Protein AF-A0A7S3F8Q3-F1 (afdb_monomer_lite)

Organism: NCBI:txid156174

pLDDT: mean 76.79, std 22.55, range [26.09, 98.75]

Secondary structure (DSSP, 8-state):
----------------PPPP----PPPPPPP---------------PPPPPPPPPP--------------HHHHHHHHHT-TTPPPPTTHHHHHHHHTT----STT-SSS--PBP-SHHHHHSPPSS-EEEEEESSS-SEE-TT--EE-THHHHHHHHHHTT-EEEEEETTTTT-STTTS-HHHHHHHHTTS-EEE---S--TT-GGGSBTTTB-HHHHHHHHHHHHHTTTT---EEEETHHHHHHHHHHHHHHHHHHHHHHHSS-HHHHHHHHHHHHHHHH-EEEETTEEEEESTTSTTSSEEEEEEEEEEEEEEEE----TTS--S--HHHHHHHHHHHHHHHHTTS---HHHHHHHHHHHTT--EEEEEEEEEEE-HHHHHHHHHHHHHHHTTGGGS-TT-GGGGS-SEEEEEEEEEESS-EEETTEEEPTTSEEEEEEEEEEEEE-TTT--EEEEEEESSBTT--TT---TTTSPPPPHHHHHH-HHHHHHHHHHHTT-

Foldseek 3Di:
DDDDDDDDDDDDDDDDDDDDDDDDDDDDDDDDDDDDDDDDDDDDDDDDDDDDDDDDDDDDDDDPDDDDPPPLQVLLVLLLDLPHDQDDCLVVVLVVLLPQAPDDVLGDDDQAEEDQALVVLPPDDDDAEEEEEELAPAQAAFPVRDGFRLLLLVQVLCVSSVHRYYYYDQLNHQCDPPRNDLVSVLVSQQAHAYEYEHYDDDLLDQVRGDPRGRGSVSLLVNLLSNLLCLLRGFAYEAEANRLLSNLLSLLVVLVVLLVVLCVAPDPLSPVLSVVLQVLQQLAFFDDPNDGPDHGSPRSPQFKDFFPDWAFFKWFKAFFDPDPVLPPPDDSNSVSLVLLVVLQVVVVVDDDDLVLVLQVVQVVVVHTQIFGAGGGMATTPSSQSSSFSSLCSLLVCVVSDPPPDSNLSHFSGKHQTIFIFHCAFDQDPNDTDHTPDTRYNRQKMKGWHADPPPRDIDIYMYGSTSLSDDRSSHRSSPDSPDDSVVCSVSSSSSSSSRSSSPRD

Sequence (503 aa):
MPGGAKRPDDHRVPKRAPKKSPSSQPKKPPRVAAAPASSQPIAQERSAPPSRQAQSTSAPHRSHQPDRMTAPQENATEFLSLKAAAPTGFGELREALGKGTIASDWGSAPLGSVVHSLGQLTEESTGAMVTICEPWEHVGHNAQHEEVRASVNVAYLANAMGLSARVLPLWSIRCGYPTLPTNELVNCLVKTPVVFEGGAPDVYDESTFHVDTCSRNFLWDLMKRMILSRHVSHMQIYICLSHQMAASTLVELIKDAVEELARCDSSAAKAIGDEIERIGALIQVTKQGKVVAAGYRAQTFATARNEYVEAALFELHPFVVSSSIDTEASEHAAALHKCCAAHAEYARGARGVIQSMMEQRAATGDAVRIAMFHGVEVNEEAMLFTHWALDSIASARETLPSGSWLRNLPVGVEIIGSTKLCEDVNRDGRLVASGEVSTDVACMRFDYCDDADGTLRHSYSCQFHPELTASLRDARHEVPLGFSELQAADGQRMLAHILAEDT

Radius of gyration: 27.08 Å; chains: 1; bounding box: 81×96×59 Å

Structure (mmCIF, N/CA/C/O backbone):
data_AF-A0A7S3F8Q3-F1
#
_entry.id   AF-A0A7S3F8Q3-F1
#
loop_
_atom_site.group_PDB
_atom_site.id
_atom_site.type_symbol
_atom_site.label_atom_id
_atom_site.label_alt_id
_atom_site.label_comp_id
_atom_site.label_asym_id
_atom_site.label_entity_id
_atom_site.label_seq_id
_atom_site.pdbx_PDB_ins_code
_atom_site.Cartn_x
_atom_site.Cartn_y
_atom_site.Cartn_z
_atom_site.occupancy
_atom_site.B_iso_or_equiv
_atom_site.auth_seq_id
_atom_site.auth_comp_id
_atom_site.auth_asym_id
_atom_site.auth_atom_id
_atom_site.pdbx_PDB_model_num
ATOM 1 N N . MET A 1 1 ? -4.435 -57.802 -23.366 1.00 31.09 1 MET A N 1
ATOM 2 C CA . MET A 1 1 ? -5.258 -58.971 -23.756 1.00 31.09 1 MET A CA 1
ATOM 3 C C . MET A 1 1 ? -5.924 -59.526 -22.507 1.00 31.09 1 MET A C 1
ATOM 5 O O . MET A 1 1 ? -5.189 -59.732 -21.551 1.00 31.09 1 MET A O 1
ATOM 9 N N . PRO A 1 2 ? -7.217 -59.884 -22.519 1.00 55.09 2 PRO A N 1
ATOM 10 C CA . PRO A 1 2 ? -8.388 -59.190 -23.081 1.00 55.09 2 PRO A CA 1
ATOM 11 C C . PRO A 1 2 ? -9.470 -58.985 -21.980 1.00 55.09 2 PRO A C 1
ATOM 13 O O . PRO A 1 2 ? -9.454 -59.657 -20.961 1.00 55.09 2 PRO A O 1
ATOM 16 N N . GLY A 1 3 ? -10.359 -57.994 -22.051 1.00 31.64 3 GLY A N 1
ATOM 17 C CA . GLY A 1 3 ? -11.604 -57.992 -22.836 1.00 31.64 3 GLY A CA 1
ATOM 18 C C . GLY A 1 3 ? -12.737 -57.493 -21.914 1.00 31.64 3 GLY A C 1
ATOM 19 O O . GLY A 1 3 ? -12.629 -57.631 -20.707 1.00 31.64 3 GLY A O 1
ATOM 20 N N . GLY A 1 4 ? -13.823 -56.863 -22.341 1.00 32.09 4 GLY A N 1
ATOM 21 C CA . GLY A 1 4 ? -14.336 -56.483 -23.648 1.00 32.09 4 GLY A CA 1
ATOM 22 C C . GLY A 1 4 ? -15.802 -56.047 -23.469 1.00 32.09 4 GLY A C 1
ATOM 23 O O . GLY A 1 4 ? -16.459 -56.576 -22.584 1.00 32.09 4 GLY A O 1
ATOM 24 N N . ALA A 1 5 ? -16.280 -55.154 -24.354 1.00 36.81 5 ALA A N 1
ATOM 25 C CA . ALA A 1 5 ? -17.686 -54.961 -24.783 1.00 36.81 5 ALA A CA 1
ATOM 26 C C . ALA A 1 5 ? -18.755 -54.569 -23.722 1.00 36.81 5 ALA A C 1
ATOM 28 O O . ALA A 1 5 ? -18.704 -55.002 -22.589 1.00 36.81 5 ALA A O 1
ATOM 29 N N . LYS A 1 6 ? -19.836 -53.820 -23.986 1.00 34.53 6 LYS A N 1
ATOM 30 C CA . LYS A 1 6 ? -20.435 -53.134 -25.147 1.00 34.53 6 LYS A CA 1
ATOM 31 C C . LYS A 1 6 ? -21.537 -52.191 -24.583 1.00 34.53 6 LYS A C 1
ATOM 33 O O . LYS A 1 6 ? -22.067 -52.439 -23.510 1.00 34.53 6 LYS A O 1
ATOM 38 N N . ARG A 1 7 ? -21.828 -51.139 -25.360 1.00 38.44 7 ARG A N 1
ATOM 39 C CA . ARG A 1 7 ? -22.884 -50.086 -25.330 1.00 38.44 7 ARG A CA 1
ATOM 40 C C . ARG A 1 7 ? -24.347 -50.591 -25.157 1.00 38.44 7 ARG A C 1
ATOM 42 O O . ARG A 1 7 ? -24.516 -51.806 -25.206 1.00 38.44 7 ARG A O 1
ATOM 49 N N . PRO A 1 8 ? -25.393 -49.745 -25.358 1.00 52.81 8 PRO A N 1
ATOM 50 C CA . PRO A 1 8 ? -25.727 -48.372 -24.896 1.00 52.81 8 PRO A CA 1
ATOM 51 C C . PRO A 1 8 ? -27.149 -48.338 -24.260 1.00 52.81 8 PRO A C 1
ATOM 53 O O . PRO A 1 8 ? -27.793 -49.372 -24.220 1.00 52.81 8 PRO A O 1
ATOM 56 N N . ASP A 1 9 ? -27.664 -47.177 -23.825 1.00 34.19 9 ASP A N 1
ATOM 57 C CA . ASP A 1 9 ? -29.043 -46.779 -24.183 1.00 34.19 9 ASP A CA 1
ATOM 58 C C . ASP A 1 9 ? -29.361 -45.303 -23.881 1.00 34.19 9 ASP A C 1
ATOM 60 O O . ASP A 1 9 ? -28.991 -44.736 -22.851 1.00 34.19 9 ASP A O 1
ATOM 64 N N . ASP A 1 10 ? -30.044 -44.709 -24.859 1.00 35.34 10 ASP A N 1
ATOM 65 C CA . ASP A 1 10 ? -30.675 -43.393 -24.903 1.00 35.34 10 ASP A CA 1
ATOM 66 C C . ASP A 1 10 ? -31.833 -43.275 -23.902 1.00 35.34 10 ASP A C 1
ATOM 68 O O . ASP A 1 10 ? -32.691 -44.148 -23.864 1.00 35.34 10 ASP A O 1
ATOM 72 N N . HIS A 1 11 ? -31.982 -42.121 -23.240 1.00 36.50 11 HIS A N 1
ATOM 73 C CA . HIS A 1 11 ? -33.312 -41.545 -23.005 1.00 36.50 11 HIS A CA 1
ATOM 74 C C . HIS A 1 11 ? -33.255 -40.020 -22.855 1.00 36.50 11 HIS A C 1
ATOM 76 O O . HIS A 1 11 ? -32.783 -39.453 -21.871 1.00 36.50 11 HIS A O 1
ATOM 82 N N . ARG A 1 12 ? -33.804 -39.356 -23.873 1.00 34.25 12 ARG A N 1
ATOM 83 C CA . ARG A 1 12 ? -34.043 -37.918 -23.984 1.00 34.25 12 ARG A CA 1
ATOM 84 C C . ARG A 1 12 ? -35.511 -37.657 -23.624 1.00 34.25 12 ARG A C 1
ATOM 86 O O . ARG A 1 12 ? -36.390 -38.225 -24.265 1.00 34.25 12 ARG A O 1
ATOM 93 N N . VAL A 1 13 ? -35.795 -36.776 -22.660 1.00 34.72 13 VAL A N 1
ATOM 94 C CA . VAL A 1 13 ? -37.143 -36.207 -22.434 1.00 34.72 13 VAL A CA 1
ATOM 95 C C . VAL A 1 13 ? -37.029 -34.690 -22.179 1.00 34.72 13 VAL A C 1
ATOM 97 O O . VAL A 1 13 ? -36.157 -34.281 -21.414 1.00 34.72 13 VAL A O 1
ATOM 100 N N . PRO A 1 14 ? -37.873 -33.838 -22.805 1.00 42.00 14 PRO A N 1
ATOM 101 C CA . PRO A 1 14 ? -37.718 -32.379 -22.836 1.00 42.00 14 PRO A CA 1
ATOM 102 C C . PRO A 1 14 ? -38.657 -31.638 -21.863 1.00 42.00 14 PRO A C 1
ATOM 104 O O . PRO A 1 14 ? -39.763 -32.107 -21.594 1.00 42.00 14 PRO A O 1
ATOM 107 N N . LYS A 1 15 ? -38.294 -30.420 -21.426 1.00 35.91 15 LYS A N 1
ATOM 108 C CA . LYS A 1 15 ? -39.221 -29.425 -20.827 1.00 35.91 15 LYS A CA 1
ATOM 109 C C . LYS A 1 15 ? -38.764 -28.004 -21.204 1.00 35.91 15 LYS A C 1
ATOM 111 O O . LYS A 1 15 ? -37.650 -27.620 -20.893 1.00 35.91 15 LYS A O 1
ATOM 116 N N . ARG A 1 16 ? -39.467 -27.336 -22.129 1.00 33.38 16 ARG A N 1
ATOM 117 C CA . ARG A 1 16 ? -40.603 -26.393 -21.955 1.00 33.38 16 ARG A CA 1
ATOM 118 C C . ARG A 1 16 ? -40.188 -24.988 -21.484 1.00 33.38 16 ARG A C 1
ATOM 120 O O . ARG A 1 16 ? -39.908 -24.773 -20.315 1.00 33.38 16 ARG A O 1
ATOM 127 N N . ALA A 1 17 ? -40.268 -24.041 -22.420 1.00 39.78 17 ALA A N 1
ATOM 128 C CA . ALA A 1 17 ? -40.249 -22.596 -22.199 1.00 39.78 17 ALA A CA 1
ATOM 129 C C . ALA A 1 17 ? -41.581 -22.081 -21.609 1.00 39.78 17 ALA A C 1
ATOM 131 O O . ALA A 1 17 ? -42.632 -22.655 -21.925 1.00 39.78 17 ALA A O 1
ATOM 132 N N . PRO A 1 18 ? -41.585 -20.968 -20.847 1.00 44.56 18 PRO A N 1
ATOM 133 C CA . PRO A 1 18 ? -42.804 -20.250 -20.517 1.00 44.56 18 PRO A CA 1
ATOM 134 C C . PRO A 1 18 ? -42.989 -18.955 -21.326 1.00 44.56 18 PRO A C 1
ATOM 136 O O . PRO A 1 18 ? -42.065 -18.353 -21.866 1.00 44.56 18 PRO A O 1
ATOM 139 N N . LYS A 1 19 ? -44.271 -18.601 -21.423 1.00 34.75 19 LYS A N 1
ATOM 140 C CA . LYS A 1 19 ? -44.920 -17.622 -22.295 1.00 34.75 19 LYS A CA 1
ATOM 141 C C . LYS A 1 19 ? -44.811 -16.181 -21.782 1.00 34.75 19 LYS A C 1
ATOM 143 O O . LYS A 1 19 ? -44.791 -15.943 -20.581 1.00 34.75 19 LYS A O 1
ATOM 148 N N . LYS A 1 20 ? -44.883 -15.240 -22.730 1.00 36.03 20 LYS A N 1
ATOM 149 C CA . LYS A 1 20 ? -45.190 -13.813 -22.536 1.00 36.03 20 LYS A CA 1
ATOM 150 C C . LYS A 1 20 ? -46.674 -13.588 -22.202 1.00 36.03 20 LYS A C 1
ATOM 152 O O . LYS A 1 20 ? -47.535 -14.240 -22.792 1.00 36.03 20 LYS A O 1
ATOM 157 N N . SER A 1 21 ? -46.950 -12.580 -21.374 1.00 33.06 21 SER A N 1
ATOM 158 C CA . SER A 1 21 ? -48.245 -11.883 -21.238 1.00 33.06 21 SER A CA 1
ATOM 159 C C . SER A 1 21 ? -48.034 -10.465 -20.646 1.00 33.06 21 SER A C 1
ATOM 161 O O . SER A 1 21 ? -46.942 -10.202 -20.147 1.00 33.06 21 SER A O 1
ATOM 163 N N . PRO A 1 22 ? -48.997 -9.526 -20.790 1.00 39.03 22 PRO A N 1
ATOM 164 C CA . PRO A 1 22 ? -48.719 -8.171 -21.290 1.00 39.03 22 PRO A CA 1
ATOM 165 C C . PRO A 1 22 ? -48.857 -7.002 -20.289 1.00 39.03 22 PRO A C 1
ATOM 167 O O . PRO A 1 22 ? -49.516 -7.107 -19.266 1.00 39.03 22 PRO A O 1
ATOM 170 N N . SER A 1 23 ? -48.275 -5.870 -20.715 1.00 31.78 23 SER A N 1
ATOM 171 C CA . SER A 1 23 ? -48.646 -4.449 -20.539 1.00 31.78 23 SER A CA 1
ATOM 172 C C . SER A 1 23 ? -49.254 -3.934 -19.223 1.00 31.78 23 SER A C 1
ATOM 174 O O . SER A 1 23 ? -50.399 -4.233 -18.892 1.00 31.78 23 SER A O 1
ATOM 176 N N . SER A 1 24 ? -48.603 -2.917 -18.652 1.00 33.75 24 SER A N 1
ATOM 177 C CA . SER A 1 24 ? -49.276 -1.840 -17.912 1.00 33.75 24 SER A CA 1
ATOM 178 C C . SER A 1 24 ? -48.496 -0.524 -18.037 1.00 33.75 24 SER A C 1
ATOM 180 O O . SER A 1 24 ? -47.308 -0.468 -17.736 1.00 33.75 24 SER A O 1
ATOM 182 N N . GLN A 1 25 ? -49.183 0.519 -18.510 1.00 34.25 25 GLN A N 1
ATOM 183 C CA . GLN A 1 25 ? -48.717 1.907 -18.625 1.00 34.25 25 GLN A CA 1
ATOM 184 C C . GLN A 1 25 ? -48.374 2.522 -17.252 1.00 34.25 25 GLN A C 1
ATOM 186 O O . GLN A 1 25 ? -49.073 2.223 -16.281 1.00 34.25 25 GLN A O 1
ATOM 191 N N . PRO A 1 26 ? -47.410 3.457 -17.155 1.00 38.56 26 PRO A N 1
ATOM 192 C CA . PRO A 1 26 ? -47.198 4.220 -15.931 1.00 38.56 26 PRO A CA 1
ATOM 193 C C . PRO A 1 26 ? -48.116 5.454 -15.861 1.00 38.56 26 PRO A C 1
ATOM 195 O O . PRO A 1 26 ? -48.153 6.294 -16.763 1.00 38.56 26 PRO A O 1
ATOM 198 N N . LYS A 1 27 ? -48.855 5.568 -14.750 1.00 34.91 27 LYS A N 1
ATOM 199 C CA . LYS A 1 27 ? -49.604 6.766 -14.340 1.00 34.91 27 LYS A CA 1
ATOM 200 C C . LYS A 1 27 ? -48.645 7.799 -13.730 1.00 34.91 27 LYS A C 1
ATOM 202 O O . LYS A 1 27 ? -47.864 7.464 -12.847 1.00 34.91 27 LYS A O 1
ATOM 207 N N . LYS A 1 28 ? -48.758 9.059 -14.167 1.00 36.84 28 LYS A N 1
ATOM 208 C CA . LYS A 1 28 ? -48.126 10.243 -13.551 1.00 36.84 28 LYS A CA 1
ATOM 209 C C . LYS A 1 28 ? -48.578 10.434 -12.092 1.00 36.84 28 LYS A C 1
ATOM 211 O O . LYS A 1 28 ? -49.785 10.351 -11.852 1.00 36.84 28 LYS A O 1
ATOM 216 N N . PRO A 1 29 ? -47.685 10.827 -11.168 1.00 40.88 29 PRO A N 1
ATOM 217 C CA . PRO A 1 29 ? -48.071 11.479 -9.924 1.00 40.88 29 PRO A CA 1
ATOM 218 C C . PRO A 1 29 ? -48.109 13.022 -10.060 1.00 40.88 29 PRO A C 1
ATOM 220 O O . PRO A 1 29 ? -47.551 13.580 -11.012 1.00 40.88 29 PRO A O 1
ATOM 223 N N . PRO A 1 30 ? -48.831 13.717 -9.160 1.00 37.84 30 PRO A N 1
ATOM 224 C CA . PRO A 1 30 ? -49.243 15.107 -9.333 1.00 37.84 30 PRO A CA 1
ATOM 225 C C . PRO A 1 30 ? -48.221 16.140 -8.829 1.00 37.84 30 PRO A C 1
ATOM 227 O O . PRO A 1 30 ? -47.480 15.914 -7.879 1.00 37.84 30 PRO A O 1
ATOM 230 N N . ARG A 1 31 ? -48.276 17.324 -9.455 1.00 33.44 31 ARG A N 1
ATOM 231 C CA . ARG A 1 31 ? -47.738 18.609 -8.975 1.00 33.44 31 ARG A CA 1
ATOM 232 C C . ARG A 1 31 ? -48.288 18.942 -7.583 1.00 33.44 31 ARG A C 1
ATOM 234 O O . ARG A 1 31 ? -49.508 19.000 -7.438 1.00 33.44 31 ARG A O 1
ATOM 241 N N . VAL A 1 32 ? -47.421 19.308 -6.637 1.00 36.56 32 VAL A N 1
ATOM 242 C CA . VAL A 1 32 ? -47.792 20.099 -5.449 1.00 36.56 32 VAL A CA 1
ATOM 243 C C . VAL A 1 32 ? -46.768 21.217 -5.222 1.00 36.56 32 VAL A C 1
ATOM 245 O O . VAL A 1 32 ? -45.618 21.129 -5.635 1.00 36.56 32 VAL A O 1
ATOM 248 N N . ALA A 1 33 ? -47.303 22.302 -4.672 1.00 31.41 33 ALA A N 1
ATOM 249 C CA . ALA A 1 33 ? -46.887 23.692 -4.651 1.00 31.41 33 ALA A CA 1
ATOM 250 C C . ALA A 1 33 ? -45.540 24.030 -3.995 1.00 31.41 33 ALA A C 1
ATOM 252 O O . ALA A 1 33 ? -45.032 23.340 -3.119 1.00 31.41 33 ALA A O 1
ATOM 253 N N . ALA A 1 34 ? -45.042 25.189 -4.423 1.00 29.19 34 ALA A N 1
ATOM 254 C CA . ALA A 1 34 ? -43.880 25.888 -3.917 1.00 29.19 34 ALA A CA 1
ATOM 255 C C . ALA A 1 34 ? -44.213 26.863 -2.768 1.00 29.19 34 ALA A C 1
ATOM 257 O O . ALA A 1 34 ? -45.326 27.389 -2.700 1.00 29.19 34 ALA A O 1
ATOM 258 N N . ALA A 1 35 ? -43.137 27.196 -2.039 1.00 31.12 35 ALA A N 1
ATOM 259 C CA . ALA A 1 35 ? -42.847 28.426 -1.281 1.00 31.12 35 ALA A CA 1
ATOM 260 C C . ALA A 1 35 ? -43.239 28.474 0.218 1.00 31.12 35 ALA A C 1
ATOM 262 O O . ALA A 1 35 ? -44.158 27.764 0.619 1.00 31.12 35 ALA A O 1
ATOM 263 N N . PRO A 1 36 ? -42.621 29.361 1.042 1.00 39.28 36 PRO A N 1
ATOM 264 C CA . PRO A 1 36 ? -41.494 30.267 0.770 1.00 39.28 36 PRO A CA 1
ATOM 265 C C . PRO A 1 36 ? -40.325 30.197 1.780 1.00 39.28 36 PRO A C 1
ATOM 267 O O . PRO A 1 36 ? -40.407 29.634 2.867 1.00 39.28 36 PRO A O 1
ATOM 270 N N . ALA A 1 37 ? -39.235 30.849 1.374 1.00 29.55 37 ALA A N 1
ATOM 271 C CA . ALA A 1 37 ? -38.040 31.150 2.146 1.00 29.55 37 ALA A CA 1
ATOM 272 C C . ALA A 1 37 ? -38.299 32.100 3.331 1.00 29.55 37 ALA A C 1
ATOM 274 O O . ALA A 1 37 ? -39.079 33.047 3.218 1.00 29.55 37 ALA A O 1
ATOM 275 N N . SER A 1 38 ? -37.540 31.917 4.416 1.00 31.89 38 SER A N 1
ATOM 276 C CA . SER A 1 38 ? -37.312 32.945 5.433 1.00 31.89 38 SER A CA 1
ATOM 277 C C . SER A 1 38 ? -35.835 33.002 5.823 1.00 31.89 38 SER A C 1
ATOM 279 O O . SER A 1 38 ? -35.252 32.050 6.334 1.00 31.89 38 SER A O 1
ATOM 281 N N . SER A 1 39 ? -35.270 34.165 5.546 1.00 30.59 39 SER A N 1
ATOM 282 C CA . SER A 1 39 ? -33.984 34.731 5.937 1.00 30.59 39 SER A CA 1
ATOM 283 C C . SER A 1 39 ? -33.796 34.888 7.454 1.00 30.59 39 SER A C 1
ATOM 285 O O . SER A 1 39 ? -34.728 35.348 8.107 1.00 30.59 39 SER A O 1
ATOM 287 N N . GLN A 1 40 ? -32.583 34.663 7.978 1.00 31.64 40 GLN A N 1
ATOM 288 C CA . GLN A 1 40 ? -31.665 35.699 8.516 1.00 31.64 40 GLN A CA 1
ATOM 289 C C . GLN A 1 40 ? -30.524 35.106 9.387 1.00 31.64 40 GLN A C 1
ATOM 291 O O . GLN A 1 40 ? -30.630 33.965 9.830 1.00 31.64 40 GLN A O 1
ATOM 296 N N . PRO A 1 41 ? -29.401 35.841 9.562 1.00 33.31 41 PRO A N 1
ATOM 297 C CA . PRO A 1 41 ? -28.086 35.289 9.893 1.00 33.31 41 PRO A CA 1
ATOM 298 C C . PRO A 1 41 ? -27.754 35.367 11.391 1.00 33.31 41 PRO A C 1
ATOM 300 O O . PRO A 1 41 ? -28.198 36.281 12.083 1.00 33.31 41 PRO A O 1
ATOM 303 N N . ILE A 1 42 ? -26.903 34.458 11.880 1.00 32.31 42 ILE A N 1
ATOM 304 C CA . ILE A 1 42 ? -26.294 34.555 13.214 1.00 32.31 42 ILE A CA 1
ATOM 305 C C . ILE A 1 42 ? -24.790 34.794 13.065 1.00 32.31 42 ILE A C 1
ATOM 307 O O . ILE A 1 42 ? -24.090 34.096 12.335 1.00 32.31 42 ILE A O 1
ATOM 311 N N . ALA A 1 43 ? -24.351 35.845 13.752 1.00 29.38 43 ALA A N 1
ATOM 312 C CA . ALA A 1 43 ? -23.017 36.410 13.776 1.00 29.38 43 ALA A CA 1
ATOM 313 C C . ALA A 1 43 ? -21.955 35.446 14.333 1.00 29.38 43 ALA A C 1
ATOM 315 O O . ALA A 1 43 ? -22.175 34.752 15.324 1.00 29.38 43 ALA A O 1
ATOM 316 N N . GLN A 1 44 ? -20.777 35.465 13.709 1.00 30.38 44 GLN A N 1
ATOM 317 C CA . GLN A 1 44 ? -19.543 34.900 14.243 1.00 30.38 44 GLN A CA 1
ATOM 318 C C . GLN A 1 44 ? -18.761 36.006 14.965 1.00 30.38 44 GLN A C 1
ATOM 320 O O . GLN A 1 44 ? -18.198 36.889 14.324 1.00 30.38 44 GLN A O 1
ATOM 325 N N . GLU A 1 45 ? -18.687 35.932 16.292 1.00 29.95 45 GLU A N 1
ATOM 326 C CA . GLU A 1 45 ? -17.606 36.533 17.075 1.00 29.95 45 GLU A CA 1
ATOM 327 C C . GLU A 1 45 ? -16.652 35.404 17.480 1.00 29.95 45 GLU A C 1
ATOM 329 O O . GLU A 1 45 ? -17.022 34.496 18.226 1.00 29.95 45 GLU A O 1
ATOM 334 N N . ARG A 1 46 ? -15.414 35.434 16.979 1.00 30.98 46 ARG A N 1
ATOM 335 C CA . ARG A 1 46 ? -14.302 34.665 17.551 1.00 30.98 46 ARG A CA 1
ATOM 336 C C . ARG A 1 46 ? -13.137 35.606 17.807 1.00 30.98 46 ARG A C 1
ATOM 338 O O . ARG A 1 46 ? -12.443 36.049 16.897 1.00 30.98 46 ARG A O 1
ATOM 345 N N . SER A 1 47 ? -12.982 35.913 19.084 1.00 30.52 47 SER A N 1
ATOM 346 C CA . SER A 1 47 ? -11.848 36.566 19.711 1.00 30.52 47 SER A CA 1
ATOM 347 C C . SER A 1 47 ? -10.616 35.654 19.675 1.00 30.52 47 SER A C 1
ATOM 349 O O . SER A 1 47 ? -10.676 34.472 20.008 1.00 30.52 47 SER A O 1
ATOM 351 N N . ALA A 1 48 ? -9.487 36.222 19.255 1.00 31.84 48 ALA A N 1
ATOM 352 C CA . ALA A 1 48 ? -8.174 35.590 19.293 1.00 31.84 48 ALA A CA 1
ATOM 353 C C . ALA A 1 48 ? -7.629 35.524 20.736 1.00 31.84 48 ALA A C 1
ATOM 355 O O . ALA A 1 48 ? -7.811 36.486 21.489 1.00 31.84 48 ALA A O 1
ATOM 356 N N . PRO A 1 49 ? -6.911 34.457 21.131 1.00 34.97 49 PRO A N 1
ATOM 357 C CA . PRO A 1 49 ? -6.136 34.453 22.363 1.00 34.97 49 PRO A CA 1
ATOM 358 C C . PRO A 1 49 ? -4.693 34.959 22.137 1.00 34.97 49 PRO A C 1
ATOM 360 O O . PRO A 1 49 ? -4.130 34.777 21.054 1.00 34.97 49 PRO A O 1
ATOM 363 N N . PRO A 1 50 ? -4.071 35.592 23.150 1.00 33.47 50 PRO A N 1
ATOM 364 C CA . PRO A 1 50 ? -2.766 36.224 23.022 1.00 33.47 50 PRO A CA 1
ATOM 365 C C . PRO A 1 50 ? -1.587 35.253 23.186 1.00 33.47 50 PRO A C 1
ATOM 367 O O . PRO A 1 50 ? -1.586 34.332 24.003 1.00 33.47 50 PRO A O 1
ATOM 370 N N . SER A 1 51 ? -0.544 35.570 22.424 1.00 30.09 51 SER A N 1
ATOM 371 C CA . SER A 1 51 ? 0.825 35.056 22.440 1.00 30.09 51 SER A CA 1
ATOM 372 C C . SER A 1 51 ? 1.467 35.012 23.835 1.00 30.09 51 SER A C 1
ATOM 374 O O . SER A 1 51 ? 1.557 36.041 24.510 1.00 30.09 51 SER A O 1
ATOM 376 N N . ARG A 1 52 ? 2.010 33.851 24.230 1.00 31.56 52 ARG A N 1
ATOM 377 C CA . ARG A 1 52 ? 2.936 33.715 25.367 1.00 31.56 52 ARG A CA 1
ATOM 378 C C . ARG A 1 52 ? 4.386 33.689 24.879 1.00 31.56 52 ARG A C 1
ATOM 380 O O . ARG A 1 52 ? 4.778 32.812 24.120 1.00 31.56 52 ARG A O 1
ATOM 387 N N . GLN A 1 53 ? 5.163 34.657 25.360 1.00 29.30 53 GLN A N 1
ATOM 388 C CA . GLN A 1 53 ? 6.622 34.699 25.291 1.00 29.30 53 GLN A CA 1
ATOM 389 C C . GLN A 1 53 ? 7.221 33.582 26.157 1.00 29.30 53 GLN A C 1
ATOM 391 O O . GLN A 1 53 ? 6.920 33.501 27.348 1.00 29.30 53 GLN A O 1
ATOM 396 N N . ALA A 1 54 ? 8.091 32.757 25.574 1.00 30.66 54 ALA A N 1
ATOM 397 C CA . ALA A 1 54 ? 8.935 31.819 26.306 1.00 30.66 54 ALA A CA 1
ATOM 398 C C . ALA A 1 54 ? 10.298 32.469 26.588 1.00 30.66 54 ALA A C 1
ATOM 400 O O . ALA A 1 54 ? 10.984 32.937 25.679 1.00 30.66 54 ALA A O 1
ATOM 401 N N . GLN A 1 55 ? 10.659 32.522 27.869 1.00 28.50 55 GLN A N 1
ATOM 402 C CA . GLN A 1 55 ? 11.963 32.954 28.360 1.00 28.50 55 GLN A CA 1
ATOM 403 C C . GLN A 1 55 ? 12.984 31.828 28.169 1.00 28.50 55 GLN A C 1
ATOM 405 O O . GLN A 1 55 ? 12.726 30.680 28.522 1.00 28.50 55 GLN A O 1
ATOM 410 N N . SER A 1 56 ? 14.145 32.180 27.617 1.00 28.33 56 SER A N 1
ATOM 411 C CA . SER A 1 56 ? 15.275 31.279 27.411 1.00 28.33 56 SER A CA 1
ATOM 412 C C . SER A 1 56 ? 16.077 31.135 28.706 1.00 28.33 56 SER A C 1
ATOM 414 O O . SER A 1 56 ? 16.531 32.143 29.253 1.00 28.33 56 SER A O 1
ATOM 416 N N . THR A 1 57 ? 16.322 29.908 29.153 1.00 29.02 57 THR A N 1
ATOM 417 C CA . THR A 1 57 ? 17.370 29.596 30.129 1.00 29.02 57 THR A CA 1
ATOM 418 C C . THR A 1 57 ? 18.346 28.606 29.506 1.00 29.02 57 THR A C 1
ATOM 420 O O . THR A 1 57 ? 17.983 27.538 29.022 1.00 29.02 57 THR A O 1
ATOM 423 N N . SER A 1 58 ? 19.604 29.025 29.461 1.00 27.17 58 SER A N 1
ATOM 424 C CA . SER A 1 58 ? 20.745 28.307 28.917 1.00 27.17 58 SER A CA 1
ATOM 425 C C . SER A 1 58 ? 21.428 27.473 30.003 1.00 27.17 58 SER A C 1
ATOM 427 O O . SER A 1 58 ? 21.690 27.960 31.101 1.00 27.17 58 SER A O 1
ATOM 429 N N . ALA A 1 59 ? 21.785 26.230 29.676 1.00 28.48 59 ALA A N 1
ATOM 430 C CA . ALA A 1 59 ? 22.842 25.482 30.353 1.00 28.48 59 ALA A CA 1
ATOM 431 C C . ALA A 1 59 ? 23.489 24.484 29.367 1.00 28.48 59 ALA A C 1
ATOM 433 O O . ALA A 1 59 ? 22.798 23.981 28.480 1.00 28.48 59 ALA A O 1
ATOM 434 N N . PRO A 1 60 ? 24.807 24.223 29.463 1.00 29.52 60 PRO A N 1
ATOM 435 C CA . PRO A 1 60 ? 25.577 23.613 28.386 1.00 29.52 60 PRO A CA 1
ATOM 436 C C . PRO A 1 60 ? 25.622 22.086 28.510 1.00 29.52 60 PRO A C 1
ATOM 438 O O . PRO A 1 60 ? 25.978 21.550 29.562 1.00 29.52 60 PRO A O 1
ATOM 441 N N . HIS A 1 61 ? 25.359 21.377 27.411 1.00 29.23 61 HIS A N 1
ATOM 442 C CA . HIS A 1 61 ? 25.669 19.955 27.298 1.00 29.23 61 HIS A CA 1
ATOM 443 C C . HIS A 1 61 ? 26.780 19.707 26.278 1.00 29.23 61 HIS A C 1
ATOM 445 O O . HIS A 1 61 ? 26.782 20.233 25.169 1.00 29.23 61 HIS A O 1
ATOM 451 N N . ARG A 1 62 ? 27.766 18.928 26.736 1.00 28.03 62 ARG A N 1
ATOM 452 C CA . ARG A 1 62 ? 28.961 18.500 26.014 1.00 28.03 62 ARG A CA 1
ATOM 453 C C . ARG A 1 62 ? 28.560 17.690 24.785 1.00 28.03 62 ARG A C 1
ATOM 455 O O . ARG A 1 62 ? 27.938 16.641 24.910 1.00 28.03 62 ARG A O 1
ATOM 462 N N . SER A 1 63 ? 28.985 18.162 23.622 1.00 26.53 63 SER A N 1
ATOM 463 C CA . SER A 1 63 ? 28.927 17.449 22.355 1.00 26.53 63 SER A CA 1
ATOM 464 C C . SER A 1 63 ? 30.016 16.371 22.307 1.00 26.53 63 SER A C 1
ATOM 466 O O . SER A 1 63 ? 31.196 16.684 22.154 1.00 26.53 63 SER A O 1
ATOM 468 N N . HIS A 1 64 ? 29.625 15.104 22.391 1.00 30.31 64 HIS A N 1
ATOM 469 C CA . HIS A 1 64 ? 30.292 14.062 21.617 1.00 30.31 64 HIS A CA 1
ATOM 470 C C . HIS A 1 64 ? 29.471 13.881 20.340 1.00 30.31 64 HIS A C 1
ATOM 472 O O . HIS A 1 64 ? 28.422 13.247 20.358 1.00 30.31 64 HIS A O 1
ATOM 478 N N . GLN A 1 65 ? 29.913 14.521 19.255 1.00 26.09 65 GLN A N 1
ATOM 479 C CA . GLN A 1 65 ? 29.473 14.179 17.905 1.00 26.09 65 GLN A CA 1
ATOM 480 C C . GLN A 1 65 ? 30.153 12.859 17.517 1.00 26.09 65 GLN A C 1
ATOM 482 O O . GLN A 1 65 ? 31.384 12.812 17.537 1.00 26.09 65 GLN A O 1
ATOM 487 N N . PRO A 1 66 ? 29.414 11.793 17.176 1.00 29.70 66 PRO A N 1
ATOM 488 C CA . PRO A 1 66 ? 29.944 10.785 16.276 1.00 29.70 66 PRO A CA 1
ATOM 489 C C . PRO A 1 66 ? 29.978 11.385 14.863 1.00 29.70 66 PRO A C 1
ATOM 491 O O . PRO A 1 66 ? 29.061 12.115 14.476 1.00 29.70 66 PRO A O 1
ATOM 494 N N . ASP A 1 67 ? 31.050 11.114 14.122 1.00 29.09 67 ASP A N 1
ATOM 495 C CA . ASP A 1 67 ? 31.221 11.546 12.735 1.00 29.09 67 ASP A CA 1
ATOM 496 C C . ASP A 1 67 ? 29.982 11.184 11.902 1.00 29.09 67 ASP A C 1
ATOM 498 O O . ASP A 1 67 ? 29.647 10.015 11.704 1.00 29.09 67 ASP A O 1
ATOM 502 N N . ARG A 1 68 ? 29.276 12.213 11.424 1.00 29.58 68 ARG A N 1
ATOM 503 C CA . ARG A 1 68 ? 28.200 12.079 10.440 1.00 29.58 68 ARG A CA 1
ATOM 504 C C . ARG A 1 68 ? 28.849 11.675 9.116 1.00 29.58 68 ARG A C 1
ATOM 506 O O . ARG A 1 68 ? 29.575 12.468 8.526 1.00 29.58 68 ARG A O 1
ATOM 513 N N . MET A 1 69 ? 28.574 10.465 8.635 1.00 33.06 69 MET A N 1
ATOM 514 C CA . MET A 1 69 ? 28.846 10.098 7.244 1.00 33.06 69 MET A CA 1
ATOM 515 C C . MET A 1 69 ? 27.956 10.947 6.323 1.00 33.06 69 MET A C 1
ATOM 517 O O . MET A 1 69 ? 26.755 10.718 6.241 1.00 33.06 69 MET A O 1
ATOM 521 N N . THR A 1 70 ? 28.533 11.938 5.645 1.00 36.06 70 THR A N 1
ATOM 522 C CA . THR A 1 70 ? 27.828 12.912 4.786 1.00 36.06 70 THR A CA 1
ATOM 523 C C . THR A 1 70 ? 27.669 12.484 3.319 1.00 36.06 70 THR A C 1
ATOM 525 O O . THR A 1 70 ? 27.115 13.234 2.527 1.00 36.06 70 THR A O 1
ATOM 528 N N . ALA A 1 71 ? 28.129 11.292 2.926 1.00 40.53 71 ALA A N 1
ATOM 529 C CA . ALA A 1 71 ? 28.251 10.913 1.511 1.00 40.53 71 ALA A CA 1
ATOM 530 C C . ALA A 1 71 ? 26.954 10.476 0.771 1.00 40.53 71 ALA A C 1
ATOM 532 O O . ALA A 1 71 ? 26.847 10.779 -0.416 1.00 40.53 71 ALA A O 1
ATOM 533 N N . PRO A 1 72 ? 25.959 9.788 1.380 1.00 39.88 72 PRO A N 1
ATOM 534 C CA . PRO A 1 72 ? 24.785 9.309 0.630 1.00 39.88 72 PRO A CA 1
ATOM 535 C C . PRO A 1 72 ? 23.831 10.433 0.198 1.00 39.88 72 PRO A C 1
ATOM 537 O O . PRO A 1 72 ? 23.288 10.401 -0.905 1.00 39.88 72 PRO A O 1
ATOM 540 N N . GLN A 1 73 ? 23.657 11.451 1.050 1.00 42.94 73 GLN A N 1
ATOM 541 C CA . GLN A 1 73 ? 22.713 12.544 0.798 1.00 42.94 73 GLN A CA 1
ATOM 542 C C . GLN A 1 73 ? 23.142 13.446 -0.364 1.00 42.94 73 GLN A C 1
ATOM 544 O O . GLN A 1 73 ? 22.281 13.898 -1.116 1.00 42.94 73 GLN A O 1
ATOM 549 N N . GLU A 1 74 ? 24.443 13.692 -0.557 1.00 49.59 74 GLU A N 1
ATOM 550 C CA . GLU A 1 74 ? 24.924 14.527 -1.669 1.00 49.59 74 GLU A CA 1
ATOM 551 C C . GLU A 1 74 ? 24.656 13.860 -3.028 1.00 49.59 74 GLU A C 1
ATOM 553 O O . GLU A 1 74 ? 24.103 14.503 -3.922 1.00 49.59 74 GLU A O 1
ATOM 558 N N . ASN A 1 75 ? 24.920 12.553 -3.149 1.00 50.59 75 ASN A N 1
ATOM 559 C CA . ASN A 1 75 ? 24.678 11.796 -4.382 1.00 50.59 75 ASN A CA 1
ATOM 560 C C . ASN A 1 75 ? 23.184 11.671 -4.713 1.00 50.59 75 ASN A C 1
ATOM 562 O O . ASN A 1 75 ? 22.796 11.835 -5.870 1.00 50.59 75 ASN A O 1
ATOM 566 N N . ALA A 1 76 ? 22.333 11.428 -3.709 1.00 51.00 76 ALA A N 1
ATOM 567 C CA . ALA A 1 76 ? 20.886 11.391 -3.906 1.00 51.00 76 ALA A CA 1
ATOM 568 C C . ALA A 1 76 ? 20.340 12.776 -4.297 1.00 51.00 76 ALA A C 1
ATOM 570 O O . ALA A 1 76 ? 19.561 12.893 -5.238 1.00 51.00 76 ALA A O 1
ATOM 571 N N . THR A 1 77 ? 20.784 13.851 -3.642 1.00 54.00 77 THR A N 1
ATOM 572 C CA . THR A 1 77 ? 20.293 15.211 -3.931 1.00 54.00 77 THR A CA 1
ATOM 573 C C . THR A 1 77 ? 20.690 15.683 -5.334 1.00 54.00 77 THR A C 1
ATOM 575 O O . THR A 1 77 ? 19.883 16.313 -6.021 1.00 54.00 77 THR A O 1
ATOM 578 N N . GLU A 1 78 ? 21.902 15.357 -5.795 1.00 58.31 78 GLU A N 1
ATOM 579 C CA . GLU A 1 78 ? 22.337 15.644 -7.166 1.00 58.31 78 GLU A CA 1
ATOM 580 C C . GLU A 1 78 ? 21.563 14.798 -8.191 1.00 58.31 78 GLU A C 1
ATOM 582 O O . GLU A 1 78 ? 21.056 15.344 -9.172 1.00 58.31 78 GLU A O 1
ATOM 587 N N . PHE A 1 79 ? 21.369 13.499 -7.929 1.00 51.88 79 PHE A N 1
ATOM 588 C CA . PHE A 1 79 ? 20.584 12.595 -8.783 1.00 51.88 79 PHE A CA 1
ATOM 589 C C . PHE A 1 79 ? 19.138 13.075 -9.001 1.00 51.88 79 PHE A C 1
ATOM 591 O O . PHE A 1 79 ? 18.581 12.940 -10.091 1.00 51.88 79 PHE A O 1
ATOM 598 N N . LEU A 1 80 ? 18.537 13.677 -7.976 1.00 58.72 80 LEU A N 1
ATOM 599 C CA . LEU A 1 80 ? 17.135 14.090 -7.954 1.00 58.72 80 LEU A CA 1
ATOM 600 C C . LEU A 1 80 ? 16.866 15.471 -8.595 1.00 58.72 80 LEU A C 1
ATOM 602 O O . LEU A 1 80 ? 15.709 15.871 -8.753 1.00 58.72 80 LEU A O 1
ATOM 606 N N . SER A 1 81 ? 17.905 16.209 -9.000 1.00 63.12 81 SER A N 1
ATOM 607 C CA . SER A 1 81 ? 17.763 17.530 -9.625 1.00 63.12 81 SER A CA 1
ATOM 608 C C . SER A 1 81 ? 17.505 17.447 -11.135 1.00 63.12 81 SER A C 1
ATOM 610 O O . SER A 1 81 ? 18.288 16.879 -11.894 1.00 63.12 81 SER A O 1
ATOM 612 N N . LEU A 1 82 ? 16.455 18.138 -11.602 1.00 52.75 82 LEU A N 1
ATOM 613 C CA . LEU A 1 82 ? 16.089 18.270 -13.027 1.00 52.75 82 LEU A CA 1
ATOM 614 C C . LEU A 1 82 ? 17.173 18.921 -13.907 1.00 52.75 82 LEU A C 1
ATOM 616 O O . LEU A 1 82 ? 17.073 18.882 -15.130 1.00 52.75 82 LEU A O 1
ATOM 620 N N . LYS A 1 83 ? 18.166 19.586 -13.304 1.00 55.69 83 LYS A N 1
ATOM 621 C CA . LYS A 1 83 ? 19.245 20.296 -14.014 1.00 55.69 83 LYS A CA 1
ATOM 622 C C . LYS A 1 83 ? 20.633 19.740 -13.708 1.00 55.69 83 LYS A C 1
ATOM 624 O O . LYS A 1 83 ? 21.619 20.355 -14.114 1.00 55.69 83 LYS A O 1
ATOM 629 N N . ALA A 1 84 ? 20.727 18.643 -12.958 1.00 57.19 84 ALA A N 1
ATOM 630 C CA . ALA A 1 84 ? 22.019 18.067 -12.620 1.00 57.19 84 ALA A CA 1
ATOM 631 C C . ALA A 1 84 ? 22.738 17.553 -13.870 1.00 57.19 84 ALA A C 1
ATOM 633 O O . ALA A 1 84 ? 22.107 17.122 -14.837 1.00 57.19 84 ALA A O 1
ATOM 634 N N . ALA A 1 85 ? 24.067 17.620 -13.837 1.00 55.78 85 ALA A N 1
ATOM 635 C CA . ALA A 1 85 ? 24.905 16.810 -14.706 1.00 55.78 85 ALA A CA 1
ATOM 636 C C . ALA A 1 85 ? 24.960 15.379 -14.144 1.00 55.78 85 ALA A C 1
ATOM 638 O O . ALA A 1 85 ? 24.593 15.149 -12.995 1.00 55.78 85 ALA A O 1
ATOM 639 N N . ALA A 1 86 ? 25.401 14.410 -14.949 1.00 51.66 86 ALA A N 1
ATOM 640 C CA . ALA A 1 86 ? 25.556 13.043 -14.458 1.00 51.66 86 ALA A CA 1
ATOM 641 C C . ALA A 1 86 ? 26.543 13.010 -13.268 1.00 51.66 86 ALA A C 1
ATOM 643 O O . ALA A 1 86 ? 27.636 13.570 -13.411 1.00 51.66 86 ALA A O 1
ATOM 644 N N . PRO A 1 87 ? 26.207 12.343 -12.144 1.00 56.53 87 PRO A N 1
ATOM 645 C CA . PRO A 1 87 ? 27.101 12.220 -11.001 1.00 56.53 87 PRO A CA 1
ATOM 646 C C . PRO A 1 87 ? 28.447 11.603 -11.385 1.00 56.53 87 PRO A C 1
ATOM 648 O O . PRO A 1 87 ? 28.548 10.762 -12.290 1.00 56.53 87 PRO A O 1
ATOM 651 N N . THR A 1 88 ? 29.494 11.983 -10.658 1.00 47.31 88 THR A N 1
ATOM 652 C CA . THR A 1 88 ? 30.835 11.410 -10.832 1.00 47.31 88 THR A CA 1
ATOM 653 C C . THR A 1 88 ? 30.781 9.894 -10.579 1.00 47.31 88 THR A C 1
ATOM 655 O O . THR A 1 88 ? 30.339 9.467 -9.520 1.00 47.31 88 THR A O 1
ATOM 658 N N . GLY A 1 89 ? 31.190 9.072 -11.554 1.00 52.31 89 GLY A N 1
ATOM 659 C CA . GLY A 1 89 ? 31.105 7.599 -11.482 1.00 52.31 89 GLY A CA 1
ATOM 660 C C . GLY A 1 89 ? 29.888 6.975 -12.185 1.00 52.31 89 GLY A C 1
ATOM 661 O O . GLY A 1 89 ? 29.891 5.776 -12.458 1.00 52.31 89 GLY A O 1
ATOM 662 N N . PHE A 1 90 ? 28.892 7.768 -12.606 1.00 49.75 90 PHE A N 1
ATOM 663 C CA . PHE A 1 90 ? 27.743 7.255 -13.374 1.00 49.75 90 PHE A CA 1
ATOM 664 C C . PHE A 1 90 ? 28.172 6.622 -14.714 1.00 49.75 90 PHE A C 1
ATOM 666 O O . PHE A 1 90 ? 27.599 5.635 -15.170 1.00 49.75 90 PHE A O 1
ATOM 673 N N . GLY A 1 91 ? 29.225 7.164 -15.339 1.00 49.84 91 GLY A N 1
ATOM 674 C CA . GLY A 1 91 ? 29.829 6.588 -16.543 1.00 49.84 91 GLY A CA 1
ATOM 675 C C . GLY A 1 91 ? 30.450 5.205 -16.310 1.00 49.84 91 GLY A C 1
ATOM 676 O O . GLY A 1 91 ? 30.277 4.328 -17.151 1.00 49.84 91 GLY A O 1
ATOM 677 N N . GLU A 1 92 ? 31.101 4.996 -15.162 1.00 54.25 92 GLU A N 1
ATOM 678 C CA . GLU A 1 92 ? 31.710 3.715 -14.773 1.00 54.25 92 GLU A CA 1
ATOM 679 C C . GLU A 1 92 ? 30.641 2.671 -14.441 1.00 54.25 92 GLU A C 1
ATOM 681 O O . GLU A 1 92 ? 30.752 1.526 -14.875 1.00 54.25 92 GLU A O 1
ATOM 686 N N . LEU A 1 93 ? 29.563 3.080 -13.758 1.00 50.16 93 LEU A N 1
ATOM 687 C CA . LEU A 1 93 ? 28.379 2.250 -13.534 1.00 50.16 93 LEU A CA 1
ATOM 688 C C . LEU A 1 93 ? 27.775 1.814 -14.879 1.00 50.16 93 LEU A C 1
ATOM 690 O O . LEU A 1 93 ? 27.622 0.620 -15.132 1.00 50.16 93 LEU A O 1
ATOM 694 N N . ARG A 1 94 ? 27.530 2.762 -15.794 1.00 48.09 94 ARG A N 1
ATOM 695 C CA . ARG A 1 94 ? 27.016 2.472 -17.143 1.00 48.09 94 ARG A CA 1
ATOM 696 C C . ARG A 1 94 ? 27.934 1.531 -17.930 1.00 48.09 94 ARG A C 1
ATOM 698 O O . ARG A 1 94 ? 27.444 0.656 -18.636 1.00 48.09 94 ARG A O 1
ATOM 705 N N . GLU A 1 95 ? 29.252 1.694 -17.833 1.00 49.81 95 GLU A N 1
ATOM 706 C CA . GLU A 1 95 ? 30.232 0.861 -18.546 1.00 49.81 95 GLU A CA 1
ATOM 707 C C . GLU A 1 95 ? 30.384 -0.542 -17.934 1.00 49.81 95 GLU A C 1
ATOM 709 O O . GLU A 1 95 ? 30.530 -1.519 -18.672 1.00 49.81 95 GLU A O 1
ATOM 714 N N . ALA A 1 96 ? 30.301 -0.670 -16.607 1.00 47.66 96 ALA A N 1
ATOM 715 C CA . ALA A 1 96 ? 30.254 -1.961 -15.923 1.00 47.66 96 ALA A CA 1
ATOM 716 C C . ALA A 1 96 ? 29.013 -2.771 -16.336 1.00 47.66 96 ALA A C 1
ATOM 718 O O . ALA A 1 96 ? 29.100 -3.986 -16.509 1.00 47.66 96 ALA A O 1
ATOM 719 N N . LEU A 1 97 ? 27.889 -2.086 -16.561 1.00 44.66 97 LEU A N 1
ATOM 720 C CA . LEU A 1 97 ? 26.597 -2.680 -16.908 1.00 44.66 97 LEU A CA 1
ATOM 721 C C . LEU A 1 97 ? 26.403 -2.899 -18.422 1.00 44.66 97 LEU A C 1
ATOM 723 O O . LEU A 1 97 ? 25.742 -3.848 -18.835 1.00 44.66 97 LEU A O 1
ATOM 727 N N . GLY A 1 98 ? 27.028 -2.080 -19.276 1.00 38.78 98 GLY A N 1
ATOM 728 C CA . GLY A 1 98 ? 27.005 -2.220 -20.741 1.00 38.78 98 GLY A CA 1
ATOM 729 C C . GLY A 1 98 ? 27.749 -3.452 -21.278 1.00 38.78 98 GLY A C 1
ATOM 730 O O . GLY A 1 98 ? 27.721 -3.716 -22.479 1.00 38.78 98 GLY A O 1
ATOM 731 N N . LYS A 1 99 ? 28.404 -4.224 -20.401 1.00 43.72 99 LYS A N 1
ATOM 732 C CA . LYS A 1 99 ? 29.123 -5.463 -20.732 1.00 43.72 99 LYS A CA 1
ATOM 733 C C . LYS A 1 99 ? 28.245 -6.719 -20.741 1.00 43.72 99 LYS A C 1
ATOM 735 O O . LYS A 1 99 ? 28.808 -7.808 -20.751 1.00 43.72 99 LYS A O 1
ATOM 740 N N . GLY A 1 100 ? 26.912 -6.583 -20.767 1.00 41.47 100 GLY A N 1
ATOM 741 C CA . GLY A 1 100 ? 25.970 -7.682 -21.020 1.00 41.47 100 GLY A CA 1
ATOM 742 C C . GLY A 1 100 ? 26.284 -8.930 -20.196 1.00 41.47 100 GLY A C 1
ATOM 743 O O . GLY A 1 100 ? 26.786 -9.923 -20.720 1.00 41.47 100 GLY A O 1
ATOM 744 N N . THR A 1 101 ? 26.052 -8.871 -18.890 1.00 38.72 101 THR A N 1
ATOM 745 C CA . THR A 1 101 ? 26.522 -9.895 -17.957 1.00 38.72 101 THR A CA 1
ATOM 746 C C . THR A 1 101 ? 25.445 -10.952 -17.691 1.00 38.72 101 THR A C 1
ATOM 748 O O . THR A 1 101 ? 24.745 -10.953 -16.679 1.00 38.72 101 THR A O 1
ATOM 751 N N . ILE A 1 102 ? 25.327 -11.898 -18.628 1.00 41.34 102 ILE A N 1
ATOM 752 C CA . ILE A 1 102 ? 24.587 -13.154 -18.438 1.00 41.34 102 ILE A CA 1
ATOM 753 C C . ILE A 1 102 ? 25.405 -14.057 -17.505 1.00 41.34 102 ILE A C 1
ATOM 755 O O . ILE A 1 102 ? 26.375 -14.658 -17.963 1.00 41.34 102 ILE A O 1
ATOM 759 N N . ALA A 1 103 ? 25.018 -14.166 -16.227 1.00 37.22 103 ALA A N 1
ATOM 760 C CA . ALA A 1 103 ? 25.355 -15.307 -15.355 1.00 37.22 103 ALA A CA 1
ATOM 761 C C . ALA A 1 103 ? 24.604 -15.301 -13.997 1.00 37.22 103 ALA A C 1
ATOM 763 O O . ALA A 1 103 ? 25.231 -15.351 -12.945 1.00 37.22 103 ALA A O 1
ATOM 764 N N . SER A 1 104 ? 23.270 -15.230 -14.003 1.00 39.91 104 SER A N 1
ATOM 765 C CA . SER A 1 104 ? 22.341 -15.911 -13.069 1.00 39.91 104 SER A CA 1
ATOM 766 C C . SER A 1 104 ? 20.901 -15.604 -13.531 1.00 39.91 104 SER A C 1
ATOM 768 O O . SER A 1 104 ? 20.721 -14.635 -14.269 1.00 39.91 104 SER A O 1
ATOM 770 N N . ASP A 1 105 ? 19.869 -16.345 -13.102 1.00 52.47 105 ASP A N 1
ATOM 771 C CA . ASP A 1 105 ? 18.458 -15.947 -13.351 1.00 52.47 105 ASP A CA 1
ATOM 772 C C . ASP A 1 105 ? 18.124 -14.570 -12.729 1.00 52.47 105 ASP A C 1
ATOM 774 O O . ASP A 1 105 ? 17.143 -13.917 -13.078 1.00 52.47 105 ASP A O 1
ATOM 778 N N . TRP A 1 106 ? 18.984 -14.104 -11.822 1.00 49.84 106 TRP A N 1
ATOM 779 C CA . TRP A 1 106 ? 18.966 -12.823 -11.129 1.00 49.84 106 TRP A CA 1
ATOM 780 C C . TRP A 1 106 ? 19.952 -11.811 -11.785 1.00 49.84 106 TRP A C 1
ATOM 782 O O . TRP A 1 106 ? 20.062 -10.667 -11.370 1.00 49.84 106 TRP A O 1
ATOM 792 N N . GLY A 1 107 ? 20.667 -12.193 -12.850 1.00 48.66 107 GLY A N 1
ATOM 793 C CA . GLY A 1 107 ? 21.797 -11.440 -13.413 1.00 48.66 107 GLY A CA 1
ATOM 794 C C . GLY A 1 107 ? 23.048 -11.476 -12.519 1.00 48.66 107 GLY A C 1
ATOM 795 O O . GLY A 1 107 ? 22.996 -11.881 -11.357 1.00 48.66 107 GLY A O 1
ATOM 796 N N . SER A 1 108 ? 24.213 -11.086 -13.040 1.00 49.69 108 SER A N 1
ATOM 797 C CA . SER A 1 108 ? 25.381 -10.787 -12.196 1.00 49.69 108 SER A CA 1
ATOM 798 C C . SER A 1 108 ? 25.570 -9.274 -12.129 1.00 49.69 108 SER A C 1
ATOM 800 O O . SER A 1 108 ? 26.001 -8.688 -13.123 1.00 49.69 108 SER A O 1
ATOM 802 N N . ALA A 1 109 ? 25.261 -8.710 -10.951 1.00 49.47 109 ALA A N 1
ATOM 803 C CA . ALA A 1 109 ? 25.264 -7.287 -10.585 1.00 49.47 109 ALA A CA 1
ATOM 804 C C . ALA A 1 109 ? 24.354 -6.371 -11.454 1.00 49.47 109 ALA A C 1
ATOM 806 O O . ALA A 1 109 ? 24.243 -6.568 -12.659 1.00 49.47 109 ALA A O 1
ATOM 807 N N . PRO A 1 110 ? 23.683 -5.365 -10.852 1.00 52.28 110 PRO A N 1
ATOM 808 C CA . PRO A 1 110 ? 23.889 -4.853 -9.506 1.00 52.28 110 PRO A CA 1
ATOM 809 C C . PRO A 1 110 ? 22.782 -5.311 -8.547 1.00 52.28 110 PRO A C 1
ATOM 811 O O . PRO A 1 110 ? 22.414 -4.583 -7.636 1.00 52.28 110 PRO A O 1
ATOM 814 N N . LEU A 1 111 ? 22.215 -6.509 -8.704 1.00 55.00 111 LEU A N 1
ATOM 815 C CA . LEU A 1 111 ? 21.527 -7.087 -7.554 1.00 55.00 111 LEU A CA 1
ATOM 816 C C . LEU A 1 111 ? 22.571 -7.283 -6.453 1.00 55.00 111 LEU A C 1
ATOM 818 O O . LEU A 1 111 ? 23.602 -7.911 -6.704 1.00 55.00 111 LEU A O 1
ATOM 822 N N . GLY A 1 112 ? 22.350 -6.725 -5.262 1.00 56.81 112 GLY A N 1
ATOM 823 C CA . GLY A 1 112 ? 23.150 -7.138 -4.113 1.00 56.81 112 GLY A CA 1
ATOM 824 C C . GLY A 1 112 ? 22.780 -8.562 -3.698 1.00 56.81 112 GLY A C 1
ATOM 825 O O . GLY A 1 112 ? 22.338 -9.374 -4.513 1.00 56.81 112 GLY A O 1
ATOM 826 N N . SER A 1 113 ? 22.997 -8.917 -2.433 1.00 73.62 113 SER A N 1
ATOM 827 C CA . SER A 1 113 ? 22.778 -10.298 -2.004 1.00 73.62 113 SER A CA 1
ATOM 828 C C . SER A 1 113 ? 21.306 -10.711 -2.145 1.00 73.62 113 SER A C 1
ATOM 830 O O . SER A 1 113 ? 20.393 -10.022 -1.684 1.00 73.62 113 SER A O 1
ATOM 832 N N . VAL A 1 114 ? 21.075 -11.861 -2.783 1.00 79.31 114 VAL A N 1
ATOM 833 C CA . VAL A 1 114 ? 19.787 -12.559 -2.726 1.00 79.31 114 VAL A CA 1
ATOM 834 C C . VAL A 1 114 ? 19.758 -13.362 -1.435 1.00 79.31 114 VAL A C 1
ATOM 836 O O . VAL A 1 114 ? 20.701 -14.086 -1.106 1.00 79.31 114 VAL A O 1
ATOM 839 N N . VAL A 1 115 ? 18.683 -13.194 -0.682 1.00 80.06 115 VAL A N 1
ATOM 840 C CA . VAL A 1 115 ? 18.494 -13.822 0.618 1.00 80.06 115 VAL A CA 1
ATOM 841 C C . VAL A 1 115 ? 17.694 -15.096 0.436 1.00 80.06 115 VAL A C 1
ATOM 843 O O . VAL A 1 115 ? 16.601 -15.082 -0.114 1.00 80.06 115 VAL A O 1
ATOM 846 N N . HIS A 1 116 ? 18.206 -16.194 0.967 1.00 79.00 116 HIS A N 1
ATOM 847 C CA . HIS A 1 116 ? 17.548 -17.498 0.965 1.00 79.00 116 HIS A CA 1
ATOM 848 C C . HIS A 1 116 ? 17.191 -17.976 2.382 1.00 79.00 116 HIS A C 1
ATOM 850 O O . HIS A 1 116 ? 16.621 -19.052 2.550 1.00 79.00 116 HIS A O 1
ATOM 856 N N . SER A 1 117 ? 17.537 -17.203 3.419 1.00 75.00 117 SER A N 1
ATOM 857 C CA . SER A 1 117 ? 17.260 -17.535 4.821 1.00 75.00 117 SER A CA 1
ATOM 858 C C . SER A 1 117 ? 17.265 -16.302 5.730 1.00 75.00 117 SER A C 1
ATOM 860 O O . SER A 1 117 ? 17.913 -15.303 5.428 1.00 75.00 117 SER A O 1
ATOM 862 N N . LEU A 1 118 ? 16.613 -16.394 6.895 1.00 73.69 118 LEU A N 1
ATOM 863 C CA . LEU A 1 118 ? 16.615 -15.325 7.902 1.00 73.69 118 LEU A CA 1
ATOM 864 C C . LEU A 1 118 ? 18.030 -14.976 8.397 1.00 73.69 118 LEU A C 1
ATOM 866 O O . LEU A 1 118 ? 18.325 -13.809 8.626 1.00 73.69 118 LEU A O 1
ATOM 870 N N . GLY A 1 119 ? 18.925 -15.965 8.518 1.00 72.75 119 GLY A N 1
ATOM 871 C CA . GLY A 1 119 ? 20.302 -15.735 8.972 1.00 72.75 119 GLY A CA 1
ATOM 872 C C . GLY A 1 119 ? 21.045 -14.717 8.101 1.00 72.75 119 GLY A C 1
ATOM 873 O O . GLY A 1 119 ? 21.719 -13.832 8.619 1.00 72.75 119 GLY A O 1
ATOM 874 N N . GLN A 1 120 ? 20.808 -14.751 6.789 1.00 75.81 120 GLN A N 1
ATOM 875 C CA . GLN A 1 120 ? 21.380 -13.793 5.839 1.00 75.81 120 GLN A CA 1
ATOM 876 C C . GLN A 1 120 ? 20.761 -12.388 5.946 1.00 75.81 120 GLN A C 1
ATOM 878 O O . GLN A 1 120 ? 21.385 -11.416 5.527 1.00 75.81 120 GLN A O 1
ATOM 883 N N . LEU A 1 121 ? 19.559 -12.243 6.526 1.00 75.75 121 LEU A N 1
ATOM 884 C CA . LEU A 1 121 ? 18.998 -10.923 6.851 1.00 75.75 121 LEU A CA 1
ATOM 885 C C . LEU A 1 121 ? 19.673 -10.295 8.070 1.00 75.75 121 LEU A C 1
ATOM 887 O O . LEU A 1 121 ? 19.767 -9.071 8.142 1.00 75.75 121 LEU A O 1
ATOM 891 N N . THR A 1 122 ? 20.140 -11.120 9.009 1.00 71.56 122 THR A N 1
ATOM 892 C CA . THR A 1 122 ? 20.758 -10.655 10.259 1.00 71.56 122 THR A CA 1
ATOM 893 C C . THR A 1 122 ? 22.218 -10.233 10.119 1.00 71.56 122 THR A C 1
ATOM 895 O O . THR A 1 122 ? 22.736 -9.584 11.024 1.00 71.56 122 THR A O 1
ATOM 898 N N . GLU A 1 123 ? 22.873 -10.562 9.003 1.00 68.56 123 GLU A N 1
ATOM 899 C CA . GLU A 1 123 ? 24.233 -10.104 8.712 1.00 68.56 123 GLU A CA 1
ATOM 900 C C . GLU A 1 123 ? 24.256 -8.575 8.557 1.00 68.56 123 GLU A C 1
ATOM 902 O O . GLU A 1 123 ? 23.566 -8.016 7.693 1.00 68.56 123 GLU A O 1
ATOM 907 N N . GLU A 1 124 ? 25.040 -7.906 9.415 1.00 61.88 124 GLU A N 1
ATOM 908 C CA . GLU A 1 124 ? 25.219 -6.453 9.396 1.00 61.88 124 GLU A CA 1
ATOM 909 C C . GLU A 1 124 ? 25.749 -6.008 8.031 1.00 61.88 124 GLU A C 1
ATOM 911 O O . GLU A 1 124 ? 26.834 -6.395 7.595 1.00 61.88 124 GLU A O 1
ATOM 916 N N . SER A 1 125 ? 24.970 -5.180 7.340 1.00 62.34 125 SER A N 1
ATOM 917 C CA . SER A 1 125 ? 25.399 -4.561 6.095 1.00 62.34 125 SER A CA 1
ATOM 918 C C . SER A 1 125 ? 26.293 -3.360 6.381 1.00 62.34 125 SER A C 1
ATOM 920 O O . SER A 1 125 ? 25.906 -2.439 7.099 1.00 62.34 125 SER A O 1
ATOM 922 N N . THR A 1 126 ? 27.469 -3.317 5.762 1.00 57.94 126 THR A N 1
ATOM 923 C CA . THR A 1 126 ? 28.313 -2.120 5.753 1.00 57.94 126 THR A CA 1
ATOM 924 C C . THR A 1 126 ? 27.783 -1.137 4.703 1.00 57.94 126 THR A C 1
ATOM 926 O O . THR A 1 126 ? 28.135 -1.248 3.531 1.00 57.94 126 THR A O 1
ATOM 929 N N . GLY A 1 127 ? 26.916 -0.198 5.095 1.00 69.31 127 GLY A N 1
ATOM 930 C CA . GLY A 1 127 ? 26.420 0.882 4.225 1.00 69.31 127 GLY A CA 1
ATOM 931 C C . GLY A 1 127 ? 24.894 1.015 4.171 1.00 69.31 127 GLY A C 1
ATOM 932 O O . GLY A 1 127 ? 24.168 0.194 4.727 1.00 69.31 127 GLY A O 1
ATOM 933 N N . ALA A 1 128 ? 24.414 2.072 3.505 1.00 80.31 128 ALA A N 1
ATOM 934 C CA . ALA A 1 128 ? 22.987 2.313 3.291 1.00 80.31 128 ALA A CA 1
ATOM 935 C C . ALA A 1 128 ? 22.398 1.247 2.350 1.00 80.31 128 ALA A C 1
ATOM 937 O O . ALA A 1 128 ? 22.957 0.978 1.283 1.00 80.31 128 ALA A O 1
ATOM 938 N N . MET A 1 129 ? 21.287 0.627 2.754 1.00 87.81 129 MET A N 1
ATOM 939 C CA . MET A 1 129 ? 20.702 -0.531 2.076 1.00 87.81 129 MET A CA 1
ATOM 940 C C . MET A 1 129 ? 19.183 -0.411 1.954 1.00 87.81 129 MET A C 1
ATOM 942 O O . MET A 1 129 ? 18.537 0.056 2.885 1.00 87.81 129 MET A O 1
ATOM 946 N N . VAL A 1 130 ? 18.622 -0.902 0.848 1.00 90.94 130 VAL A N 1
ATOM 947 C CA . VAL A 1 130 ? 17.187 -1.169 0.675 1.00 90.94 130 VAL A CA 1
ATOM 948 C C . VAL A 1 130 ? 16.931 -2.676 0.639 1.00 90.94 130 VAL A C 1
ATOM 950 O O . VAL A 1 130 ? 17.662 -3.423 -0.021 1.00 90.94 130 VAL A O 1
ATOM 953 N N . THR A 1 131 ? 15.887 -3.128 1.332 1.00 93.50 131 THR A N 1
ATOM 954 C CA . THR A 1 131 ? 15.406 -4.513 1.253 1.00 93.50 131 THR A CA 1
ATOM 955 C C . THR A 1 131 ? 14.193 -4.591 0.328 1.00 93.50 131 THR A C 1
ATOM 957 O O . THR A 1 131 ? 13.200 -3.903 0.537 1.00 93.50 131 THR A O 1
ATOM 960 N N . ILE A 1 132 ? 14.252 -5.445 -0.687 1.00 95.31 132 ILE A N 1
ATOM 961 C CA . ILE A 1 132 ? 13.201 -5.628 -1.692 1.00 95.31 132 ILE A CA 1
ATOM 962 C C . ILE A 1 132 ? 12.565 -6.996 -1.458 1.00 95.31 132 ILE A C 1
ATOM 964 O O . ILE A 1 132 ? 13.236 -8.016 -1.578 1.00 95.31 132 ILE A O 1
ATOM 968 N N . CYS A 1 133 ? 11.292 -7.035 -1.089 1.00 95.12 133 CYS A N 1
ATOM 969 C CA . CYS A 1 133 ? 10.555 -8.263 -0.809 1.00 95.12 133 CYS A CA 1
ATOM 970 C C . CYS A 1 133 ? 9.714 -8.655 -2.022 1.00 95.12 133 CYS A C 1
ATOM 972 O O . CYS A 1 133 ? 8.828 -7.900 -2.417 1.00 95.12 133 CYS A O 1
ATOM 974 N N . GLU A 1 134 ? 9.937 -9.850 -2.569 1.00 94.19 134 GLU A N 1
ATOM 975 C CA . GLU A 1 134 ? 9.143 -10.375 -3.682 1.00 94.19 134 GLU A CA 1
ATOM 976 C C . GLU A 1 134 ? 8.082 -11.346 -3.163 1.00 94.19 134 GLU A C 1
ATOM 978 O O . GLU A 1 134 ? 8.426 -12.459 -2.747 1.00 94.19 134 GLU A O 1
ATOM 983 N N . PRO A 1 135 ? 6.792 -10.979 -3.188 1.00 93.50 135 PRO A N 1
ATOM 984 C CA . PRO A 1 135 ? 5.732 -11.916 -2.839 1.00 93.50 135 PRO A CA 1
ATOM 985 C C . PRO A 1 135 ? 5.519 -12.987 -3.920 1.00 93.50 135 PRO A C 1
ATOM 987 O O . PRO A 1 135 ? 4.938 -14.028 -3.616 1.00 93.50 135 PRO A O 1
ATOM 990 N N . TRP A 1 136 ? 5.986 -12.750 -5.153 1.00 93.44 136 TRP A N 1
ATOM 991 C CA . TRP A 1 136 ? 5.814 -13.629 -6.311 1.00 93.44 136 TRP A CA 1
ATOM 992 C C . TRP A 1 136 ? 7.030 -13.610 -7.249 1.00 93.44 136 TRP A C 1
ATOM 994 O O . TRP A 1 136 ? 7.823 -12.673 -7.209 1.00 93.44 136 TRP A O 1
ATOM 1004 N N . GLU A 1 137 ? 7.154 -14.633 -8.099 1.00 90.06 137 GLU A N 1
ATOM 1005 C CA . GLU A 1 137 ? 8.285 -14.851 -9.019 1.00 90.06 137 GLU A CA 1
ATOM 1006 C C . GLU A 1 137 ? 8.476 -13.719 -10.037 1.00 90.06 137 GLU A C 1
ATOM 1008 O O . GLU A 1 137 ? 9.597 -13.311 -10.327 1.00 90.06 137 GLU A O 1
ATOM 1013 N N . HIS A 1 138 ? 7.377 -13.190 -10.567 1.00 90.19 138 HIS A N 1
ATOM 1014 C CA . HIS A 1 138 ? 7.355 -12.120 -11.559 1.00 90.19 138 HIS A CA 1
ATOM 1015 C C . HIS A 1 138 ? 6.067 -11.299 -11.417 1.00 90.19 138 HIS A C 1
ATOM 1017 O O . HIS A 1 138 ? 5.066 -11.765 -10.868 1.00 90.19 138 HIS A O 1
ATOM 1023 N N . VAL A 1 139 ? 6.048 -10.091 -11.973 1.00 89.25 139 VAL A N 1
ATOM 1024 C CA . VAL A 1 139 ? 4.860 -9.218 -11.948 1.00 89.25 139 VAL A CA 1
ATOM 1025 C C . VAL A 1 139 ? 3.920 -9.484 -13.129 1.00 89.25 139 VAL A C 1
ATOM 1027 O O . VAL A 1 139 ? 2.759 -9.099 -13.10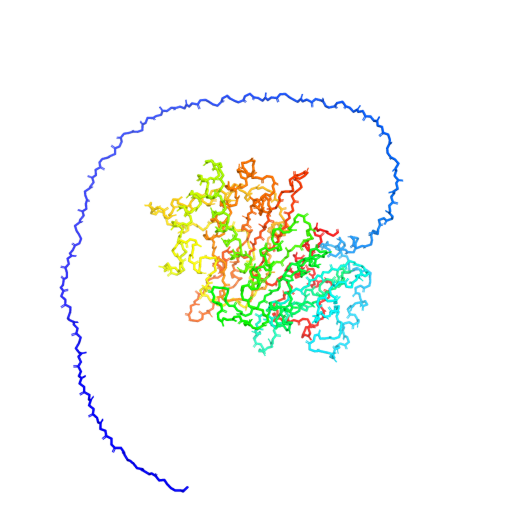2 1.00 89.25 139 VAL A O 1
ATOM 1030 N N . GLY A 1 140 ? 4.390 -10.217 -14.144 1.00 87.69 140 GLY A N 1
ATOM 1031 C CA . GLY A 1 140 ? 3.599 -10.654 -15.297 1.00 87.69 140 GLY A CA 1
ATOM 1032 C C . GLY A 1 140 ? 4.477 -10.938 -16.516 1.00 87.69 140 GLY A C 1
ATOM 1033 O O . GLY A 1 140 ? 5.698 -11.014 -16.393 1.00 87.69 140 GLY A O 1
ATOM 1034 N N . HIS A 1 141 ? 3.846 -11.085 -17.684 1.00 87.25 141 HIS A N 1
ATOM 1035 C CA . HIS A 1 141 ? 4.528 -11.294 -18.965 1.00 87.25 141 HIS A CA 1
ATOM 1036 C C . HIS A 1 141 ? 4.277 -10.126 -19.916 1.00 87.25 141 HIS A C 1
ATOM 1038 O O . HIS A 1 141 ? 3.126 -9.727 -20.108 1.00 87.25 141 HIS A O 1
ATOM 1044 N N . ASN A 1 142 ? 5.332 -9.576 -20.510 1.00 84.62 142 ASN A N 1
ATOM 1045 C CA . ASN A 1 142 ? 5.200 -8.458 -21.443 1.00 84.62 142 ASN A CA 1
ATOM 1046 C C . ASN A 1 142 ? 4.696 -8.904 -22.832 1.00 84.62 142 ASN A C 1
ATOM 1048 O O . ASN A 1 142 ? 4.425 -10.081 -23.083 1.00 84.62 142 ASN A O 1
ATOM 1052 N N . ALA A 1 143 ? 4.597 -7.957 -23.771 1.00 82.00 143 ALA A N 1
ATOM 1053 C CA . ALA A 1 143 ? 4.145 -8.221 -25.141 1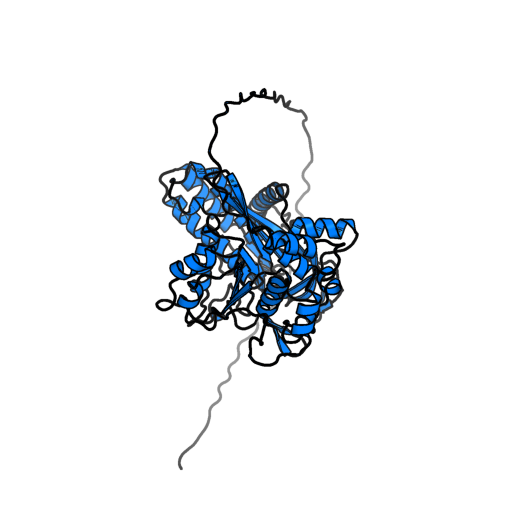.00 82.00 143 ALA A CA 1
ATOM 1054 C C . ALA A 1 143 ? 5.065 -9.175 -25.934 1.00 82.00 143 ALA A C 1
ATOM 1056 O O . ALA A 1 143 ? 4.652 -9.724 -26.954 1.00 82.00 143 ALA A O 1
ATOM 1057 N N . GLN A 1 144 ? 6.303 -9.376 -25.479 1.00 84.31 144 GLN A N 1
ATOM 1058 C CA . GLN A 1 144 ? 7.274 -10.318 -26.035 1.00 84.31 144 GLN A CA 1
ATOM 1059 C C . GLN A 1 144 ? 7.240 -11.683 -25.326 1.00 84.31 144 GLN A C 1
ATOM 1061 O O . GLN A 1 144 ? 8.045 -12.551 -25.655 1.00 84.31 144 GLN A O 1
ATOM 1066 N N . HIS A 1 145 ? 6.296 -11.891 -24.400 1.00 85.62 145 HIS A N 1
ATOM 1067 C CA . HIS A 1 145 ? 6.187 -13.074 -23.543 1.00 85.62 145 HIS A CA 1
ATOM 1068 C C . HIS A 1 145 ? 7.392 -13.291 -22.619 1.00 85.62 145 HIS A C 1
ATOM 1070 O O . HIS A 1 145 ? 7.660 -14.417 -22.206 1.00 85.62 145 HIS A O 1
ATOM 1076 N N . GLU A 1 146 ? 8.112 -12.224 -22.281 1.00 87.62 146 GLU A N 1
ATOM 1077 C CA . GLU A 1 146 ? 9.177 -12.269 -21.284 1.00 87.62 146 GLU A CA 1
ATOM 1078 C C . GLU A 1 146 ? 8.576 -12.074 -19.891 1.00 87.62 146 GLU A C 1
ATOM 1080 O O . GLU A 1 146 ? 7.721 -11.205 -19.696 1.00 87.62 146 GLU A O 1
ATOM 1085 N N . GLU A 1 147 ? 9.036 -12.866 -18.924 1.00 88.56 147 GLU A N 1
ATOM 1086 C CA . GLU A 1 147 ? 8.728 -12.661 -17.510 1.00 88.56 147 GLU A CA 1
ATOM 1087 C C . GLU A 1 147 ? 9.364 -11.360 -17.022 1.00 88.56 147 GLU A C 1
ATOM 1089 O O . GLU A 1 147 ? 10.574 -11.165 -17.142 1.00 88.56 147 GLU A O 1
ATOM 1094 N N . VAL A 1 148 ? 8.551 -10.484 -16.438 1.00 87.69 148 VAL A N 1
ATOM 1095 C CA . VAL A 1 148 ? 9.004 -9.191 -15.924 1.00 87.69 148 VAL A CA 1
ATOM 1096 C C . VAL A 1 148 ? 9.226 -9.303 -14.428 1.00 87.69 148 VAL A C 1
ATOM 1098 O O . VAL A 1 148 ? 8.278 -9.500 -13.663 1.00 87.69 148 VAL A O 1
ATOM 1101 N N . ARG A 1 149 ? 10.473 -9.143 -13.989 1.00 89.44 149 ARG A N 1
ATOM 1102 C CA . ARG A 1 149 ? 10.830 -9.190 -12.569 1.00 89.44 149 ARG A CA 1
ATOM 1103 C C . ARG A 1 149 ? 11.251 -7.818 -12.055 1.00 89.44 149 ARG A C 1
ATOM 1105 O O . ARG A 1 149 ? 12.426 -7.462 -12.057 1.00 89.44 149 ARG A O 1
ATOM 1112 N N . ALA A 1 150 ? 10.257 -7.043 -11.630 1.00 90.19 150 ALA A N 1
ATOM 1113 C CA . ALA A 1 150 ? 10.406 -5.612 -11.377 1.00 90.19 150 ALA A CA 1
ATOM 1114 C C . ALA A 1 150 ? 11.365 -5.260 -10.220 1.00 90.19 150 ALA A C 1
ATOM 1116 O O . ALA A 1 150 ? 12.063 -4.250 -10.281 1.00 90.19 150 ALA A O 1
ATOM 1117 N N . SER A 1 151 ? 11.534 -6.159 -9.249 1.00 91.38 151 SER A N 1
ATOM 1118 C CA . SER A 1 151 ? 12.535 -6.043 -8.177 1.00 91.38 151 SER A CA 1
ATOM 1119 C C . SER A 1 151 ? 13.963 -5.796 -8.681 1.00 91.38 151 SER A C 1
ATOM 1121 O O . SER A 1 151 ? 14.757 -5.130 -8.010 1.00 91.38 151 SER A O 1
ATOM 1123 N N . VAL A 1 152 ? 14.305 -6.302 -9.873 1.00 86.75 152 VAL A N 1
ATOM 1124 C CA . VAL A 1 152 ? 15.613 -6.071 -10.493 1.00 86.75 152 VAL A CA 1
ATOM 1125 C C . VAL A 1 152 ? 15.790 -4.601 -10.859 1.00 86.75 152 VAL A C 1
ATOM 1127 O O . VAL A 1 152 ? 16.883 -4.055 -10.703 1.00 86.75 152 VAL A O 1
ATOM 1130 N N . ASN A 1 153 ? 14.716 -3.929 -11.264 1.00 87.81 153 ASN A N 1
ATOM 1131 C CA . ASN A 1 153 ? 14.725 -2.511 -11.601 1.00 87.81 153 ASN A CA 1
ATOM 1132 C C . ASN A 1 153 ? 14.825 -1.646 -10.344 1.00 87.81 153 ASN A C 1
ATOM 1134 O O . ASN A 1 153 ? 15.573 -0.668 -10.348 1.00 87.81 153 ASN A O 1
ATOM 1138 N N . VAL A 1 154 ? 14.152 -2.023 -9.250 1.00 90.94 154 VAL A N 1
ATOM 1139 C CA . VAL A 1 154 ? 14.318 -1.340 -7.954 1.00 90.94 154 VAL A CA 1
ATOM 1140 C C . VAL A 1 154 ? 15.758 -1.448 -7.471 1.00 90.94 154 VAL A C 1
ATOM 1142 O O . VAL A 1 154 ? 16.361 -0.444 -7.095 1.00 90.94 154 VAL A O 1
ATOM 1145 N N . ALA A 1 155 ? 16.341 -2.646 -7.523 1.00 86.69 155 ALA A N 1
ATOM 1146 C CA . ALA A 1 155 ? 17.733 -2.847 -7.144 1.00 86.69 155 ALA A CA 1
ATOM 1147 C C . ALA A 1 155 ? 18.685 -2.036 -8.032 1.00 86.69 155 ALA A C 1
ATOM 1149 O O . ALA A 1 155 ? 19.595 -1.383 -7.522 1.00 86.69 155 ALA A O 1
ATOM 1150 N N . TYR A 1 156 ? 18.461 -2.027 -9.346 1.00 80.25 156 TYR A N 1
ATOM 1151 C CA . TYR A 1 156 ? 19.221 -1.201 -10.281 1.00 80.25 156 TYR A CA 1
ATOM 1152 C C . TYR A 1 156 ? 19.169 0.285 -9.904 1.00 80.25 156 TYR A C 1
ATOM 1154 O O . TYR A 1 156 ? 20.215 0.927 -9.777 1.00 80.25 156 TYR A O 1
ATOM 1162 N N . LEU A 1 157 ? 17.966 0.816 -9.671 1.00 82.75 157 LEU A N 1
ATOM 1163 C CA . LEU A 1 157 ? 17.762 2.214 -9.306 1.00 82.75 157 LEU A CA 1
ATOM 1164 C C . LEU A 1 157 ? 18.434 2.551 -7.971 1.00 82.75 157 LEU A C 1
ATOM 1166 O O . LEU A 1 157 ? 19.135 3.554 -7.874 1.00 82.75 157 LEU A O 1
ATOM 1170 N N . ALA A 1 158 ? 18.285 1.688 -6.966 1.00 84.12 158 ALA A N 1
ATOM 1171 C CA . ALA A 1 158 ? 18.914 1.862 -5.662 1.00 84.12 158 ALA A CA 1
ATOM 1172 C C . ALA A 1 158 ? 20.445 1.960 -5.779 1.00 84.12 158 ALA A C 1
ATOM 1174 O O . ALA A 1 158 ? 21.044 2.889 -5.238 1.00 84.12 158 ALA A O 1
ATOM 1175 N N . ASN A 1 159 ? 21.079 1.079 -6.559 1.00 78.94 159 ASN A N 1
ATOM 1176 C CA . ASN A 1 159 ? 22.525 1.147 -6.789 1.00 78.94 159 ASN A CA 1
ATOM 1177 C C . ASN A 1 159 ? 22.939 2.410 -7.550 1.00 78.94 159 ASN A C 1
ATOM 1179 O O . ASN A 1 159 ? 23.976 2.992 -7.233 1.00 78.94 159 ASN A O 1
ATOM 1183 N N . ALA A 1 160 ? 22.131 2.872 -8.508 1.00 76.06 160 ALA A N 1
ATOM 1184 C CA . ALA A 1 160 ? 22.376 4.140 -9.197 1.00 76.06 160 ALA A CA 1
ATOM 1185 C C . ALA A 1 160 ? 22.325 5.352 -8.247 1.00 76.06 160 ALA A C 1
ATOM 1187 O O . ALA A 1 160 ? 23.003 6.347 -8.492 1.00 76.06 160 ALA A O 1
ATOM 1188 N N . MET A 1 161 ? 21.582 5.245 -7.142 1.00 77.56 161 MET A N 1
ATOM 1189 C CA . MET A 1 161 ? 21.544 6.232 -6.057 1.00 77.56 161 MET A CA 1
ATOM 1190 C C . MET A 1 161 ? 22.661 6.042 -5.013 1.00 77.56 161 MET A C 1
ATOM 1192 O O . MET A 1 161 ? 22.736 6.802 -4.049 1.00 77.56 161 MET A O 1
ATOM 1196 N N . GLY A 1 162 ? 23.525 5.033 -5.167 1.00 77.25 162 GLY A N 1
ATOM 1197 C CA . GLY A 1 162 ? 24.569 4.693 -4.195 1.00 77.25 162 GLY A CA 1
ATOM 1198 C C . GLY A 1 162 ? 24.084 3.868 -2.996 1.00 77.25 162 GLY A C 1
ATOM 1199 O O . GLY A 1 162 ? 24.806 3.756 -2.005 1.00 77.25 162 GLY A O 1
ATOM 1200 N N . LEU A 1 163 ? 22.883 3.287 -3.068 1.00 82.06 163 LEU A N 1
ATOM 1201 C CA . LEU A 1 163 ? 22.339 2.371 -2.065 1.00 82.06 163 LEU A CA 1
ATOM 1202 C C . LEU A 1 163 ? 22.647 0.921 -2.452 1.00 82.06 163 LEU A C 1
ATOM 1204 O O . LEU A 1 163 ? 22.512 0.529 -3.608 1.00 82.06 163 LEU A O 1
ATOM 1208 N N . SER A 1 164 ? 22.990 0.085 -1.474 1.00 85.44 164 SER A N 1
ATOM 1209 C CA . SER A 1 164 ? 23.008 -1.366 -1.690 1.00 85.44 164 SER A CA 1
ATOM 1210 C C . SER A 1 164 ? 21.578 -1.905 -1.743 1.00 85.44 164 SER A C 1
ATOM 1212 O O . SER A 1 164 ? 20.727 -1.482 -0.967 1.00 85.44 164 SER A O 1
ATOM 1214 N N . ALA A 1 165 ? 21.305 -2.877 -2.607 1.00 86.69 165 ALA A N 1
ATOM 1215 C CA . ALA A 1 165 ? 20.001 -3.535 -2.667 1.00 86.69 165 ALA A CA 1
ATOM 1216 C C . ALA A 1 165 ? 20.104 -4.992 -2.222 1.00 86.69 165 ALA A C 1
ATOM 1218 O O . ALA A 1 165 ? 21.017 -5.701 -2.633 1.00 86.69 165 ALA A O 1
ATOM 1219 N N . ARG A 1 166 ? 19.159 -5.466 -1.417 1.00 89.06 166 ARG A N 1
ATOM 1220 C CA . ARG A 1 166 ? 19.054 -6.872 -1.012 1.00 89.06 166 ARG A CA 1
ATOM 1221 C C . ARG A 1 166 ? 17.679 -7.387 -1.394 1.00 89.06 166 ARG A C 1
ATOM 1223 O O . ARG A 1 166 ? 16.690 -6.735 -1.075 1.00 89.06 166 ARG A O 1
ATOM 1230 N N . VAL A 1 167 ? 17.606 -8.548 -2.040 1.00 90.19 167 VAL A N 1
ATOM 1231 C CA . VAL A 1 167 ? 16.320 -9.108 -2.479 1.00 90.19 167 VAL A CA 1
ATOM 1232 C C . VAL A 1 167 ? 15.934 -10.315 -1.632 1.00 90.19 167 VAL A C 1
ATOM 1234 O O . VAL A 1 167 ? 16.738 -11.223 -1.426 1.00 90.19 167 VAL A O 1
ATOM 1237 N N . LEU A 1 168 ? 14.693 -10.315 -1.152 1.00 90.81 168 LEU A N 1
ATOM 1238 C CA . LEU A 1 168 ? 14.069 -11.353 -0.347 1.00 90.81 168 LEU A CA 1
ATOM 1239 C C . LEU A 1 168 ? 12.905 -12.000 -1.125 1.00 90.81 168 LEU A C 1
ATOM 1241 O O . LEU A 1 168 ? 11.776 -11.507 -1.061 1.00 90.81 168 LEU A O 1
ATOM 1245 N N . PRO A 1 169 ? 13.148 -13.104 -1.853 1.00 90.56 169 PRO A N 1
ATOM 1246 C CA . PRO A 1 169 ? 12.103 -13.852 -2.548 1.00 90.56 169 PRO A CA 1
ATOM 1247 C C . PRO A 1 169 ? 11.238 -14.694 -1.613 1.00 90.56 169 PRO A C 1
ATOM 1249 O O . PRO A 1 169 ? 11.503 -15.884 -1.405 1.00 90.56 169 PRO A O 1
ATOM 1252 N N . LEU A 1 170 ? 10.167 -14.097 -1.084 1.00 90.38 170 LEU A N 1
ATOM 1253 C CA . LEU A 1 170 ? 9.226 -14.768 -0.181 1.00 90.38 170 LEU A CA 1
ATOM 1254 C C . LEU A 1 170 ? 8.544 -15.976 -0.844 1.00 90.38 170 LEU A C 1
ATOM 1256 O O . LEU A 1 170 ? 8.241 -16.966 -0.187 1.00 90.38 170 LEU A O 1
ATOM 1260 N N . TRP A 1 171 ? 8.341 -15.937 -2.159 1.00 88.56 171 TRP A N 1
ATOM 1261 C CA . TRP A 1 171 ? 7.792 -17.062 -2.923 1.00 88.56 171 TRP A CA 1
ATOM 1262 C C . TRP A 1 171 ? 8.712 -18.294 -2.951 1.00 88.56 171 TRP A C 1
ATOM 1264 O O . TRP A 1 171 ? 8.218 -19.416 -3.057 1.00 88.56 171 TRP A O 1
ATOM 1274 N N . SER A 1 172 ? 10.031 -18.106 -2.825 1.00 84.62 172 SER A N 1
ATOM 1275 C CA . SER A 1 172 ? 11.030 -19.185 -2.926 1.00 84.62 172 SER A CA 1
ATOM 1276 C C . SER A 1 172 ? 11.467 -19.734 -1.567 1.00 84.62 172 SER A C 1
ATOM 1278 O O . SER A 1 172 ? 11.877 -20.890 -1.441 1.00 84.62 172 SER A O 1
ATOM 1280 N N . ILE A 1 173 ? 11.385 -18.902 -0.531 1.00 78.06 173 ILE A N 1
ATOM 1281 C CA . ILE A 1 173 ? 11.694 -19.291 0.838 1.00 78.06 173 ILE A CA 1
ATOM 1282 C C . ILE A 1 173 ? 10.437 -19.957 1.395 1.00 78.06 173 ILE A C 1
ATOM 1284 O O . ILE A 1 173 ? 9.322 -19.494 1.166 1.00 78.06 173 ILE A O 1
ATOM 1288 N N . ARG A 1 174 ? 10.574 -21.049 2.155 1.00 67.06 174 ARG A N 1
ATOM 1289 C CA . ARG A 1 174 ? 9.438 -21.575 2.928 1.00 67.06 174 ARG A CA 1
ATOM 1290 C C . ARG A 1 174 ? 9.104 -20.589 4.049 1.00 67.06 174 ARG A C 1
ATOM 1292 O O . ARG A 1 174 ? 9.520 -20.779 5.189 1.00 67.06 174 ARG A O 1
ATOM 1299 N N . CYS A 1 175 ? 8.381 -19.521 3.722 1.00 58.53 175 CYS A N 1
ATOM 1300 C CA . CYS A 1 175 ? 8.049 -18.455 4.662 1.00 58.53 175 CYS A CA 1
ATOM 1301 C C . CYS A 1 175 ? 6.881 -18.810 5.592 1.00 58.53 175 CYS A C 1
ATOM 1303 O O . CYS A 1 175 ? 6.529 -18.024 6.460 1.00 58.53 175 CYS A O 1
ATOM 1305 N N . GLY A 1 176 ? 6.285 -19.997 5.455 1.00 53.03 176 GLY A N 1
ATOM 1306 C CA . GLY A 1 176 ? 5.232 -20.472 6.349 1.00 53.03 176 GLY A CA 1
ATOM 1307 C C . GLY A 1 176 ? 5.753 -20.917 7.718 1.00 53.03 176 GLY A C 1
ATOM 1308 O O . GLY A 1 176 ? 6.898 -21.341 7.867 1.00 53.03 176 GLY A O 1
ATOM 1309 N N . TYR A 1 177 ? 4.892 -20.869 8.735 1.00 42.31 177 TYR A N 1
ATOM 1310 C CA . TYR A 1 177 ? 5.146 -21.533 10.015 1.00 42.31 177 TYR A CA 1
ATOM 1311 C C . TYR A 1 177 ? 5.359 -23.045 9.782 1.00 42.31 177 TYR A C 1
ATOM 1313 O O . TYR A 1 177 ? 4.553 -23.653 9.074 1.00 42.31 177 TYR A O 1
ATOM 1321 N N . PRO A 1 178 ? 6.396 -23.684 10.363 1.00 50.16 178 PRO A N 1
ATOM 1322 C CA . PRO A 1 178 ? 7.298 -23.185 11.407 1.00 50.16 178 PRO A CA 1
ATOM 1323 C C . PRO A 1 178 ? 8.636 -22.600 10.904 1.00 50.16 178 PRO A C 1
ATOM 1325 O O . PRO A 1 178 ? 9.518 -22.346 11.719 1.00 50.16 178 PRO A O 1
ATOM 1328 N N . THR A 1 179 ? 8.842 -22.431 9.596 1.00 58.00 179 THR A N 1
ATOM 1329 C CA . THR A 1 179 ? 10.165 -22.152 9.007 1.00 58.00 179 THR A CA 1
ATOM 1330 C C . THR A 1 179 ? 10.587 -20.680 8.991 1.00 58.00 179 THR A C 1
ATOM 1332 O O . THR A 1 179 ? 11.787 -20.424 9.053 1.00 58.00 179 THR A O 1
ATOM 1335 N N . LEU A 1 180 ? 9.659 -19.714 8.969 1.00 65.81 180 LEU A N 1
ATOM 1336 C CA . LEU A 1 180 ? 9.987 -18.284 9.097 1.00 65.81 180 LEU A CA 1
ATOM 1337 C C . LEU A 1 180 ? 8.953 -17.553 9.974 1.00 65.81 180 LEU A C 1
ATOM 1339 O O . LEU A 1 180 ? 7.864 -17.228 9.502 1.00 65.81 180 LEU A O 1
ATOM 1343 N N . PRO A 1 181 ? 9.244 -17.286 11.259 1.00 76.31 181 PRO A N 1
ATOM 1344 C CA . PRO A 1 181 ? 8.333 -16.534 12.115 1.00 76.31 181 PRO A CA 1
ATOM 1345 C C . PRO A 1 181 ? 8.224 -15.074 11.657 1.00 76.31 181 PRO A C 1
ATOM 1347 O O . PRO A 1 181 ? 9.229 -14.364 11.586 1.00 76.31 181 PRO A O 1
ATOM 1350 N N . THR A 1 182 ? 7.005 -14.582 11.417 1.00 84.69 182 THR A N 1
ATOM 1351 C CA . THR A 1 182 ? 6.772 -13.213 10.926 1.00 84.69 182 THR A CA 1
ATOM 1352 C C . THR A 1 182 ? 7.388 -12.138 11.825 1.00 84.69 182 THR A C 1
ATOM 1354 O O . THR A 1 182 ? 7.904 -11.145 11.329 1.00 84.69 182 THR A O 1
ATOM 1357 N N . ASN A 1 183 ? 7.400 -12.338 13.148 1.00 87.38 183 ASN A N 1
ATOM 1358 C CA . ASN A 1 183 ? 8.034 -11.404 14.089 1.00 87.38 183 ASN A CA 1
ATOM 1359 C C . ASN A 1 183 ? 9.535 -11.241 13.846 1.00 87.38 183 ASN A C 1
ATOM 1361 O O . ASN A 1 183 ? 10.052 -10.129 13.881 1.00 87.38 183 ASN A O 1
ATOM 1365 N N . GLU A 1 184 ? 10.240 -12.345 13.616 1.00 86.38 184 GLU A N 1
ATOM 1366 C CA . GLU A 1 184 ? 11.682 -12.309 13.386 1.00 86.38 184 GLU A CA 1
ATOM 1367 C C . GLU A 1 184 ? 11.999 -11.652 12.043 1.00 86.38 184 GLU A C 1
ATOM 1369 O O . GLU A 1 184 ? 12.926 -10.844 11.954 1.00 86.38 184 GLU A O 1
ATOM 1374 N N . LEU A 1 185 ? 11.180 -11.933 11.025 1.00 89.19 185 LEU A N 1
ATOM 1375 C CA . LEU A 1 185 ? 11.279 -11.272 9.730 1.00 89.19 185 LEU A CA 1
ATOM 1376 C C . LEU A 1 185 ? 11.057 -9.758 9.860 1.00 89.19 185 LEU A C 1
ATOM 1378 O O . LEU A 1 185 ? 11.901 -8.985 9.417 1.00 89.19 185 LEU A O 1
ATOM 1382 N N . VAL A 1 186 ? 9.980 -9.324 10.518 1.00 92.12 186 VAL A N 1
ATOM 1383 C CA . VAL A 1 186 ? 9.680 -7.898 10.745 1.00 92.12 186 VAL A CA 1
ATOM 1384 C C . VAL A 1 186 ? 10.829 -7.214 11.481 1.00 92.12 186 VAL A C 1
ATOM 1386 O O . VAL A 1 186 ? 11.297 -6.174 11.030 1.00 92.12 186 VAL A O 1
ATOM 1389 N N . ASN A 1 187 ? 11.367 -7.829 12.539 1.00 90.69 187 ASN A N 1
ATOM 1390 C CA . ASN A 1 187 ? 12.514 -7.293 13.280 1.00 90.69 187 ASN A CA 1
ATOM 1391 C C . ASN A 1 187 ? 13.762 -7.085 12.407 1.00 90.69 187 ASN A C 1
ATOM 1393 O O . ASN A 1 187 ? 14.607 -6.249 12.734 1.00 90.69 187 ASN A O 1
ATOM 1397 N N . CYS A 1 188 ? 13.907 -7.840 11.317 1.00 89.81 188 CYS A N 1
ATOM 1398 C CA . CYS A 1 188 ? 14.954 -7.605 10.328 1.00 89.81 188 CYS A CA 1
ATOM 1399 C C . CYS A 1 188 ? 14.567 -6.477 9.364 1.00 89.81 188 CYS A C 1
ATOM 1401 O O . CYS A 1 188 ? 15.366 -5.572 9.140 1.00 89.81 188 CYS A O 1
ATOM 1403 N N . LEU A 1 189 ? 13.346 -6.515 8.827 1.00 92.69 189 LEU A N 1
ATOM 1404 C CA . LEU A 1 189 ? 12.871 -5.585 7.801 1.00 92.69 189 LEU A CA 1
ATOM 1405 C C . LEU A 1 189 ? 12.777 -4.138 8.288 1.00 92.69 189 LEU A C 1
ATOM 1407 O O . LEU A 1 189 ? 13.110 -3.229 7.536 1.00 92.69 189 LEU A O 1
ATOM 1411 N N . VAL A 1 190 ? 12.396 -3.900 9.547 1.00 92.69 190 VAL A N 1
ATOM 1412 C CA . VAL A 1 190 ? 12.266 -2.532 10.082 1.00 92.69 190 VAL A CA 1
ATOM 1413 C C . VAL A 1 190 ? 13.587 -1.750 10.095 1.00 92.69 190 VAL A C 1
ATOM 1415 O O . VAL A 1 190 ? 13.557 -0.528 10.188 1.00 92.69 190 VAL A O 1
ATOM 1418 N N . LYS A 1 191 ? 14.739 -2.422 9.964 1.00 90.94 191 LYS A N 1
ATOM 1419 C CA . LYS A 1 191 ? 16.084 -1.819 10.027 1.00 90.94 191 LYS A CA 1
ATOM 1420 C C . LYS A 1 191 ? 16.551 -1.157 8.727 1.00 90.94 191 LYS A C 1
ATOM 1422 O O . LYS A 1 191 ? 17.609 -0.539 8.718 1.00 90.94 191 LYS A O 1
ATOM 1427 N N . THR A 1 192 ? 15.810 -1.305 7.634 1.00 90.81 192 THR A N 1
ATOM 1428 C CA . THR A 1 192 ? 16.144 -0.724 6.323 1.00 90.81 192 THR A CA 1
ATOM 1429 C C . THR A 1 192 ? 14.881 -0.207 5.650 1.00 90.81 192 THR A C 1
ATOM 1431 O O . THR A 1 192 ? 13.810 -0.733 5.948 1.00 90.81 192 THR A O 1
ATOM 1434 N N . PRO A 1 193 ? 14.957 0.755 4.715 1.00 93.56 193 PRO A N 1
ATOM 1435 C CA . PRO A 1 193 ? 13.874 0.984 3.769 1.00 93.56 193 PRO A CA 1
ATOM 1436 C C . PRO A 1 193 ? 13.446 -0.328 3.100 1.00 93.56 193 PRO A C 1
ATOM 1438 O O . PRO A 1 193 ? 14.300 -1.139 2.723 1.00 93.56 193 PRO A O 1
ATOM 1441 N N . VAL A 1 194 ? 12.138 -0.544 2.967 1.00 96.06 194 VAL A N 1
ATOM 1442 C CA . VAL A 1 194 ? 11.573 -1.775 2.402 1.00 96.06 194 VAL A CA 1
ATOM 1443 C C . VAL A 1 194 ? 10.680 -1.460 1.213 1.00 96.06 194 VAL A C 1
ATOM 1445 O O . VAL A 1 194 ? 9.788 -0.618 1.310 1.00 96.06 194 VAL A O 1
ATOM 1448 N N . VAL A 1 195 ? 10.888 -2.186 0.118 1.00 97.75 195 VAL A N 1
ATOM 1449 C CA . VAL A 1 195 ? 9.996 -2.201 -1.044 1.00 97.75 195 VAL A CA 1
ATOM 1450 C C . VAL A 1 195 ? 9.337 -3.570 -1.128 1.00 97.75 195 VAL A C 1
ATOM 1452 O O . VAL A 1 195 ? 10.020 -4.578 -1.280 1.00 97.75 195 VAL A O 1
ATOM 1455 N N . PHE A 1 196 ? 8.016 -3.619 -1.001 1.00 97.94 196 PHE A N 1
ATOM 1456 C CA . PHE A 1 196 ? 7.215 -4.813 -1.241 1.00 97.94 196 PHE A CA 1
ATOM 1457 C C . PHE A 1 196 ? 6.700 -4.788 -2.677 1.00 97.94 196 PHE A C 1
ATOM 1459 O O . PHE A 1 196 ? 5.981 -3.867 -3.062 1.00 97.94 196 PHE A O 1
ATOM 1466 N N . GLU A 1 197 ? 7.080 -5.794 -3.455 1.00 96.06 197 GLU A N 1
ATOM 1467 C CA . GLU A 1 197 ? 6.865 -5.843 -4.901 1.00 96.06 197 GLU A CA 1
ATOM 1468 C C . GLU A 1 197 ? 5.498 -6.376 -5.330 1.00 96.06 197 GLU A C 1
ATOM 1470 O O . GLU A 1 197 ? 4.686 -6.834 -4.519 1.00 96.06 197 GLU A O 1
ATOM 1475 N N . GLY A 1 198 ? 5.259 -6.313 -6.640 1.00 93.62 198 GLY A N 1
ATOM 1476 C CA . GLY A 1 198 ? 4.079 -6.878 -7.285 1.00 93.62 198 GLY A CA 1
ATOM 1477 C C . GLY A 1 198 ? 4.080 -8.407 -7.408 1.00 93.62 198 GLY A C 1
ATOM 1478 O O . GLY A 1 198 ? 4.983 -9.107 -6.950 1.00 93.62 198 GLY A O 1
ATOM 1479 N N . GLY A 1 199 ? 3.047 -8.929 -8.069 1.00 92.81 199 GLY A N 1
ATOM 1480 C CA . GLY A 1 199 ? 2.882 -10.356 -8.325 1.00 92.81 199 GLY A CA 1
ATOM 1481 C C . GLY A 1 199 ? 1.576 -10.676 -9.046 1.00 92.81 199 GLY A C 1
ATOM 1482 O O . GLY A 1 199 ? 0.710 -9.818 -9.179 1.00 92.81 199 GLY A O 1
ATOM 1483 N N . ALA A 1 200 ? 1.449 -11.922 -9.502 1.00 89.62 200 ALA A N 1
ATOM 1484 C CA . ALA A 1 200 ? 0.284 -12.406 -10.244 1.00 89.62 200 ALA A CA 1
ATOM 1485 C C . ALA A 1 200 ? -0.998 -12.714 -9.425 1.00 89.62 200 ALA A C 1
ATOM 1487 O O . ALA A 1 200 ? -2.067 -12.680 -10.034 1.00 89.62 200 ALA A O 1
ATOM 1488 N N . PRO A 1 201 ? -0.949 -13.069 -8.120 1.00 92.56 201 PRO A N 1
ATOM 1489 C CA . PRO A 1 201 ? -2.149 -13.421 -7.355 1.00 92.56 201 PRO A CA 1
ATOM 1490 C C . PRO A 1 201 ? -3.225 -12.331 -7.284 1.00 92.56 201 PRO A C 1
ATOM 1492 O O . PRO A 1 201 ? -2.929 -11.140 -7.255 1.00 92.56 201 PRO A O 1
ATOM 1495 N N . ASP A 1 202 ? -4.478 -12.757 -7.129 1.00 94.00 202 ASP A N 1
ATOM 1496 C CA . ASP A 1 202 ? -5.619 -11.883 -6.863 1.00 94.00 202 ASP A CA 1
ATOM 1497 C C . ASP A 1 202 ? -5.828 -11.790 -5.339 1.00 94.00 202 ASP A C 1
ATOM 1499 O O . ASP A 1 202 ? -6.210 -12.774 -4.708 1.00 94.00 202 ASP A O 1
ATOM 1503 N N . VAL A 1 203 ? -5.637 -10.620 -4.716 1.00 94.75 203 VAL A N 1
ATOM 1504 C CA . VAL A 1 203 ? -5.722 -10.449 -3.240 1.00 94.75 203 VAL A CA 1
ATOM 1505 C C . VAL A 1 203 ? -7.030 -10.973 -2.637 1.00 94.75 203 VAL A C 1
ATOM 1507 O O . VAL A 1 203 ? -7.042 -11.609 -1.576 1.00 94.75 203 VAL A O 1
ATOM 1510 N N . TYR A 1 204 ? -8.152 -10.743 -3.316 1.00 92.31 204 TYR A N 1
ATOM 1511 C CA . TYR A 1 204 ? -9.449 -11.223 -2.856 1.00 92.31 204 TYR A CA 1
ATOM 1512 C C . TYR A 1 204 ? -9.614 -12.745 -3.021 1.00 92.31 204 TYR A C 1
ATOM 1514 O O . TYR A 1 204 ? -10.536 -13.281 -2.423 1.00 92.31 204 TYR A O 1
ATOM 1522 N N . ASP A 1 205 ? -8.758 -13.477 -3.740 1.00 93.94 205 ASP A N 1
ATOM 1523 C CA . ASP A 1 205 ? -8.838 -14.935 -3.927 1.00 93.94 205 ASP A CA 1
ATOM 1524 C C . ASP A 1 205 ? -7.581 -15.650 -3.400 1.00 93.94 205 ASP A C 1
ATOM 1526 O O . ASP A 1 205 ? -6.551 -15.755 -4.064 1.00 93.94 205 ASP A O 1
ATOM 1530 N N . GLU A 1 206 ? -7.693 -16.221 -2.198 1.00 92.69 206 GLU A N 1
ATOM 1531 C CA . GLU A 1 206 ? -6.609 -16.955 -1.531 1.00 92.69 206 GLU A CA 1
ATOM 1532 C C . GLU A 1 206 ? -6.041 -18.113 -2.348 1.00 92.69 206 GLU A C 1
ATOM 1534 O O . GLU A 1 206 ? -4.865 -18.444 -2.202 1.00 92.69 206 GLU A O 1
ATOM 1539 N N . SER A 1 207 ? -6.861 -18.731 -3.203 1.00 93.44 207 SER A N 1
ATOM 1540 C CA . SER A 1 207 ? -6.454 -19.905 -3.975 1.00 93.44 207 SER A CA 1
ATOM 1541 C C . SER A 1 207 ? -5.414 -19.587 -5.052 1.00 93.44 207 SER A C 1
ATOM 1543 O O . SER A 1 207 ? -4.782 -20.500 -5.580 1.00 93.44 207 SER A O 1
ATOM 1545 N N . THR A 1 208 ? -5.206 -18.301 -5.345 1.00 93.44 208 THR A N 1
ATOM 1546 C CA . THR A 1 208 ? -4.218 -17.825 -6.320 1.00 93.44 208 THR A CA 1
ATOM 1547 C C . THR A 1 208 ? -2.805 -17.682 -5.743 1.00 93.44 208 THR A C 1
ATOM 1549 O O . THR A 1 208 ? -1.863 -17.474 -6.501 1.00 93.44 208 THR A O 1
ATOM 1552 N N . PHE A 1 209 ? -2.628 -17.827 -4.423 1.00 92.56 209 PHE A N 1
ATOM 1553 C CA . PHE A 1 209 ? -1.333 -17.699 -3.745 1.00 92.56 209 PHE A CA 1
ATOM 1554 C C . PHE A 1 209 ? -0.604 -19.043 -3.589 1.00 92.56 209 PHE A C 1
ATOM 1556 O O . PHE A 1 209 ? -1.208 -20.118 -3.560 1.00 92.56 209 PHE A O 1
ATOM 1563 N N . HIS A 1 210 ? 0.718 -18.992 -3.393 1.00 87.06 210 HIS A N 1
ATOM 1564 C CA . HIS A 1 210 ? 1.515 -20.169 -3.057 1.00 87.06 210 HIS A CA 1
ATOM 1565 C C . HIS A 1 210 ? 1.252 -20.589 -1.610 1.00 87.06 210 HIS A C 1
ATOM 1567 O O . HIS A 1 210 ? 1.775 -19.990 -0.673 1.00 87.06 210 HIS A O 1
ATOM 1573 N N . VAL A 1 211 ? 0.480 -21.658 -1.418 1.00 79.94 211 VAL A N 1
ATOM 1574 C CA . VAL A 1 211 ? 0.096 -22.142 -0.079 1.00 79.94 211 VAL A CA 1
ATOM 1575 C C . VAL A 1 211 ? 1.311 -22.484 0.799 1.00 79.94 211 VAL A C 1
ATOM 1577 O O . VAL A 1 211 ? 1.304 -22.188 1.991 1.00 79.94 211 VAL A O 1
ATOM 1580 N N . ASP A 1 212 ? 2.369 -23.054 0.214 1.00 77.62 212 ASP A N 1
ATOM 1581 C CA . ASP A 1 212 ? 3.509 -23.604 0.966 1.00 77.62 212 ASP A CA 1
ATOM 1582 C C . ASP A 1 212 ? 4.617 -22.590 1.302 1.00 77.62 212 ASP A C 1
ATOM 1584 O O . ASP A 1 212 ? 5.441 -22.850 2.186 1.00 77.62 212 ASP A O 1
ATOM 1588 N N . THR A 1 213 ? 4.685 -21.466 0.587 1.00 81.31 213 THR A N 1
ATOM 1589 C CA . THR A 1 213 ? 5.788 -20.498 0.707 1.00 81.31 213 THR A CA 1
ATOM 1590 C C . THR A 1 213 ? 5.281 -19.109 1.046 1.00 81.31 213 THR A C 1
ATOM 1592 O O . THR A 1 213 ? 5.647 -18.576 2.089 1.00 81.31 213 THR A O 1
ATOM 1595 N N . CYS A 1 214 ? 4.389 -18.558 0.228 1.00 87.94 214 CYS A N 1
ATOM 1596 C CA . CYS A 1 214 ? 3.926 -17.179 0.316 1.00 87.94 214 CYS A CA 1
ATOM 1597 C C . CYS A 1 214 ? 2.391 -17.120 0.261 1.00 87.94 214 CYS A C 1
ATOM 1599 O O . CYS A 1 214 ? 1.791 -16.629 -0.695 1.00 87.94 214 CYS A O 1
ATOM 1601 N N . SER A 1 215 ? 1.744 -17.692 1.281 1.00 91.50 215 SER A N 1
ATOM 1602 C CA . SER A 1 215 ? 0.280 -17.679 1.375 1.00 91.50 215 SER A CA 1
ATOM 1603 C C . SER A 1 215 ? -0.245 -16.264 1.631 1.00 91.50 215 SER A C 1
ATOM 1605 O O . SER A 1 215 ? 0.432 -15.436 2.250 1.00 91.50 215 SER A O 1
ATOM 1607 N N . ARG A 1 216 ? -1.496 -16.000 1.239 1.00 92.50 216 ARG A N 1
ATOM 1608 C CA . ARG A 1 216 ? -2.156 -14.714 1.510 1.00 92.50 216 ARG A CA 1
ATOM 1609 C C . ARG A 1 216 ? -2.151 -14.355 2.998 1.00 92.50 216 ARG A C 1
ATOM 1611 O O . ARG A 1 216 ? -1.845 -13.224 3.355 1.00 92.50 216 ARG A O 1
ATOM 1618 N N . ASN A 1 217 ? -2.440 -15.325 3.868 1.00 90.75 217 ASN A N 1
ATOM 1619 C CA . ASN A 1 217 ? -2.488 -15.104 5.317 1.00 90.75 217 ASN A CA 1
ATOM 1620 C C . ASN A 1 217 ? -1.112 -14.761 5.896 1.00 90.75 217 ASN A C 1
ATOM 1622 O O . ASN A 1 217 ? -1.020 -13.909 6.778 1.00 90.75 217 ASN A O 1
ATOM 1626 N N . PHE A 1 218 ? -0.046 -15.383 5.382 1.00 91.12 218 PHE A N 1
ATOM 1627 C CA . PHE A 1 218 ? 1.320 -15.018 5.751 1.00 91.12 218 PHE A CA 1
ATOM 1628 C C . PHE A 1 218 ? 1.632 -13.567 5.357 1.00 91.12 218 PHE A C 1
ATOM 1630 O O . PHE A 1 218 ? 2.106 -12.798 6.193 1.00 91.12 218 PHE A O 1
ATOM 1637 N N . LEU A 1 219 ? 1.317 -13.169 4.119 1.00 92.69 219 LEU A N 1
ATOM 1638 C CA . LEU A 1 219 ? 1.535 -11.795 3.659 1.00 92.69 219 LEU A CA 1
ATOM 1639 C C . LEU A 1 219 ? 0.697 -10.778 4.440 1.00 92.69 219 LEU A C 1
ATOM 1641 O O . LEU A 1 219 ? 1.212 -9.718 4.785 1.00 92.69 219 LEU A O 1
ATOM 1645 N N . TRP A 1 220 ? -0.556 -11.099 4.773 1.00 92.38 220 TRP A N 1
ATOM 1646 C CA . TRP A 1 220 ? -1.377 -10.252 5.641 1.00 92.38 220 TRP A CA 1
ATOM 1647 C C . TRP A 1 220 ? -0.762 -10.081 7.026 1.00 92.38 220 TRP A C 1
ATOM 1649 O O . TRP A 1 220 ? -0.649 -8.950 7.488 1.00 92.38 220 TRP A O 1
ATOM 1659 N N . ASP A 1 221 ? -0.340 -11.161 7.690 1.00 93.00 221 ASP A N 1
ATOM 1660 C CA . ASP A 1 221 ? 0.304 -11.061 9.007 1.00 93.00 221 ASP A CA 1
ATOM 1661 C C . ASP A 1 221 ? 1.595 -10.230 8.936 1.00 93.00 221 ASP A C 1
ATOM 1663 O O . ASP A 1 221 ? 1.828 -9.368 9.786 1.00 93.00 221 ASP A O 1
ATOM 1667 N N . LEU A 1 222 ? 2.401 -10.420 7.885 1.00 94.88 222 LEU A N 1
ATOM 1668 C CA . LEU A 1 222 ? 3.607 -9.631 7.641 1.00 94.88 222 LEU A CA 1
ATOM 1669 C C . LEU A 1 222 ? 3.290 -8.145 7.463 1.00 94.88 222 LEU A C 1
ATOM 1671 O O . LEU A 1 222 ? 3.872 -7.308 8.153 1.00 94.88 222 LEU A O 1
ATOM 1675 N N . MET A 1 223 ? 2.347 -7.806 6.585 1.00 96.44 223 MET A N 1
ATOM 1676 C CA . MET A 1 223 ? 1.995 -6.414 6.305 1.00 96.44 223 MET A CA 1
ATOM 1677 C C . MET A 1 223 ? 1.302 -5.737 7.486 1.00 96.44 223 MET A C 1
ATOM 1679 O O . MET A 1 223 ? 1.626 -4.586 7.768 1.00 96.44 223 MET A O 1
ATOM 1683 N N . LYS A 1 224 ? 0.433 -6.432 8.238 1.00 97.38 224 LYS A N 1
ATOM 1684 C CA . LYS A 1 224 ? -0.153 -5.897 9.482 1.00 97.38 224 LYS A CA 1
ATOM 1685 C C . LYS A 1 224 ? 0.952 -5.456 10.436 1.00 97.38 224 LYS A C 1
ATOM 1687 O O . LYS A 1 224 ? 0.940 -4.330 10.927 1.00 97.38 224 LYS A O 1
ATOM 1692 N N . ARG A 1 225 ? 1.939 -6.326 10.666 1.00 96.75 225 ARG A N 1
ATOM 1693 C CA . ARG A 1 225 ? 3.071 -6.026 11.551 1.00 96.75 225 ARG A CA 1
ATOM 1694 C C . ARG A 1 225 ? 3.935 -4.894 11.005 1.00 96.75 225 ARG A C 1
ATOM 1696 O O . ARG A 1 225 ? 4.322 -4.036 11.790 1.00 96.75 225 ARG A O 1
ATOM 1703 N N . MET A 1 226 ? 4.216 -4.856 9.702 1.00 97.25 226 MET A N 1
ATOM 1704 C CA . MET A 1 226 ? 5.005 -3.776 9.094 1.00 97.25 226 MET A CA 1
ATOM 1705 C C . MET A 1 226 ? 4.303 -2.419 9.205 1.00 97.25 226 MET A C 1
ATOM 1707 O O . MET A 1 226 ? 4.912 -1.479 9.714 1.00 97.25 226 MET A O 1
ATOM 1711 N N . ILE A 1 227 ? 3.021 -2.333 8.837 1.00 97.44 227 ILE A N 1
ATOM 1712 C CA . ILE A 1 227 ? 2.198 -1.118 8.966 1.00 97.44 227 ILE A CA 1
ATOM 1713 C C . ILE A 1 227 ? 2.206 -0.627 10.421 1.00 97.44 227 ILE A C 1
ATOM 1715 O O . ILE A 1 227 ? 2.541 0.523 10.687 1.00 97.44 227 ILE A O 1
ATOM 1719 N N . LEU A 1 228 ? 1.960 -1.517 11.388 1.00 96.56 228 LEU A N 1
ATOM 1720 C CA . LEU A 1 228 ? 1.971 -1.165 12.815 1.00 96.56 228 LEU A CA 1
ATOM 1721 C C . LEU A 1 228 ? 3.376 -0.860 13.379 1.00 96.56 228 LEU A C 1
ATOM 1723 O O . LEU A 1 228 ? 3.504 -0.300 14.468 1.00 96.56 228 LEU A O 1
ATOM 1727 N N . SER A 1 229 ? 4.448 -1.203 12.666 1.00 94.94 229 SER A N 1
ATOM 1728 C CA . SER A 1 229 ? 5.835 -0.970 13.098 1.00 94.94 229 SER A CA 1
ATOM 1729 C C . SER A 1 229 ? 6.430 0.323 12.544 1.00 94.94 229 SER A C 1
ATOM 1731 O O . SER A 1 229 ? 7.625 0.560 12.718 1.00 94.94 229 SER A O 1
ATOM 1733 N N . ARG A 1 230 ? 5.640 1.191 11.895 1.00 92.50 230 ARG A N 1
ATOM 1734 C CA . ARG A 1 230 ? 6.187 2.384 11.227 1.00 92.50 230 ARG A CA 1
ATOM 1735 C C . ARG A 1 230 ? 6.884 3.385 12.160 1.00 92.50 230 ARG A C 1
ATOM 1737 O O . ARG A 1 230 ? 7.769 4.112 11.718 1.00 92.50 230 ARG A O 1
ATOM 1744 N N . HIS A 1 231 ? 6.554 3.371 13.451 1.00 88.56 231 HIS A N 1
ATOM 1745 C CA . HIS A 1 231 ? 7.226 4.158 14.493 1.00 88.56 231 HIS A CA 1
ATOM 1746 C C . HIS A 1 231 ? 8.704 3.763 14.710 1.00 88.56 231 HIS A C 1
ATOM 1748 O O . HIS A 1 231 ? 9.507 4.595 15.121 1.00 88.56 231 HIS A O 1
ATOM 1754 N N . VAL A 1 232 ? 9.082 2.518 14.397 1.00 89.75 232 VAL A N 1
ATOM 1755 C CA . VAL A 1 232 ? 10.463 2.001 14.508 1.00 89.75 232 VAL A CA 1
ATOM 1756 C C . VAL A 1 232 ? 11.079 1.604 13.170 1.00 89.75 232 VAL A C 1
ATOM 1758 O O . VAL A 1 232 ? 12.250 1.237 13.134 1.00 89.75 232 VAL A O 1
ATOM 1761 N N . SER A 1 233 ? 10.318 1.653 12.075 1.00 90.75 233 SER A N 1
ATOM 1762 C CA . SER A 1 233 ? 10.819 1.292 10.753 1.00 90.75 233 SER A CA 1
ATOM 1763 C C . SER A 1 233 ? 11.280 2.499 9.945 1.00 90.75 233 SER A C 1
ATOM 1765 O O . SER A 1 233 ? 10.777 3.613 10.106 1.00 90.75 233 SER A O 1
ATOM 1767 N N . HIS A 1 234 ? 12.148 2.239 8.973 1.00 91.94 234 HIS A N 1
ATOM 1768 C CA . HIS A 1 234 ? 12.386 3.141 7.843 1.00 91.94 234 HIS A CA 1
ATOM 1769 C C . HIS A 1 234 ? 11.201 3.150 6.856 1.00 91.94 234 HIS A C 1
ATOM 1771 O O . HIS A 1 234 ? 10.162 2.525 7.111 1.00 91.94 234 HIS A O 1
ATOM 1777 N N . MET A 1 235 ? 11.366 3.868 5.740 1.00 93.19 235 MET A N 1
ATOM 1778 C CA . MET A 1 235 ? 10.408 3.971 4.639 1.00 93.19 235 MET A CA 1
ATOM 1779 C C . MET A 1 235 ? 9.886 2.602 4.192 1.00 93.19 235 MET A C 1
ATOM 1781 O O . MET A 1 235 ? 10.648 1.649 4.032 1.00 93.19 235 MET A O 1
ATOM 1785 N N . GLN A 1 236 ? 8.576 2.523 3.965 1.00 96.50 236 GLN A N 1
ATOM 1786 C CA . GLN A 1 236 ? 7.900 1.332 3.454 1.00 96.50 236 GLN A CA 1
ATOM 1787 C C . GLN A 1 236 ? 7.154 1.711 2.175 1.00 96.50 236 GLN A C 1
ATOM 1789 O O . GLN A 1 236 ? 6.349 2.648 2.195 1.00 96.50 236 GLN A O 1
ATOM 1794 N N . ILE A 1 237 ? 7.420 0.984 1.092 1.00 98.19 237 ILE A N 1
ATOM 1795 C CA . ILE A 1 237 ? 6.819 1.191 -0.227 1.00 98.19 237 ILE A CA 1
ATOM 1796 C C . ILE A 1 237 ? 6.127 -0.103 -0.653 1.00 98.19 237 ILE A C 1
ATOM 1798 O O . ILE A 1 237 ? 6.732 -1.170 -0.595 1.00 98.19 237 ILE A O 1
ATOM 1802 N N . TYR A 1 238 ? 4.871 -0.016 -1.080 1.00 98.56 238 TYR A N 1
ATOM 1803 C CA . TYR A 1 238 ? 4.062 -1.167 -1.483 1.00 98.56 238 TYR A CA 1
ATOM 1804 C C . TYR A 1 238 ? 3.637 -1.033 -2.949 1.00 98.56 238 TYR A C 1
ATOM 1806 O O . TYR A 1 238 ? 2.920 -0.096 -3.286 1.00 98.56 238 TYR A O 1
ATOM 1814 N N . ILE A 1 239 ? 4.056 -1.946 -3.820 1.00 98.12 239 ILE A N 1
ATOM 1815 C CA . ILE A 1 239 ? 3.917 -1.822 -5.278 1.00 98.12 239 ILE A CA 1
ATOM 1816 C C . ILE A 1 239 ? 3.004 -2.924 -5.833 1.00 98.12 239 ILE A C 1
ATOM 1818 O O . ILE A 1 239 ? 3.113 -4.086 -5.445 1.00 98.12 239 ILE A O 1
ATOM 1822 N N . CYS A 1 240 ? 2.094 -2.561 -6.741 1.00 96.44 240 CYS A N 1
ATOM 1823 C CA . CYS A 1 240 ? 1.190 -3.451 -7.476 1.00 96.44 240 CYS A CA 1
ATOM 1824 C C . CYS A 1 240 ? 0.410 -4.416 -6.558 1.00 96.44 240 CYS A C 1
ATOM 1826 O O . CYS A 1 240 ? -0.462 -3.968 -5.811 1.00 96.44 240 CYS A O 1
ATOM 1828 N N . LEU A 1 241 ? 0.724 -5.717 -6.542 1.00 97.06 241 LEU A N 1
ATOM 1829 C CA . LEU A 1 241 ? 0.120 -6.683 -5.613 1.00 97.06 241 LEU A CA 1
ATOM 1830 C C . LEU A 1 241 ? 0.239 -6.219 -4.160 1.00 97.06 241 LEU A C 1
ATOM 1832 O O . LEU A 1 241 ? -0.707 -6.327 -3.384 1.00 97.06 241 LEU A O 1
ATOM 1836 N N . SER A 1 242 ? 1.389 -5.671 -3.779 1.00 98.19 242 SER A N 1
ATOM 1837 C CA . SER A 1 242 ? 1.596 -5.208 -2.414 1.00 98.19 242 SER A CA 1
ATOM 1838 C C . SER A 1 242 ? 0.796 -3.949 -2.091 1.00 98.19 242 SER A C 1
ATOM 1840 O O . SER A 1 242 ? 0.384 -3.786 -0.948 1.00 98.19 242 SER A O 1
ATOM 1842 N N . HIS A 1 243 ? 0.499 -3.091 -3.072 1.00 98.44 243 HIS A N 1
ATOM 1843 C CA . HIS A 1 243 ? -0.442 -1.979 -2.896 1.00 98.44 243 HIS A CA 1
ATOM 1844 C C . HIS A 1 243 ? -1.863 -2.488 -2.609 1.00 98.44 243 HIS A C 1
ATOM 1846 O O . HIS A 1 243 ? -2.507 -2.043 -1.656 1.00 98.44 243 HIS A O 1
ATOM 1852 N N . GLN A 1 244 ? -2.312 -3.493 -3.363 1.00 98.12 244 GLN A N 1
ATOM 1853 C CA . GLN A 1 244 ? -3.604 -4.155 -3.155 1.00 98.12 244 GLN A CA 1
ATOM 1854 C C . GLN A 1 244 ? -3.664 -4.859 -1.790 1.00 98.12 244 GLN A C 1
ATOM 1856 O O . GLN A 1 244 ? -4.647 -4.744 -1.051 1.00 98.12 244 GLN A O 1
ATOM 1861 N N . MET A 1 245 ? -2.588 -5.556 -1.416 1.00 98.06 245 MET A N 1
ATOM 1862 C CA . MET A 1 245 ? -2.464 -6.195 -0.109 1.00 98.06 245 MET A CA 1
ATOM 1863 C C . MET A 1 245 ? -2.438 -5.162 1.016 1.00 98.06 245 MET A C 1
ATOM 1865 O O . MET A 1 245 ? -3.080 -5.395 2.036 1.00 98.06 245 MET A O 1
ATOM 1869 N N . ALA A 1 246 ? -1.768 -4.019 0.851 1.00 98.56 246 ALA A N 1
ATOM 1870 C CA . ALA A 1 246 ? -1.756 -2.949 1.845 1.00 98.56 246 ALA A CA 1
ATOM 1871 C C . ALA A 1 246 ? -3.165 -2.374 2.060 1.00 98.56 246 ALA A C 1
ATOM 1873 O O . ALA A 1 246 ? -3.613 -2.293 3.203 1.00 98.56 246 ALA A O 1
ATOM 1874 N N . ALA A 1 247 ? -3.907 -2.084 0.985 1.00 98.69 247 ALA A N 1
ATOM 1875 C CA . ALA A 1 247 ? -5.307 -1.655 1.060 1.00 98.69 247 ALA A CA 1
ATOM 1876 C C . ALA A 1 247 ? -6.179 -2.675 1.812 1.00 98.69 247 ALA A C 1
ATOM 1878 O O . ALA A 1 247 ? -6.907 -2.333 2.746 1.00 98.69 247 ALA A O 1
ATOM 1879 N N . SER A 1 248 ? -6.056 -3.957 1.459 1.00 98.38 248 SER A N 1
ATOM 1880 C CA . SER A 1 248 ? -6.772 -5.024 2.157 1.00 98.38 248 SER A CA 1
ATOM 1881 C C . SER A 1 248 ? -6.348 -5.151 3.618 1.00 98.38 248 SER A C 1
ATOM 1883 O O . SER A 1 248 ? -7.192 -5.378 4.478 1.00 98.38 248 SER A O 1
ATOM 1885 N N . THR A 1 249 ? -5.061 -4.988 3.913 1.00 98.56 249 THR A N 1
ATOM 1886 C CA . THR A 1 249 ? -4.512 -5.060 5.270 1.00 98.56 249 THR A CA 1
ATOM 1887 C C . THR A 1 249 ? -5.067 -3.950 6.148 1.00 98.56 249 THR A C 1
ATOM 1889 O O . THR A 1 249 ? -5.434 -4.212 7.289 1.00 98.56 249 THR A O 1
ATOM 1892 N N . LEU A 1 250 ? -5.171 -2.728 5.625 1.00 98.75 250 LEU A N 1
ATOM 1893 C CA . LEU A 1 250 ? -5.758 -1.599 6.342 1.00 98.75 250 LEU A CA 1
ATOM 1894 C C . LEU A 1 250 ? -7.229 -1.864 6.685 1.00 98.75 250 LEU A C 1
ATOM 1896 O O . LEU A 1 250 ? -7.633 -1.657 7.826 1.00 98.75 250 LEU A O 1
ATOM 1900 N N . VAL A 1 251 ? -8.009 -2.407 5.746 1.00 98.69 251 VAL A N 1
ATOM 1901 C CA . VAL A 1 251 ? -9.400 -2.816 6.008 1.00 98.69 251 VAL A CA 1
ATOM 1902 C C . VAL A 1 251 ? -9.475 -3.905 7.084 1.00 98.69 251 VAL A C 1
ATOM 1904 O O . VAL A 1 251 ? -10.325 -3.830 7.971 1.00 98.69 251 VAL A O 1
ATOM 1907 N N . GLU A 1 252 ? -8.585 -4.898 7.050 1.00 98.38 252 GLU A N 1
ATOM 1908 C CA . GLU A 1 252 ? -8.515 -5.928 8.095 1.00 98.38 252 GLU A CA 1
ATOM 1909 C C . GLU A 1 252 ? -8.100 -5.354 9.458 1.00 98.38 252 GLU A C 1
ATOM 1911 O O . GLU A 1 252 ? -8.667 -5.736 10.478 1.00 98.38 252 GLU A O 1
ATOM 1916 N N . LEU A 1 253 ? -7.173 -4.395 9.498 1.00 98.62 253 LEU A N 1
ATOM 1917 C CA . LEU A 1 253 ? -6.802 -3.692 10.729 1.00 98.62 253 LEU A CA 1
ATOM 1918 C C . LEU A 1 253 ? -7.976 -2.888 11.301 1.00 98.62 253 LEU A C 1
ATOM 1920 O O . LEU A 1 253 ? -8.144 -2.853 12.516 1.00 98.62 253 LEU A O 1
ATOM 1924 N N . ILE A 1 254 ? -8.823 -2.291 10.455 1.00 98.69 254 ILE A N 1
ATOM 1925 C CA . ILE A 1 254 ? -10.064 -1.640 10.904 1.00 98.69 254 ILE A CA 1
ATOM 1926 C C . ILE A 1 254 ? -11.042 -2.658 11.499 1.00 98.69 254 ILE A C 1
ATOM 1928 O O . ILE A 1 254 ? -11.651 -2.378 12.530 1.00 98.69 254 ILE A O 1
ATOM 1932 N N . LYS A 1 255 ? -11.185 -3.849 10.904 1.00 98.31 255 LYS A N 1
ATOM 1933 C CA . LYS A 1 255 ? -12.022 -4.924 11.474 1.00 98.31 255 LYS A CA 1
ATOM 1934 C C . LYS A 1 255 ? -11.518 -5.341 12.855 1.00 98.31 255 LYS A C 1
ATOM 1936 O O . LYS A 1 255 ? -12.307 -5.354 13.799 1.00 98.31 255 LYS A O 1
ATOM 1941 N N . ASP A 1 256 ? -10.217 -5.598 12.977 1.00 97.94 256 ASP A N 1
ATOM 1942 C CA . ASP A 1 256 ? -9.575 -5.936 14.252 1.00 97.94 256 ASP A CA 1
ATOM 1943 C C . ASP A 1 256 ? -9.753 -4.804 15.281 1.00 97.94 256 ASP A C 1
ATOM 1945 O O . ASP A 1 256 ? -10.023 -5.053 16.458 1.00 97.94 256 ASP A O 1
ATOM 1949 N N . ALA A 1 257 ? -9.649 -3.547 14.839 1.00 97.50 257 ALA A N 1
ATOM 1950 C CA . ALA A 1 257 ? -9.822 -2.380 15.693 1.00 97.50 257 ALA A CA 1
ATOM 1951 C C . ALA A 1 257 ? -11.250 -2.240 16.223 1.00 97.50 257 ALA A C 1
ATOM 1953 O O . ALA A 1 257 ? -11.428 -1.972 17.409 1.00 97.50 257 ALA A O 1
ATOM 1954 N N . VAL A 1 258 ? -12.269 -2.456 15.388 1.00 97.62 258 VAL A N 1
ATOM 1955 C CA . VAL A 1 258 ? -13.677 -2.440 15.819 1.00 97.62 258 VAL A CA 1
ATOM 1956 C C . VAL A 1 258 ? -13.927 -3.486 16.905 1.00 97.62 258 VAL A C 1
ATOM 1958 O O . VAL A 1 258 ? -14.556 -3.184 17.921 1.00 97.62 258 VAL A O 1
ATOM 1961 N N . GLU A 1 259 ? -13.390 -4.696 16.739 1.00 96.00 259 GLU A N 1
ATOM 1962 C CA . GLU A 1 259 ? -13.512 -5.744 17.755 1.00 96.00 259 GLU A CA 1
ATOM 1963 C C . GLU A 1 259 ? -12.829 -5.370 19.074 1.00 96.00 259 GLU A C 1
ATOM 1965 O O . GLU A 1 259 ? -13.363 -5.647 20.150 1.00 96.00 259 GLU A O 1
ATOM 1970 N N . GLU A 1 260 ? -11.661 -4.733 19.011 1.00 94.81 260 GLU A N 1
ATOM 1971 C CA . GLU A 1 260 ? -10.928 -4.294 20.198 1.00 94.81 260 GLU A CA 1
ATOM 1972 C C . GLU A 1 260 ? -11.624 -3.121 20.908 1.00 94.81 260 GLU A C 1
ATOM 1974 O O . GLU A 1 260 ? -11.752 -3.108 22.136 1.00 94.81 260 GLU A O 1
ATOM 1979 N N . LEU A 1 261 ? -12.158 -2.162 20.149 1.00 94.44 261 LEU A N 1
ATOM 1980 C CA . LEU A 1 261 ? -12.934 -1.038 20.677 1.00 94.44 261 LEU A CA 1
ATOM 1981 C C . LEU A 1 261 ? -14.202 -1.508 21.397 1.00 94.44 261 LEU A C 1
ATOM 1983 O O . LEU A 1 261 ? -14.534 -0.978 22.459 1.00 94.44 261 LEU A O 1
ATOM 1987 N N . ALA A 1 262 ? -14.869 -2.546 20.888 1.00 93.31 262 ALA A N 1
ATOM 1988 C CA . ALA A 1 262 ? -16.034 -3.146 21.540 1.00 93.31 262 ALA A CA 1
ATOM 1989 C C . ALA A 1 262 ? -15.700 -3.763 22.916 1.00 93.31 262 ALA A C 1
ATOM 1991 O O . ALA A 1 262 ? -16.559 -3.818 23.806 1.00 93.31 262 ALA A O 1
ATOM 1992 N N . ARG A 1 263 ? -14.448 -4.202 23.110 1.00 91.50 263 ARG A N 1
ATOM 1993 C CA . ARG A 1 263 ? -13.940 -4.783 24.366 1.00 91.50 263 ARG A CA 1
ATOM 1994 C C . ARG A 1 263 ? -13.415 -3.737 25.354 1.00 91.50 263 ARG A C 1
ATOM 1996 O O . ARG A 1 263 ? -13.253 -4.066 26.525 1.00 91.50 263 ARG A O 1
ATOM 2003 N N . CYS A 1 264 ? -13.170 -2.499 24.924 1.00 88.50 264 CYS A N 1
ATOM 2004 C CA . CYS A 1 264 ? -12.693 -1.424 25.798 1.00 88.50 264 CYS A CA 1
ATOM 2005 C C . CYS A 1 264 ? -13.739 -1.046 26.857 1.00 88.50 264 CYS A C 1
ATOM 2007 O O . CYS A 1 264 ? -14.925 -1.025 26.566 1.00 88.50 264 CYS A O 1
ATOM 2009 N N . ASP A 1 265 ? -13.335 -0.649 28.066 1.00 87.81 265 ASP A N 1
ATOM 2010 C CA . ASP A 1 265 ? -14.295 -0.205 29.097 1.00 87.81 265 ASP A CA 1
ATOM 2011 C C . ASP A 1 265 ? -14.933 1.163 28.786 1.00 87.81 265 ASP A C 1
ATOM 2013 O O . ASP A 1 265 ? -16.027 1.480 29.256 1.00 87.81 265 ASP A O 1
ATOM 2017 N N . SER A 1 266 ? -14.264 1.977 27.965 1.00 89.94 266 SER A N 1
ATOM 2018 C CA . SER A 1 266 ? -14.715 3.313 27.572 1.00 89.94 266 SER A CA 1
ATOM 2019 C C . SER A 1 266 ? -15.961 3.254 26.683 1.00 89.94 266 SER A C 1
ATOM 2021 O O . SER A 1 266 ? -15.924 2.734 25.569 1.00 89.94 266 SER A O 1
ATOM 2023 N N . SER A 1 267 ? -17.061 3.861 27.137 1.00 91.62 267 SER A N 1
ATOM 2024 C CA . SER A 1 267 ? -18.286 4.011 26.336 1.00 91.62 267 SER A CA 1
ATOM 2025 C C . SER A 1 267 ? -18.064 4.839 25.069 1.00 91.62 267 SER A C 1
ATOM 2027 O O . SER A 1 267 ? -18.701 4.572 24.054 1.00 91.62 267 SER A O 1
ATOM 2029 N N . ALA A 1 268 ? -17.132 5.798 25.103 1.00 91.38 268 ALA A N 1
ATOM 2030 C CA . ALA A 1 268 ? -16.737 6.567 23.928 1.00 91.38 268 ALA A CA 1
ATOM 2031 C C . ALA A 1 268 ? -16.015 5.690 22.891 1.00 91.38 268 ALA A C 1
ATOM 2033 O O . ALA A 1 268 ? -16.344 5.758 21.711 1.00 91.38 268 ALA A O 1
ATOM 2034 N N . ALA A 1 269 ? -15.095 4.822 23.330 1.00 92.12 269 ALA A N 1
ATOM 2035 C CA . ALA A 1 269 ? -14.397 3.892 22.439 1.00 92.12 269 ALA A CA 1
ATOM 2036 C C . ALA A 1 269 ? -15.377 2.904 21.782 1.00 92.12 269 ALA A C 1
ATOM 2038 O O . ALA A 1 269 ? -15.339 2.719 20.566 1.00 92.12 269 ALA A O 1
ATOM 2039 N N . LYS A 1 270 ? -16.316 2.346 22.561 1.00 94.81 270 LYS A N 1
ATOM 2040 C CA . LYS A 1 270 ? -17.374 1.467 22.033 1.00 94.81 270 LYS A CA 1
ATOM 2041 C C . LYS A 1 270 ? -18.242 2.165 20.991 1.00 94.81 270 LYS A C 1
ATOM 2043 O O . LYS A 1 270 ? -18.447 1.615 19.920 1.00 94.81 270 LYS A O 1
ATOM 2048 N N . ALA A 1 271 ? -18.689 3.391 21.273 1.00 95.81 271 ALA A N 1
ATOM 2049 C CA . ALA A 1 271 ? -19.528 4.154 20.350 1.00 95.81 271 ALA A CA 1
ATOM 2050 C C . ALA A 1 271 ? -18.838 4.416 19.000 1.00 95.81 271 ALA A C 1
ATOM 2052 O O . ALA A 1 271 ? -19.500 4.449 17.965 1.00 95.81 271 ALA A O 1
ATOM 2053 N N . ILE A 1 272 ? -17.512 4.579 19.000 1.00 96.38 272 ILE A N 1
ATOM 2054 C CA . ILE A 1 272 ? -16.726 4.715 17.769 1.00 96.38 272 ILE A CA 1
ATOM 2055 C C . ILE A 1 272 ? -16.677 3.393 17.011 1.00 96.38 272 ILE A C 1
ATOM 2057 O O . ILE A 1 272 ? -16.940 3.387 15.812 1.00 96.38 272 ILE A O 1
ATOM 2061 N N . GLY A 1 273 ? -16.399 2.282 17.700 1.00 96.94 273 GLY A N 1
ATOM 2062 C CA . GLY A 1 273 ? -16.448 0.948 17.096 1.00 96.94 273 GLY A CA 1
ATOM 2063 C C . GLY A 1 273 ? -17.810 0.654 16.456 1.00 96.94 273 GLY A C 1
ATOM 2064 O O . GLY A 1 273 ? -17.864 0.253 15.295 1.00 96.94 273 GLY A O 1
ATOM 2065 N N . ASP A 1 274 ? -18.901 0.947 17.170 1.00 97.94 274 ASP A N 1
ATOM 2066 C CA . ASP A 1 274 ? -20.277 0.761 16.693 1.00 97.94 274 ASP A CA 1
ATOM 2067 C C . ASP A 1 274 ? -20.580 1.614 15.448 1.00 97.94 274 ASP A C 1
ATOM 2069 O O . ASP A 1 274 ? -21.204 1.143 14.495 1.00 97.94 274 ASP A O 1
ATOM 2073 N N . GLU A 1 275 ? -20.131 2.872 15.426 1.00 98.12 275 GLU A N 1
ATOM 2074 C CA . GLU A 1 275 ? -20.336 3.764 14.282 1.00 98.12 275 GLU A CA 1
ATOM 2075 C C . GLU A 1 275 ? -19.494 3.346 13.069 1.00 98.12 275 GLU A C 1
ATOM 2077 O O . GLU A 1 275 ? -19.980 3.435 11.938 1.00 98.12 275 GLU A O 1
ATOM 2082 N N . ILE A 1 276 ? -18.267 2.855 13.278 1.00 98.62 276 ILE A N 1
ATOM 2083 C CA . ILE A 1 276 ? -17.424 2.315 12.201 1.00 98.62 276 ILE A CA 1
ATOM 2084 C C . ILE A 1 276 ? -18.062 1.065 11.598 1.00 98.62 276 ILE A C 1
ATOM 2086 O O . ILE A 1 276 ? -18.188 0.991 10.375 1.00 98.62 276 ILE A O 1
ATOM 2090 N N . GLU A 1 277 ? -18.516 0.121 12.428 1.00 98.56 277 GLU A N 1
ATOM 2091 C CA . GLU A 1 277 ? -19.230 -1.079 11.971 1.00 98.56 277 GLU A CA 1
ATOM 2092 C C . GLU A 1 277 ? -20.471 -0.693 11.155 1.00 98.56 277 GLU A C 1
ATOM 2094 O O . GLU A 1 277 ? -20.686 -1.203 10.053 1.00 98.56 277 GLU A O 1
ATOM 2099 N N . ARG A 1 278 ? -21.269 0.257 11.661 1.00 98.50 278 ARG A N 1
ATOM 2100 C CA . ARG A 1 278 ? -22.500 0.712 11.005 1.00 98.50 278 ARG A CA 1
ATOM 2101 C C . ARG A 1 278 ? -22.228 1.366 9.654 1.00 98.50 278 ARG A C 1
ATOM 2103 O O . ARG A 1 278 ? -22.881 1.011 8.676 1.00 98.50 278 ARG A O 1
ATOM 2110 N N . ILE A 1 279 ? -21.303 2.325 9.585 1.00 98.56 279 ILE A N 1
ATOM 2111 C CA . ILE A 1 279 ? -20.943 2.989 8.323 1.00 98.56 279 ILE A CA 1
ATOM 2112 C C . ILE A 1 279 ? -20.353 1.968 7.352 1.00 98.56 279 ILE A C 1
ATOM 2114 O O . ILE A 1 279 ? -20.802 1.891 6.211 1.00 98.56 279 ILE A O 1
ATOM 2118 N N . GLY A 1 280 ? -19.419 1.135 7.813 1.00 98.38 280 GLY A N 1
ATOM 2119 C CA . GLY A 1 280 ? -18.779 0.111 6.996 1.00 98.38 280 GLY A CA 1
ATOM 2120 C C . GLY A 1 280 ? -19.776 -0.880 6.403 1.00 98.38 280 GLY A C 1
ATOM 2121 O O . GLY A 1 280 ? -19.603 -1.292 5.261 1.00 98.38 280 GLY A O 1
ATOM 2122 N N . ALA A 1 281 ? -20.841 -1.242 7.125 1.00 98.38 281 ALA A N 1
ATOM 2123 C CA . ALA A 1 281 ? -21.900 -2.124 6.627 1.00 98.38 281 ALA A CA 1
ATOM 2124 C C . ALA A 1 281 ? -22.769 -1.495 5.516 1.00 98.38 281 ALA A C 1
ATOM 2126 O O . ALA A 1 281 ? -23.376 -2.229 4.735 1.00 98.38 281 ALA A O 1
ATOM 2127 N N . LEU A 1 282 ? -22.827 -0.161 5.430 1.00 97.19 282 LEU A N 1
ATOM 2128 C CA . LEU A 1 282 ? -23.608 0.576 4.427 1.00 97.19 282 LEU A CA 1
ATOM 2129 C C . LEU A 1 282 ? -22.836 0.840 3.127 1.00 97.19 282 LEU A C 1
ATOM 2131 O O . LEU A 1 282 ? -23.451 1.100 2.090 1.00 97.19 282 LEU A O 1
ATOM 2135 N N . ILE A 1 283 ? -21.501 0.803 3.157 1.00 96.69 283 ILE A N 1
ATOM 2136 C CA . ILE A 1 283 ? -20.692 1.043 1.960 1.00 96.69 283 ILE A CA 1
ATOM 2137 C C . ILE A 1 283 ? -20.804 -0.152 1.009 1.00 96.69 283 ILE A C 1
ATOM 2139 O O . ILE A 1 283 ? -20.608 -1.305 1.386 1.00 96.69 283 ILE A O 1
ATOM 2143 N N . GLN A 1 284 ? -21.123 0.143 -0.243 1.00 95.56 284 GLN A N 1
ATOM 2144 C CA . GLN A 1 284 ? -21.162 -0.796 -1.350 1.00 95.56 284 GLN A CA 1
ATOM 2145 C C . GLN A 1 284 ? -20.057 -0.407 -2.322 1.00 95.56 284 GLN A C 1
ATOM 2147 O O . GLN A 1 284 ? -19.796 0.778 -2.499 1.00 95.56 284 GLN A O 1
ATOM 2152 N N . VAL A 1 285 ? -19.430 -1.403 -2.936 1.00 93.88 285 VAL A N 1
ATOM 2153 C CA . VAL A 1 285 ? -18.515 -1.191 -4.059 1.00 93.88 285 VAL A CA 1
ATOM 2154 C C . VAL A 1 285 ? -19.250 -1.593 -5.320 1.00 93.88 285 VAL A C 1
ATOM 2156 O O . VAL A 1 285 ? -19.756 -2.723 -5.408 1.00 93.88 285 VAL A O 1
ATOM 2159 N N . THR A 1 286 ? -19.287 -0.693 -6.297 1.00 90.50 286 THR A N 1
ATOM 2160 C CA . THR A 1 286 ? -19.967 -0.928 -7.572 1.00 90.50 286 THR A CA 1
ATOM 2161 C C . THR A 1 286 ? -18.979 -0.869 -8.727 1.00 90.50 286 THR A C 1
ATOM 2163 O O . THR A 1 286 ? -18.333 0.144 -8.948 1.00 90.50 286 THR A O 1
ATOM 2166 N N . LYS A 1 287 ? -18.912 -1.940 -9.522 1.00 86.62 287 LYS A N 1
ATOM 2167 C CA . LYS A 1 287 ? -18.115 -2.004 -10.756 1.00 86.62 287 LYS A CA 1
ATOM 2168 C C . LYS A 1 287 ? -19.034 -2.271 -11.938 1.00 86.62 287 LYS A C 1
ATOM 2170 O O . LYS A 1 287 ? -19.881 -3.168 -11.886 1.00 86.62 287 LYS A O 1
ATOM 2175 N N . GLN A 1 288 ? -18.932 -1.459 -12.990 1.00 82.00 288 GLN A N 1
ATOM 2176 C CA . GLN A 1 288 ? -19.807 -1.519 -14.175 1.00 82.00 288 GLN A CA 1
ATOM 2177 C C . GLN A 1 288 ? -21.319 -1.594 -13.847 1.00 82.00 288 GLN A C 1
ATOM 2179 O O . GLN A 1 288 ? -22.072 -2.357 -14.463 1.00 82.00 288 GLN A O 1
ATOM 2184 N N . GLY A 1 289 ? -21.770 -0.839 -12.840 1.00 84.75 289 GLY A N 1
ATOM 2185 C CA . GLY A 1 289 ? -23.170 -0.828 -12.395 1.00 84.75 289 GLY A CA 1
ATOM 2186 C C . GLY A 1 289 ? -23.622 -2.089 -11.644 1.00 84.75 289 GLY A C 1
ATOM 2187 O O . GLY A 1 289 ? -24.821 -2.283 -11.441 1.00 84.75 289 GLY A O 1
ATOM 2188 N N . LYS A 1 290 ? -22.696 -2.968 -11.245 1.00 90.44 290 LYS A N 1
ATOM 2189 C CA . LYS A 1 290 ? -22.969 -4.140 -10.408 1.00 90.44 290 LYS A CA 1
ATOM 2190 C C . LYS A 1 290 ? -22.289 -3.989 -9.058 1.00 90.44 290 LYS A C 1
ATOM 2192 O O . LYS A 1 290 ? -21.092 -3.734 -8.993 1.00 90.44 290 LYS A O 1
ATOM 2197 N N . VAL A 1 291 ? -23.042 -4.233 -7.992 1.00 93.50 291 VAL A N 1
ATOM 2198 C CA . VAL A 1 291 ? -22.486 -4.310 -6.640 1.00 93.50 291 VAL A CA 1
ATOM 2199 C C . VAL A 1 291 ? -21.599 -5.553 -6.548 1.00 93.50 291 VAL A C 1
ATOM 2201 O O . VAL A 1 291 ? -22.095 -6.679 -6.639 1.00 93.50 291 VAL A O 1
ATOM 2204 N N . VAL A 1 292 ? -20.292 -5.348 -6.394 1.00 95.00 292 VAL A N 1
ATOM 2205 C CA . VAL A 1 292 ? -19.291 -6.419 -6.242 1.00 95.00 292 VAL A CA 1
ATOM 2206 C C . VAL A 1 292 ? -18.957 -6.695 -4.780 1.00 95.00 292 VAL A C 1
ATOM 2208 O O . VAL A 1 292 ? -18.473 -7.780 -4.466 1.00 95.00 292 VAL A O 1
ATOM 2211 N N . ALA A 1 293 ? -19.253 -5.752 -3.883 1.00 96.88 293 ALA A N 1
ATOM 2212 C CA . ALA A 1 293 ? -19.134 -5.912 -2.439 1.00 96.88 293 ALA A CA 1
ATOM 2213 C C . ALA A 1 293 ? -20.248 -5.133 -1.728 1.00 96.88 293 ALA A C 1
ATOM 2215 O O . ALA A 1 293 ? -20.521 -3.985 -2.071 1.00 96.88 293 ALA A O 1
ATOM 2216 N N . ALA A 1 294 ? -20.871 -5.749 -0.723 1.00 96.38 294 ALA A N 1
ATOM 2217 C CA . ALA A 1 294 ? -21.856 -5.107 0.141 1.00 96.38 294 ALA A CA 1
ATOM 2218 C C . ALA A 1 294 ? -21.355 -5.159 1.588 1.00 96.38 294 ALA A C 1
ATOM 2220 O O . ALA A 1 294 ? -21.344 -6.223 2.211 1.00 96.38 294 ALA A O 1
ATOM 2221 N N . GLY A 1 295 ? -20.923 -4.009 2.094 1.00 97.62 295 GLY A N 1
ATOM 2222 C CA . GLY A 1 295 ? -20.319 -3.850 3.407 1.00 97.62 295 GLY A CA 1
ATOM 2223 C C . GLY A 1 295 ? -18.823 -4.181 3.446 1.00 97.62 295 GLY A C 1
ATOM 2224 O O . GLY A 1 295 ? -18.326 -5.045 2.721 1.00 97.62 295 GLY A O 1
ATOM 2225 N N . TYR A 1 296 ? -18.106 -3.537 4.367 1.00 98.31 296 TYR A N 1
ATOM 2226 C CA . TYR A 1 296 ? -16.646 -3.635 4.499 1.00 98.31 296 TYR A CA 1
ATOM 2227 C C . TYR A 1 296 ? -16.109 -5.022 4.888 1.00 98.31 296 TYR A C 1
ATOM 2229 O O . TYR A 1 296 ? -14.916 -5.310 4.769 1.00 98.31 296 TYR A O 1
ATOM 2237 N N . ARG A 1 297 ? -16.994 -5.917 5.338 1.00 97.75 297 ARG A N 1
ATOM 2238 C CA . ARG A 1 297 ? -16.673 -7.316 5.652 1.00 97.75 297 ARG A CA 1
ATOM 2239 C C . ARG A 1 297 ? -16.643 -8.228 4.424 1.00 97.75 297 ARG A C 1
ATOM 2241 O O . ARG A 1 297 ? -16.162 -9.351 4.544 1.00 97.75 297 ARG A O 1
ATOM 2248 N N . ALA A 1 298 ? -17.113 -7.774 3.262 1.00 97.69 298 ALA A N 1
ATOM 2249 C CA . ALA A 1 298 ? -17.036 -8.550 2.028 1.00 97.69 298 ALA A CA 1
ATOM 2250 C C . ALA A 1 298 ? -15.578 -8.750 1.570 1.00 97.69 298 ALA A C 1
ATOM 2252 O O . ALA A 1 298 ? -14.742 -7.856 1.679 1.00 97.69 298 ALA A O 1
ATOM 2253 N N . GLN A 1 299 ? -15.283 -9.929 1.019 1.00 95.25 299 GLN A N 1
ATOM 2254 C CA . GLN A 1 299 ? -13.936 -10.330 0.587 1.00 95.25 299 GLN A CA 1
ATOM 2255 C C . GLN A 1 299 ? -13.370 -9.448 -0.539 1.00 95.25 299 GLN A C 1
ATOM 2257 O O . GLN A 1 299 ? -12.171 -9.204 -0.600 1.00 95.25 299 GLN A O 1
ATOM 2262 N N . THR A 1 300 ? -14.249 -8.944 -1.401 1.00 96.94 300 THR A N 1
ATOM 2263 C CA . THR A 1 300 ? -13.957 -8.061 -2.539 1.00 96.94 300 THR A CA 1
ATOM 2264 C C . THR A 1 300 ? -14.084 -6.577 -2.191 1.00 96.94 300 THR A C 1
ATOM 2266 O O . THR A 1 300 ? -14.094 -5.730 -3.079 1.00 96.94 300 THR A O 1
ATOM 2269 N N . PHE A 1 301 ? -14.243 -6.231 -0.907 1.00 98.19 301 PHE A N 1
ATOM 2270 C CA . PHE A 1 301 ? -14.454 -4.842 -0.509 1.00 98.19 301 PHE A CA 1
ATOM 2271 C C . PHE A 1 301 ? -13.224 -3.978 -0.773 1.00 98.19 301 PHE A C 1
ATOM 2273 O O . PHE A 1 301 ? -13.345 -2.941 -1.404 1.00 98.19 301 PHE A O 1
ATOM 2280 N N . ALA A 1 302 ? -12.039 -4.404 -0.330 1.00 98.06 302 ALA A N 1
ATOM 2281 C CA . ALA A 1 302 ? -10.820 -3.615 -0.511 1.00 98.06 302 ALA A CA 1
ATOM 2282 C C . ALA A 1 302 ? -10.302 -3.644 -1.955 1.00 98.06 302 ALA A C 1
ATOM 2284 O O . ALA A 1 302 ? -9.763 -2.653 -2.438 1.00 98.06 302 ALA A O 1
ATOM 2285 N N . THR A 1 303 ? -10.446 -4.791 -2.621 1.00 97.25 303 THR A N 1
ATOM 2286 C CA . THR A 1 303 ? -9.917 -5.034 -3.965 1.00 97.25 303 THR A CA 1
ATOM 2287 C C . THR A 1 303 ? -10.910 -5.840 -4.786 1.00 97.25 303 THR A C 1
ATOM 2289 O O . THR A 1 303 ? -11.593 -6.725 -4.262 1.00 97.25 303 THR A O 1
ATOM 2292 N N . ALA A 1 304 ? -10.981 -5.558 -6.079 1.00 94.56 304 ALA A N 1
ATOM 2293 C CA . ALA A 1 304 ? -11.786 -6.310 -7.031 1.00 94.56 304 ALA A CA 1
ATOM 2294 C C . ALA A 1 304 ? -11.086 -6.345 -8.393 1.00 94.56 304 ALA A C 1
ATOM 2296 O O . ALA A 1 304 ? -10.122 -5.615 -8.631 1.00 94.56 304 ALA A O 1
ATOM 2297 N N . ARG A 1 305 ? -11.558 -7.211 -9.297 1.00 91.00 305 ARG A N 1
ATOM 2298 C CA . ARG A 1 305 ? -11.099 -7.164 -10.690 1.00 91.00 305 ARG A CA 1
ATOM 2299 C C . ARG A 1 305 ? -11.403 -5.794 -11.273 1.00 91.00 305 ARG A C 1
ATOM 2301 O O . ARG A 1 305 ? -12.543 -5.340 -11.167 1.00 91.00 305 ARG A O 1
ATOM 2308 N N . ASN A 1 306 ? -10.395 -5.216 -11.910 1.00 82.50 306 ASN A N 1
ATOM 2309 C CA . ASN A 1 306 ? -10.562 -4.043 -12.748 1.00 82.50 306 ASN A CA 1
ATOM 2310 C C . ASN A 1 306 ? -11.414 -4.439 -13.971 1.00 82.50 306 ASN A C 1
ATOM 2312 O O . ASN A 1 306 ? -11.487 -5.616 -14.359 1.00 82.50 306 ASN A O 1
ATOM 2316 N N . GLU A 1 307 ? -12.087 -3.471 -14.574 1.00 77.25 307 GLU A N 1
ATOM 2317 C CA . GLU A 1 307 ? -12.809 -3.622 -15.825 1.00 77.25 307 GLU A CA 1
ATOM 2318 C C . GLU A 1 307 ? -11.951 -4.211 -16.951 1.00 77.25 307 GLU A C 1
ATOM 2320 O O . GLU A 1 307 ? -12.483 -4.981 -17.758 1.00 77.25 307 GLU A O 1
ATOM 2325 N N . TYR A 1 308 ? -10.652 -3.887 -16.994 1.00 76.56 308 TYR A N 1
ATOM 2326 C CA . TYR A 1 308 ? -9.698 -4.418 -17.973 1.00 76.56 308 TYR A CA 1
ATOM 2327 C C . TYR A 1 308 ? -8.305 -4.602 -17.360 1.00 76.56 308 TYR A C 1
ATOM 2329 O O . TYR A 1 308 ? -7.963 -4.002 -16.347 1.00 76.56 308 TYR A O 1
ATOM 2337 N N . VAL A 1 309 ? -7.465 -5.403 -18.019 1.00 80.75 309 VAL A N 1
ATOM 2338 C CA . VAL A 1 309 ? -6.041 -5.501 -17.668 1.00 80.75 309 VAL A CA 1
ATOM 2339 C C . VAL A 1 309 ? -5.305 -4.269 -18.192 1.00 80.75 309 VAL A C 1
ATOM 2341 O O . VAL A 1 309 ? -5.393 -3.927 -19.376 1.00 80.75 309 VAL A O 1
ATOM 2344 N N . GLU A 1 310 ? -4.559 -3.607 -17.316 1.00 81.69 310 GLU A N 1
ATOM 2345 C CA . GLU A 1 310 ? -3.714 -2.466 -17.640 1.00 81.69 310 GLU A CA 1
ATOM 2346 C C . GLU A 1 310 ? -2.267 -2.925 -17.828 1.00 81.69 310 GLU A C 1
ATOM 2348 O O . GLU A 1 310 ? -1.655 -3.447 -16.903 1.00 81.69 310 GLU A O 1
ATOM 2353 N N . ALA A 1 311 ? -1.728 -2.742 -19.037 1.00 83.06 311 ALA A N 1
ATOM 2354 C CA . ALA A 1 311 ? -0.354 -3.093 -19.404 1.00 83.06 311 ALA A CA 1
ATOM 2355 C C . ALA A 1 311 ? 0.213 -2.060 -20.395 1.00 83.06 311 ALA A C 1
ATOM 2357 O O . ALA A 1 311 ? 0.382 -2.345 -21.582 1.00 83.06 311 ALA A O 1
ATOM 2358 N N . ALA A 1 312 ? 0.395 -0.817 -19.941 1.00 83.00 312 ALA A N 1
ATOM 2359 C CA . ALA A 1 312 ? 0.840 0.304 -20.775 1.00 83.00 312 ALA A CA 1
ATOM 2360 C C . ALA A 1 312 ? 1.371 1.469 -19.922 1.00 83.00 312 ALA A C 1
ATOM 2362 O O . ALA A 1 312 ? 1.373 1.401 -18.693 1.00 83.00 312 ALA A O 1
ATOM 2363 N N . LEU A 1 313 ? 1.782 2.557 -20.582 1.00 85.44 313 LEU A N 1
ATOM 2364 C CA . LEU A 1 313 ? 1.973 3.844 -19.920 1.00 85.44 313 LEU A CA 1
ATOM 2365 C C . LEU A 1 313 ? 0.640 4.559 -19.702 1.00 85.44 313 LEU A C 1
ATOM 2367 O O . LEU A 1 313 ? -0.223 4.569 -20.580 1.00 85.44 313 LEU A O 1
ATOM 2371 N N . PHE A 1 314 ? 0.524 5.190 -18.542 1.00 90.56 314 PHE A N 1
ATOM 2372 C CA . PHE A 1 314 ? -0.618 5.995 -18.139 1.00 90.56 314 PHE A CA 1
ATOM 2373 C C . PHE A 1 314 ? -0.151 7.338 -17.593 1.00 90.56 314 PHE A C 1
ATOM 2375 O O . PHE A 1 314 ? 0.995 7.492 -17.156 1.00 90.56 314 PHE A O 1
ATOM 2382 N N . GLU A 1 315 ? -1.059 8.305 -17.601 1.00 93.19 315 GLU A N 1
ATOM 2383 C CA . GLU A 1 315 ? -0.861 9.586 -16.941 1.00 93.19 315 GLU A CA 1
ATOM 2384 C C . GLU A 1 315 ? -1.387 9.504 -15.509 1.00 93.19 315 GLU A C 1
ATOM 2386 O O . GLU A 1 315 ? -2.523 9.087 -15.274 1.00 93.19 315 GLU A O 1
ATOM 2391 N N . LEU A 1 316 ? -0.553 9.893 -14.548 1.00 94.75 316 LEU A N 1
ATOM 2392 C CA . LEU A 1 316 ? -0.947 10.047 -13.157 1.00 94.75 316 LEU A CA 1
ATOM 2393 C C . LEU A 1 316 ? -1.454 11.472 -12.930 1.00 94.75 316 LEU A C 1
ATOM 2395 O O . LEU A 1 316 ? -0.785 12.452 -13.277 1.00 94.75 316 LEU A O 1
ATOM 2399 N N . HIS A 1 317 ? -2.616 11.585 -12.296 1.00 92.38 317 HIS A N 1
ATOM 2400 C CA . HIS A 1 317 ? -3.232 12.861 -11.955 1.00 92.38 317 HIS A CA 1
ATOM 2401 C C . HIS A 1 317 ? -3.675 12.880 -10.494 1.00 92.38 317 HIS A C 1
ATOM 2403 O O . HIS A 1 317 ? -3.934 11.813 -9.934 1.00 92.38 317 HIS A O 1
ATOM 2409 N N . PRO A 1 318 ? -3.821 14.072 -9.886 1.00 93.56 318 PRO A N 1
ATOM 2410 C CA . PRO A 1 318 ? -4.376 14.189 -8.546 1.00 93.56 318 PRO A CA 1
ATOM 2411 C C . PRO A 1 318 ? -5.735 13.502 -8.452 1.00 93.56 318 PRO A C 1
ATOM 2413 O O . PRO A 1 318 ? -6.573 13.650 -9.347 1.00 93.56 318 PRO A O 1
ATOM 2416 N N . PHE A 1 319 ? -5.939 12.772 -7.361 1.00 93.75 319 PHE A N 1
ATOM 2417 C CA . PHE A 1 319 ? -7.207 12.121 -7.089 1.00 93.75 319 PHE A CA 1
ATOM 2418 C C . PHE A 1 319 ? -8.313 13.170 -6.950 1.00 93.75 319 PHE A C 1
ATOM 2420 O O . PHE A 1 319 ? -8.161 14.196 -6.280 1.00 93.75 319 PHE A O 1
ATOM 2427 N N . VAL A 1 320 ? -9.438 12.899 -7.599 1.00 88.69 320 VAL A N 1
ATOM 2428 C CA . VAL A 1 320 ? -10.653 13.698 -7.493 1.00 88.69 320 VAL A CA 1
ATOM 2429 C C . VAL A 1 320 ? -11.773 12.726 -7.202 1.00 88.69 320 VAL A C 1
ATOM 2431 O O . VAL A 1 320 ? -12.031 11.848 -8.019 1.00 88.69 320 VAL A O 1
ATOM 2434 N N . VAL A 1 321 ? -12.433 12.919 -6.058 1.00 83.00 321 VAL A N 1
ATOM 2435 C CA . VAL A 1 321 ? -13.590 12.114 -5.658 1.00 83.00 321 VAL A CA 1
ATOM 2436 C C . VAL A 1 321 ? -14.574 12.042 -6.818 1.00 83.00 321 VAL A C 1
ATOM 2438 O O . VAL A 1 321 ? -14.983 13.081 -7.359 1.00 83.00 321 VAL A O 1
ATOM 2441 N N . SER A 1 322 ? -14.934 10.820 -7.201 1.00 72.69 322 SER A N 1
ATOM 2442 C CA . SER A 1 322 ? -15.788 10.594 -8.358 1.00 72.69 322 SER A CA 1
ATOM 2443 C C . SER A 1 322 ? -17.126 11.319 -8.194 1.00 72.69 322 SER A C 1
ATOM 2445 O O . SER A 1 322 ? -17.831 11.176 -7.196 1.00 72.69 322 SER A O 1
ATOM 2447 N N . SER A 1 323 ? -17.526 12.094 -9.205 1.00 56.22 323 SER A N 1
ATOM 2448 C CA . SER A 1 323 ? -18.842 12.751 -9.230 1.00 56.22 323 SER A CA 1
ATOM 2449 C C . SER A 1 323 ? -20.001 11.765 -9.423 1.00 56.22 323 SER A C 1
ATOM 2451 O O . SER A 1 323 ? -21.160 12.176 -9.397 1.00 56.22 323 SER A O 1
ATOM 2453 N N . SER A 1 324 ? -19.687 10.480 -9.627 1.00 54.56 324 SER A N 1
ATOM 2454 C CA . SER A 1 324 ? -20.646 9.390 -9.809 1.00 54.56 324 SER A CA 1
ATOM 2455 C C . SER A 1 324 ? -21.224 8.832 -8.507 1.00 54.56 324 SER A C 1
ATOM 2457 O O . SER A 1 324 ? -22.062 7.935 -8.576 1.00 54.56 324 SER A O 1
ATOM 2459 N N . ILE A 1 325 ? -20.843 9.374 -7.339 1.00 62.53 325 ILE A N 1
ATOM 2460 C CA . ILE A 1 325 ? -21.532 9.066 -6.081 1.00 62.53 325 ILE A CA 1
ATOM 2461 C C . ILE A 1 325 ? -23.017 9.367 -6.280 1.00 62.53 325 ILE A C 1
ATOM 2463 O O . ILE A 1 325 ? -23.399 10.509 -6.553 1.00 62.53 325 ILE A O 1
ATOM 2467 N N . ASP A 1 326 ? -23.831 8.312 -6.201 1.00 59.28 326 ASP A N 1
ATOM 2468 C CA . ASP A 1 326 ? -25.245 8.352 -6.544 1.00 59.28 326 ASP A CA 1
ATOM 2469 C C . ASP A 1 326 ? -25.924 9.542 -5.854 1.00 59.28 326 ASP A C 1
ATOM 2471 O O . ASP A 1 326 ? -26.013 9.630 -4.629 1.00 59.28 326 ASP A O 1
ATOM 2475 N N . THR A 1 327 ? -26.412 10.484 -6.664 1.00 55.69 327 THR A N 1
ATOM 2476 C CA . THR A 1 327 ? -27.136 11.668 -6.169 1.00 55.69 327 THR A CA 1
ATOM 2477 C C . THR A 1 327 ? -28.511 11.315 -5.590 1.00 55.69 327 THR A C 1
ATOM 2479 O O . THR A 1 327 ? -29.181 12.171 -5.005 1.00 55.69 327 THR A O 1
ATOM 2482 N N . GLU A 1 328 ? -28.945 10.059 -5.737 1.00 65.94 328 GLU A N 1
ATOM 2483 C CA . GLU A 1 328 ? -30.141 9.548 -5.084 1.00 65.94 328 GLU A CA 1
ATOM 2484 C C . GLU A 1 328 ? -29.888 9.347 -3.585 1.00 65.94 328 GLU A C 1
ATOM 2486 O O . GLU A 1 328 ? -28.944 8.682 -3.161 1.00 65.94 328 GLU A O 1
ATOM 2491 N N . ALA A 1 329 ? -30.763 9.930 -2.762 1.00 76.50 329 ALA A N 1
ATOM 2492 C CA . ALA A 1 329 ? -30.668 9.862 -1.311 1.00 76.50 329 ALA A CA 1
ATOM 2493 C C . ALA A 1 329 ? -30.841 8.413 -0.811 1.00 76.50 329 ALA A C 1
ATOM 2495 O O . ALA 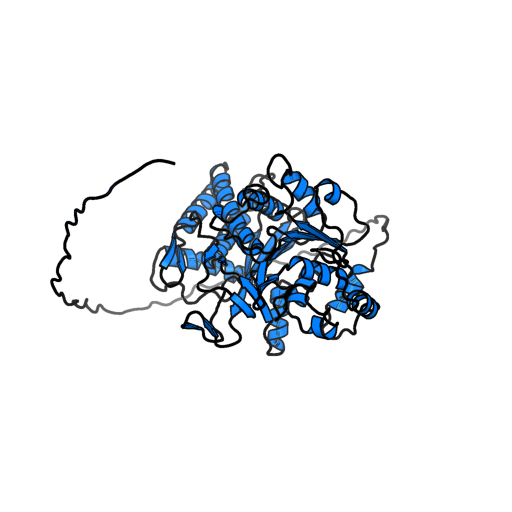A 1 329 ? -31.957 7.953 -0.568 1.00 76.50 329 ALA A O 1
ATOM 2496 N N . SER A 1 330 ? -29.722 7.709 -0.643 1.00 88.31 330 SER A N 1
ATOM 2497 C CA . SER A 1 330 ? -29.624 6.380 -0.040 1.00 88.31 330 SER A CA 1
ATOM 2498 C C . SER A 1 330 ? -28.739 6.413 1.211 1.00 88.31 330 SER A C 1
ATOM 2500 O O . SER A 1 330 ? -27.924 7.321 1.393 1.00 88.31 330 SER A O 1
ATOM 2502 N N . GLU A 1 331 ? -28.879 5.416 2.089 1.00 91.75 331 GLU A N 1
ATOM 2503 C CA . GLU A 1 331 ? -28.004 5.278 3.265 1.00 91.75 331 GLU A CA 1
ATOM 2504 C C . GLU A 1 331 ? -26.542 5.040 2.861 1.00 91.75 331 GLU A C 1
ATOM 2506 O O . GLU A 1 331 ? -25.636 5.565 3.507 1.00 91.75 331 GLU A O 1
ATOM 2511 N N . HIS A 1 332 ? -26.325 4.319 1.755 1.00 92.25 332 HIS A N 1
ATOM 2512 C CA . HIS A 1 332 ? -25.017 4.142 1.129 1.00 92.25 332 HIS A CA 1
ATOM 2513 C C . HIS A 1 332 ? -24.404 5.487 0.712 1.00 92.25 332 HIS A C 1
ATOM 2515 O O . HIS A 1 332 ? -23.309 5.818 1.159 1.00 92.25 332 HIS A O 1
ATOM 2521 N N . ALA A 1 333 ? -25.128 6.291 -0.075 1.00 90.81 333 ALA A N 1
ATOM 2522 C CA . ALA A 1 333 ? -24.642 7.587 -0.551 1.00 90.81 333 ALA A CA 1
ATOM 2523 C C . ALA A 1 333 ? -24.350 8.545 0.614 1.00 90.81 333 ALA A C 1
ATOM 2525 O O . ALA A 1 333 ? -23.332 9.233 0.620 1.00 90.81 333 ALA A O 1
ATOM 2526 N N . ALA A 1 334 ? -25.198 8.563 1.648 1.00 92.19 334 ALA A N 1
ATOM 2527 C CA . ALA A 1 334 ? -24.961 9.368 2.846 1.00 92.19 334 ALA A CA 1
ATOM 2528 C C . ALA A 1 334 ? -23.700 8.927 3.614 1.00 92.19 334 ALA A C 1
ATOM 2530 O O . ALA A 1 334 ? -22.918 9.775 4.050 1.00 92.19 334 ALA A O 1
ATOM 2531 N N . ALA A 1 335 ? -23.492 7.616 3.767 1.00 95.44 335 ALA A N 1
ATOM 2532 C CA . ALA A 1 335 ? -22.300 7.059 4.399 1.00 95.44 335 ALA A CA 1
ATOM 2533 C C . ALA A 1 335 ? -21.033 7.372 3.586 1.00 95.44 335 ALA A C 1
ATOM 2535 O O . ALA A 1 335 ? -20.053 7.858 4.148 1.00 95.44 335 ALA A O 1
ATOM 2536 N N . LEU A 1 336 ? -21.071 7.185 2.266 1.00 94.56 336 LEU A N 1
ATOM 2537 C CA . LEU A 1 336 ? -19.935 7.454 1.388 1.00 94.56 336 LEU A CA 1
ATOM 2538 C C . LEU A 1 336 ? -19.594 8.949 1.335 1.00 94.56 336 LEU A C 1
ATOM 2540 O O . LEU A 1 336 ? -18.424 9.305 1.444 1.00 94.56 336 LEU A O 1
ATOM 2544 N N . HIS A 1 337 ? -20.589 9.842 1.278 1.00 93.44 337 HIS A N 1
ATOM 2545 C CA . HIS A 1 337 ? -20.363 11.290 1.361 1.00 93.44 337 HIS A CA 1
ATOM 2546 C C . HIS A 1 337 ? -19.644 11.702 2.649 1.00 93.44 337 HIS A C 1
ATOM 2548 O O . HIS A 1 337 ? -18.772 12.571 2.611 1.00 93.44 337 HIS A O 1
ATOM 2554 N N . LYS A 1 338 ? -19.979 11.076 3.786 1.00 94.88 338 LYS A N 1
ATOM 2555 C CA . LYS A 1 338 ? -19.281 11.304 5.059 1.00 94.88 338 LYS A CA 1
ATOM 2556 C C . LYS A 1 338 ? -17.795 10.950 4.935 1.00 94.88 338 LYS A C 1
ATOM 2558 O O . LYS A 1 338 ? -16.949 11.737 5.352 1.00 94.88 338 LYS A O 1
ATOM 2563 N N . CYS A 1 339 ? -17.484 9.810 4.319 1.00 96.88 339 CYS A N 1
ATOM 2564 C CA . CYS A 1 339 ? -16.111 9.368 4.084 1.00 96.88 339 CYS A CA 1
ATOM 2565 C C . CYS A 1 339 ? -15.353 10.284 3.107 1.00 96.88 339 CYS A C 1
ATOM 2567 O O . CYS A 1 339 ? -14.212 10.657 3.372 1.00 96.88 339 CYS A O 1
ATOM 2569 N N . CYS A 1 340 ? -16.008 10.716 2.026 1.00 95.38 340 CYS A N 1
ATOM 2570 C CA . CYS A 1 340 ? -15.444 11.658 1.054 1.00 95.38 340 CYS A CA 1
ATOM 2571 C C . CYS A 1 340 ? -15.100 13.004 1.690 1.00 95.38 340 CYS A C 1
ATOM 2573 O O . CYS A 1 340 ? -14.039 13.560 1.425 1.00 95.38 340 CYS A O 1
ATOM 2575 N N . ALA A 1 341 ? -15.992 13.536 2.530 1.00 94.25 341 ALA A N 1
ATOM 2576 C CA . ALA A 1 341 ? -15.776 14.816 3.194 1.00 94.25 341 ALA A CA 1
ATOM 2577 C C . ALA A 1 341 ? -14.561 14.772 4.133 1.00 94.25 341 ALA A C 1
ATOM 2579 O O . ALA A 1 341 ? -13.762 15.707 4.120 1.00 94.25 341 ALA A O 1
ATOM 2580 N N . ALA A 1 342 ? -14.402 13.679 4.889 1.00 95.38 342 ALA A N 1
ATOM 2581 C CA . ALA A 1 342 ? -13.235 13.467 5.743 1.00 95.38 342 ALA A CA 1
ATOM 2582 C C . ALA A 1 342 ? -11.938 13.421 4.919 1.00 95.38 342 ALA A C 1
ATOM 2584 O O . ALA A 1 342 ? -11.011 14.185 5.184 1.00 95.38 342 ALA A O 1
ATOM 2585 N N . HIS A 1 343 ? -11.912 12.621 3.845 1.00 95.81 343 HIS A N 1
ATOM 2586 C CA . HIS A 1 343 ? -10.733 12.522 2.976 1.00 95.81 343 HIS A CA 1
ATOM 2587 C C . HIS A 1 343 ? -10.394 13.856 2.297 1.00 95.81 343 HIS A C 1
ATOM 2589 O O . HIS A 1 343 ? -9.236 14.265 2.295 1.00 95.81 343 HIS A O 1
ATOM 2595 N N . ALA A 1 344 ? -11.390 14.587 1.794 1.00 93.56 344 ALA A N 1
ATOM 2596 C CA . ALA A 1 344 ? -11.181 15.893 1.171 1.00 93.56 344 ALA A CA 1
ATOM 2597 C C . ALA A 1 344 ? -10.653 16.943 2.162 1.00 93.56 344 ALA A C 1
ATOM 2599 O O . ALA A 1 344 ? -9.877 17.824 1.786 1.00 93.56 344 ALA A O 1
ATOM 2600 N N . GLU A 1 345 ? -11.064 16.882 3.431 1.00 92.88 345 GLU A N 1
ATOM 2601 C CA . GLU A 1 345 ? -10.486 17.724 4.474 1.00 92.88 345 GLU A CA 1
ATOM 2602 C C . GLU A 1 345 ? -9.022 17.364 4.725 1.00 92.88 345 GLU A C 1
ATOM 2604 O O . GLU A 1 345 ? -8.177 18.264 4.733 1.00 92.88 345 GLU A O 1
ATOM 2609 N N . TYR A 1 346 ? -8.735 16.070 4.836 1.00 92.19 346 TYR A N 1
ATOM 2610 C CA . TYR A 1 346 ? -7.406 15.526 5.076 1.00 92.19 346 TYR A CA 1
ATOM 2611 C C . TYR A 1 346 ? -6.407 15.845 3.954 1.00 92.19 346 TYR A C 1
ATOM 2613 O O . TYR A 1 346 ? -5.308 16.338 4.214 1.00 92.19 346 TYR A O 1
ATOM 2621 N N . ALA A 1 347 ? -6.811 15.658 2.695 1.00 89.88 347 ALA A N 1
ATOM 2622 C CA . ALA A 1 347 ? -5.982 15.866 1.504 1.00 89.88 347 ALA A CA 1
ATOM 2623 C C . ALA A 1 347 ? -5.546 17.332 1.293 1.00 89.88 347 ALA A C 1
ATOM 2625 O O . ALA A 1 347 ? -4.644 17.615 0.506 1.00 89.88 347 ALA A O 1
ATOM 2626 N N . ARG A 1 348 ? -6.145 18.298 2.009 1.00 86.00 348 ARG A N 1
ATOM 2627 C CA . ARG A 1 348 ? -5.682 19.702 2.017 1.00 86.00 348 ARG A CA 1
ATOM 2628 C C . ARG A 1 348 ? -4.432 19.927 2.879 1.00 86.00 348 ARG A C 1
ATOM 2630 O O . ARG A 1 348 ? -3.907 21.041 2.876 1.00 86.00 348 ARG A O 1
ATOM 2637 N N . GLY A 1 349 ? -4.015 18.922 3.649 1.00 78.94 349 GLY A N 1
ATOM 2638 C CA . GLY A 1 349 ? -2.918 18.981 4.609 1.00 78.94 349 GLY A CA 1
ATOM 2639 C C . GLY A 1 349 ? -1.516 18.861 4.000 1.00 78.94 349 GLY A C 1
ATOM 2640 O O . GLY A 1 349 ? -1.193 19.471 2.980 1.00 78.94 349 GLY A O 1
ATOM 2641 N N . ALA A 1 350 ? -0.644 18.124 4.698 1.00 65.69 350 ALA A N 1
ATOM 2642 C CA . ALA A 1 350 ? 0.764 17.955 4.342 1.00 65.69 350 ALA A CA 1
ATOM 2643 C C . ALA A 1 350 ? 0.934 17.288 2.965 1.00 65.69 350 ALA A C 1
ATOM 2645 O O . ALA A 1 350 ? 0.168 16.404 2.587 1.00 65.69 350 ALA A O 1
ATOM 2646 N N . ARG A 1 351 ? 1.963 17.696 2.213 1.00 78.50 351 ARG A N 1
ATOM 2647 C CA . ARG A 1 351 ? 2.243 17.192 0.859 1.00 78.50 351 ARG A CA 1
ATOM 2648 C C . ARG A 1 351 ? 3.368 16.167 0.882 1.00 78.50 351 ARG A C 1
ATOM 2650 O O . ARG A 1 351 ? 4.396 16.413 1.502 1.00 78.50 351 ARG A O 1
ATOM 2657 N N . GLY A 1 352 ? 3.168 15.050 0.184 1.00 85.75 352 GLY A N 1
ATOM 2658 C CA . GLY A 1 352 ? 4.193 14.033 -0.037 1.00 85.75 352 GLY A CA 1
ATOM 2659 C C . GLY A 1 352 ? 4.969 14.238 -1.341 1.00 85.75 352 GLY A C 1
ATOM 2660 O O . GLY A 1 352 ? 4.713 15.167 -2.122 1.00 85.75 352 GLY A O 1
ATOM 2661 N N . VAL A 1 353 ? 5.910 13.330 -1.596 1.00 90.31 353 VAL A N 1
ATOM 2662 C CA . VAL A 1 353 ? 6.749 13.307 -2.805 1.00 90.31 353 VAL A CA 1
ATOM 2663 C C . VAL A 1 353 ? 5.911 13.200 -4.079 1.00 90.31 353 VAL A C 1
ATOM 2665 O O . VAL A 1 353 ? 6.124 13.959 -5.027 1.00 90.31 353 VAL A O 1
ATOM 2668 N N . ILE A 1 354 ? 4.933 12.289 -4.099 1.00 93.56 354 ILE A N 1
ATOM 2669 C CA . ILE A 1 354 ? 4.121 12.011 -5.291 1.00 93.56 354 ILE A CA 1
ATOM 2670 C C . ILE A 1 354 ? 3.280 13.237 -5.672 1.00 93.56 354 ILE A C 1
ATOM 2672 O O . ILE A 1 354 ? 3.304 13.652 -6.833 1.00 93.56 354 ILE A O 1
ATOM 2676 N N . GLN A 1 355 ? 2.602 13.870 -4.702 1.00 92.56 355 GLN A N 1
ATOM 2677 C CA . GLN A 1 355 ? 1.862 15.118 -4.936 1.00 92.56 355 GLN A CA 1
ATOM 2678 C C . GLN A 1 355 ? 2.777 16.204 -5.507 1.00 92.56 355 GLN A C 1
ATOM 2680 O O . GLN A 1 355 ? 2.445 16.833 -6.510 1.00 92.56 355 GLN A O 1
ATOM 2685 N N . SER A 1 356 ? 3.957 16.380 -4.906 1.00 91.06 356 SER A N 1
ATOM 2686 C CA . SER A 1 356 ? 4.924 17.396 -5.329 1.00 91.06 356 SER A CA 1
ATOM 2687 C C . SER A 1 356 ? 5.389 17.181 -6.773 1.00 91.06 356 SER A C 1
ATOM 2689 O O . SER A 1 356 ? 5.490 18.143 -7.535 1.00 91.06 356 SER A O 1
ATOM 2691 N N . MET A 1 357 ? 5.628 15.933 -7.189 1.00 91.12 357 MET A N 1
ATOM 2692 C CA . MET A 1 357 ? 5.981 15.623 -8.579 1.00 91.12 357 MET A CA 1
ATOM 2693 C C . MET A 1 357 ? 4.843 15.906 -9.562 1.00 91.12 357 MET A C 1
ATOM 2695 O O . MET A 1 357 ? 5.098 16.481 -10.622 1.00 91.12 357 MET A O 1
ATOM 2699 N N . MET A 1 358 ? 3.601 15.545 -9.221 1.00 92.88 358 MET A N 1
ATOM 2700 C CA . MET A 1 358 ? 2.438 15.847 -10.067 1.00 92.88 358 MET A CA 1
ATOM 2701 C C . MET A 1 358 ? 2.261 17.356 -10.260 1.00 92.88 358 MET A C 1
ATOM 2703 O O . MET A 1 358 ? 2.063 17.813 -11.384 1.00 92.88 358 MET A O 1
ATOM 2707 N N . GLU A 1 359 ? 2.396 18.142 -9.192 1.00 90.94 359 GLU A N 1
ATOM 2708 C CA . GLU A 1 359 ? 2.305 19.604 -9.252 1.00 90.94 359 GLU A CA 1
ATOM 2709 C C . GLU A 1 359 ? 3.423 20.224 -10.099 1.00 90.94 359 GLU A C 1
ATOM 2711 O O . GLU A 1 359 ? 3.168 21.122 -10.903 1.00 90.94 359 GLU A O 1
ATOM 2716 N N . GLN A 1 360 ? 4.658 19.733 -9.957 1.00 88.81 360 GLN A N 1
ATOM 2717 C CA . GLN A 1 360 ? 5.800 20.208 -10.743 1.00 88.81 360 GLN A CA 1
ATOM 2718 C C . GLN A 1 360 ? 5.621 19.945 -12.240 1.00 88.81 360 GLN A C 1
ATOM 2720 O O . GLN A 1 360 ? 5.885 20.839 -13.044 1.00 88.81 360 GLN A O 1
ATOM 2725 N N . ARG A 1 361 ? 5.156 18.748 -12.618 1.00 88.75 361 ARG A N 1
ATOM 2726 C CA . ARG A 1 361 ? 4.858 18.411 -14.020 1.00 88.75 361 ARG A CA 1
ATOM 2727 C C . ARG A 1 361 ? 3.696 19.241 -14.560 1.00 88.75 361 ARG A C 1
ATOM 2729 O O . ARG A 1 361 ? 3.821 19.844 -15.625 1.00 88.75 361 ARG A O 1
ATOM 2736 N N . ALA A 1 362 ? 2.620 19.382 -13.786 1.00 89.44 362 ALA A N 1
ATOM 2737 C CA . ALA A 1 362 ? 1.480 20.207 -14.176 1.00 89.44 362 ALA A CA 1
ATOM 2738 C C . ALA A 1 362 ? 1.881 21.675 -14.411 1.00 89.44 362 ALA A C 1
ATOM 2740 O O . ALA A 1 362 ? 1.396 22.306 -15.351 1.00 89.44 362 ALA A O 1
ATOM 2741 N N . ALA A 1 363 ? 2.812 22.215 -13.616 1.00 88.88 363 ALA A N 1
ATOM 2742 C CA . ALA A 1 363 ? 3.330 23.574 -13.788 1.00 88.88 363 ALA A CA 1
ATOM 2743 C C . ALA A 1 363 ? 4.094 23.782 -15.112 1.00 88.88 363 ALA A C 1
ATOM 2745 O O . ALA A 1 363 ? 4.174 24.916 -15.588 1.00 88.88 363 ALA A O 1
ATOM 2746 N N . THR A 1 364 ? 4.630 22.719 -15.722 1.00 88.19 364 THR A N 1
ATOM 2747 C CA . THR A 1 364 ? 5.262 22.764 -17.053 1.00 88.19 364 THR A CA 1
ATOM 2748 C C . THR A 1 364 ? 4.319 22.366 -18.188 1.00 88.19 364 THR A C 1
ATOM 2750 O O . THR A 1 364 ? 4.740 22.369 -19.342 1.00 88.19 364 THR A O 1
ATOM 2753 N N . GLY A 1 365 ? 3.049 22.070 -17.891 1.00 85.81 365 GLY A N 1
ATOM 2754 C CA . GLY A 1 365 ? 2.068 21.600 -18.871 1.00 85.81 365 GLY A CA 1
ATOM 2755 C C . GLY A 1 365 ? 2.202 20.119 -19.236 1.00 85.81 365 GLY A C 1
ATOM 2756 O O . GLY A 1 365 ? 1.593 19.695 -20.214 1.00 85.81 365 GLY A O 1
ATOM 2757 N N . ASP A 1 366 ? 2.971 19.348 -18.463 1.00 87.94 366 ASP A N 1
ATOM 2758 C CA . ASP A 1 366 ? 3.155 17.907 -18.647 1.00 87.94 366 ASP A CA 1
ATOM 2759 C C . ASP A 1 366 ? 2.383 17.104 -17.586 1.00 87.94 366 ASP A C 1
ATOM 2761 O O . ASP A 1 366 ? 2.038 17.609 -16.516 1.00 87.94 366 ASP A O 1
ATOM 2765 N N . ALA A 1 367 ? 2.166 15.817 -17.856 1.00 88.00 367 ALA A N 1
ATOM 2766 C CA . ALA A 1 367 ? 1.686 14.843 -16.878 1.00 88.00 367 ALA A CA 1
ATOM 2767 C C . ALA A 1 367 ? 2.824 13.916 -16.427 1.00 88.00 367 ALA A C 1
ATOM 2769 O O . ALA A 1 367 ? 3.781 13.681 -17.168 1.00 88.00 367 ALA A O 1
ATOM 2770 N N . VAL A 1 368 ? 2.706 13.371 -15.215 1.00 91.88 368 VAL A N 1
ATOM 2771 C CA . VAL A 1 368 ? 3.595 12.308 -14.726 1.00 91.88 368 VAL A CA 1
ATOM 2772 C C . VAL A 1 368 ? 3.229 11.016 -15.453 1.00 91.88 368 VAL A C 1
ATOM 2774 O O . VAL A 1 368 ? 2.081 10.582 -15.369 1.00 91.88 368 VAL A O 1
ATOM 2777 N N . ARG A 1 369 ? 4.184 10.389 -16.148 1.00 91.12 369 ARG A N 1
ATOM 2778 C CA . ARG A 1 369 ? 3.947 9.116 -16.855 1.00 91.12 369 ARG A CA 1
ATOM 2779 C C . ARG A 1 369 ? 4.455 7.913 -16.065 1.00 91.12 369 ARG A C 1
ATOM 2781 O O . ARG A 1 369 ? 5.606 7.889 -15.633 1.00 91.12 369 ARG A O 1
ATOM 2788 N N . ILE A 1 370 ? 3.609 6.900 -15.913 1.00 92.62 370 ILE A N 1
ATOM 2789 C CA . ILE A 1 370 ? 3.877 5.701 -15.105 1.00 92.62 370 ILE A CA 1
ATOM 2790 C C . ILE A 1 370 ? 3.514 4.422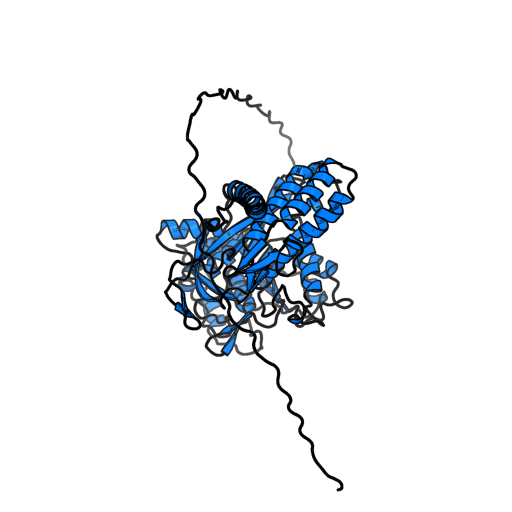 -15.858 1.00 92.62 370 ILE A C 1
ATOM 2792 O O . ILE A 1 370 ? 2.610 4.419 -16.692 1.00 92.62 370 ILE A O 1
ATOM 2796 N N . ALA A 1 371 ? 4.223 3.337 -15.557 1.00 89.75 371 ALA A N 1
ATOM 2797 C CA . ALA A 1 371 ? 3.980 2.015 -16.120 1.00 89.75 371 ALA A CA 1
ATOM 2798 C C . ALA A 1 371 ? 2.958 1.231 -15.279 1.00 89.75 371 ALA A C 1
ATOM 2800 O O . ALA A 1 371 ? 3.200 0.943 -14.105 1.00 89.75 371 ALA A O 1
ATOM 2801 N N . MET A 1 372 ? 1.832 0.857 -15.889 1.00 88.00 372 MET A N 1
ATOM 2802 C CA . MET A 1 372 ? 0.796 0.015 -15.278 1.00 88.00 372 MET A CA 1
ATOM 2803 C C . MET A 1 372 ? 0.950 -1.434 -15.738 1.00 88.00 372 MET A C 1
ATOM 2805 O O . MET A 1 372 ? 1.227 -1.676 -16.915 1.00 88.00 372 MET A O 1
ATOM 2809 N N . PHE A 1 373 ? 0.757 -2.385 -14.817 1.00 83.50 373 PHE A N 1
ATOM 2810 C CA . PHE A 1 373 ? 0.848 -3.819 -15.103 1.00 83.50 373 PHE A CA 1
ATOM 2811 C C . PHE A 1 373 ? 0.016 -4.676 -14.126 1.00 83.50 373 PHE A C 1
ATOM 2813 O O . PHE A 1 373 ? 0.563 -5.339 -13.250 1.00 83.50 373 PHE A O 1
ATOM 2820 N N . HIS A 1 374 ? -1.319 -4.622 -14.219 1.00 82.38 374 HIS A N 1
A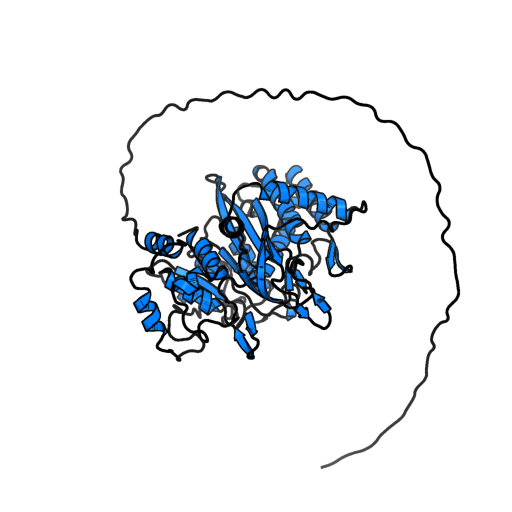TOM 2821 C CA . HIS A 1 374 ? -2.227 -5.340 -13.304 1.00 82.38 374 HIS A CA 1
ATOM 2822 C C . HIS A 1 374 ? -3.635 -5.567 -13.890 1.00 82.38 374 HIS A C 1
ATOM 2824 O O . HIS A 1 374 ? -4.036 -4.930 -14.860 1.00 82.38 374 HIS A O 1
ATOM 2830 N N . GLY A 1 375 ? -4.402 -6.485 -13.284 1.00 85.38 375 GLY A N 1
ATOM 2831 C CA . GLY A 1 375 ? -5.822 -6.741 -13.605 1.00 85.38 375 GLY A CA 1
ATOM 2832 C C . GLY A 1 375 ? -6.777 -6.652 -12.405 1.00 85.38 375 GLY A C 1
ATOM 2833 O O . GLY A 1 375 ? -7.983 -6.852 -12.541 1.00 85.38 375 GLY A O 1
ATOM 2834 N N . VAL A 1 376 ? -6.239 -6.352 -11.225 1.00 91.06 376 VAL A N 1
ATOM 2835 C CA . VAL A 1 376 ? -6.973 -6.104 -9.977 1.00 91.06 376 VAL A CA 1
ATOM 2836 C C . VAL A 1 376 ? -6.660 -4.685 -9.542 1.00 91.06 376 VAL A C 1
ATOM 2838 O O . VAL A 1 376 ? -5.551 -4.206 -9.771 1.00 91.06 376 VAL A O 1
ATOM 2841 N N . GLU A 1 377 ? -7.617 -4.012 -8.928 1.00 92.88 377 GLU A N 1
ATOM 2842 C CA . GLU A 1 377 ? -7.434 -2.662 -8.409 1.00 92.88 377 GLU A CA 1
ATOM 2843 C C . GLU A 1 377 ? -7.961 -2.538 -6.981 1.00 92.88 377 GLU A C 1
ATOM 2845 O O . GLU A 1 377 ? -8.713 -3.386 -6.483 1.00 92.88 377 GLU A O 1
ATOM 2850 N N . VAL A 1 378 ? -7.544 -1.462 -6.324 1.00 97.12 378 VAL A N 1
ATOM 2851 C CA . VAL A 1 378 ? -8.065 -1.044 -5.027 1.00 97.12 378 VAL A CA 1
ATOM 2852 C C . VAL A 1 378 ? -9.327 -0.213 -5.237 1.00 97.12 378 VAL A C 1
ATOM 2854 O O . VAL A 1 378 ? -9.352 0.700 -6.058 1.00 97.12 378 VAL A O 1
ATOM 2857 N N . ASN A 1 379 ? -10.376 -0.515 -4.474 1.00 96.69 379 ASN A N 1
ATOM 2858 C CA . ASN A 1 379 ? -11.647 0.197 -4.588 1.00 96.69 379 ASN A CA 1
ATOM 2859 C C . ASN A 1 379 ? -11.589 1.559 -3.875 1.00 96.69 379 ASN A C 1
ATOM 2861 O O . ASN A 1 379 ? -11.190 1.639 -2.707 1.00 96.69 379 ASN A O 1
ATOM 2865 N N . GLU A 1 380 ? -12.043 2.614 -4.558 1.00 96.06 380 GLU A N 1
ATOM 2866 C CA . GLU A 1 380 ? -12.115 3.988 -4.037 1.00 96.06 380 GLU A CA 1
ATOM 2867 C C . GLU A 1 380 ? -12.921 4.039 -2.733 1.00 96.06 380 GLU A C 1
ATOM 2869 O O . GLU A 1 380 ? -12.441 4.545 -1.713 1.00 96.06 380 GLU A O 1
ATOM 2874 N N . GLU A 1 381 ? -14.114 3.439 -2.721 1.00 96.50 381 GLU A N 1
ATOM 2875 C CA . GLU A 1 381 ? -15.034 3.489 -1.584 1.00 96.50 381 GLU A CA 1
ATOM 2876 C C . GLU A 1 381 ? -14.425 2.845 -0.336 1.00 96.50 381 GLU A C 1
ATOM 2878 O O . GLU A 1 381 ? -14.636 3.316 0.786 1.00 96.50 381 GLU A O 1
ATOM 2883 N N . ALA A 1 382 ? -13.625 1.793 -0.523 1.00 98.06 382 ALA A N 1
ATOM 2884 C CA . ALA A 1 382 ? -12.953 1.117 0.573 1.00 98.06 382 ALA A CA 1
ATOM 2885 C C . ALA A 1 382 ? -11.878 1.991 1.207 1.00 98.06 382 ALA A C 1
ATOM 2887 O O . ALA A 1 382 ? -11.766 2.015 2.435 1.00 98.06 382 ALA A O 1
ATOM 2888 N N . MET A 1 383 ? -11.101 2.719 0.406 1.00 98.38 383 MET A N 1
ATOM 2889 C CA . MET A 1 383 ? -10.032 3.574 0.925 1.00 98.38 383 MET A CA 1
ATOM 2890 C C . MET A 1 383 ? -10.578 4.866 1.529 1.00 98.38 383 MET A C 1
ATOM 2892 O O . MET A 1 383 ? -10.098 5.283 2.583 1.00 98.38 383 MET A O 1
ATOM 2896 N N . LEU A 1 384 ? -11.653 5.427 0.969 1.00 98.12 384 LEU A N 1
ATOM 2897 C CA . LEU A 1 384 ? -12.389 6.532 1.590 1.00 98.12 384 LEU A CA 1
ATOM 2898 C C . LEU A 1 384 ? -12.969 6.126 2.954 1.00 98.12 384 LEU A C 1
ATOM 2900 O O . LEU A 1 384 ? -12.818 6.856 3.938 1.00 98.12 384 LEU A O 1
ATOM 2904 N N . PHE A 1 385 ? -13.599 4.948 3.041 1.00 98.69 385 PHE A N 1
ATOM 2905 C CA . PHE A 1 385 ? -14.076 4.393 4.311 1.00 98.69 385 PHE A CA 1
ATOM 2906 C C . PHE A 1 385 ? -12.931 4.168 5.301 1.00 98.69 385 PHE A C 1
ATOM 2908 O O . PHE A 1 385 ? -13.034 4.562 6.462 1.00 98.69 385 PHE A O 1
ATOM 2915 N N . THR A 1 386 ? -11.838 3.562 4.837 1.00 98.75 386 THR A N 1
ATOM 2916 C CA . THR A 1 386 ? -10.658 3.260 5.657 1.00 98.75 386 THR A CA 1
ATOM 2917 C C . THR A 1 386 ? -10.072 4.533 6.251 1.00 98.75 386 THR A C 1
ATOM 2919 O O . THR A 1 386 ? -9.836 4.579 7.454 1.00 98.75 386 THR A O 1
ATOM 2922 N N . HIS A 1 387 ? -9.905 5.586 5.446 1.00 98.31 387 HIS A N 1
ATOM 2923 C CA . HIS A 1 387 ? -9.459 6.890 5.926 1.00 98.31 387 HIS A CA 1
ATOM 2924 C C . HIS A 1 387 ? -10.372 7.424 7.039 1.00 98.31 387 HIS A C 1
ATOM 2926 O O . HIS A 1 387 ? -9.895 7.721 8.131 1.00 98.31 387 HIS A O 1
ATOM 2932 N N . TRP A 1 388 ? -11.685 7.485 6.792 1.00 98.50 388 TRP A N 1
ATOM 2933 C CA . TRP A 1 388 ? -12.648 7.983 7.779 1.00 98.50 388 TRP A CA 1
ATOM 2934 C C . TRP A 1 388 ? -12.644 7.160 9.081 1.00 98.50 388 TRP A C 1
ATOM 2936 O O . TRP A 1 388 ? -12.769 7.718 10.175 1.00 98.50 388 TRP A O 1
ATOM 2946 N N . ALA A 1 389 ? -12.484 5.838 8.984 1.00 98.69 389 ALA A N 1
ATOM 2947 C CA . ALA A 1 389 ? -12.399 4.961 10.145 1.00 98.69 389 ALA A CA 1
ATOM 2948 C C . ALA A 1 389 ? -11.109 5.199 10.949 1.00 98.69 389 ALA A C 1
ATOM 2950 O O . ALA A 1 389 ? -11.177 5.316 12.173 1.00 98.69 389 ALA A O 1
ATOM 2951 N N . LEU A 1 390 ? -9.955 5.325 10.283 1.00 98.19 390 LEU A N 1
ATOM 2952 C CA . LEU A 1 390 ? -8.677 5.646 10.932 1.00 98.19 390 LEU A CA 1
ATOM 2953 C C . LEU A 1 390 ? -8.729 7.008 11.631 1.00 98.19 390 LEU A C 1
ATOM 2955 O O . LEU A 1 390 ? -8.360 7.094 12.799 1.00 98.19 390 LEU A O 1
ATOM 2959 N N . ASP A 1 391 ? -9.264 8.033 10.967 1.00 96.50 391 ASP A N 1
ATOM 2960 C CA . ASP A 1 391 ? -9.439 9.374 11.542 1.00 96.50 391 ASP A CA 1
ATOM 2961 C C . ASP A 1 391 ? -10.359 9.355 12.778 1.00 96.50 391 ASP A C 1
ATOM 2963 O O . ASP A 1 391 ? -10.072 9.972 13.809 1.00 96.50 391 ASP A O 1
ATOM 2967 N N . SER A 1 392 ? -11.428 8.551 12.733 1.00 97.06 392 SER A N 1
ATOM 2968 C CA . SER A 1 392 ? -12.337 8.357 13.872 1.00 97.06 392 SER A CA 1
ATOM 2969 C C . SER A 1 392 ? -11.645 7.680 15.063 1.00 97.06 392 SER A C 1
ATOM 2971 O O . SER A 1 392 ? -11.865 8.072 16.211 1.00 97.06 392 SER A O 1
ATOM 2973 N N . ILE A 1 393 ? -10.788 6.684 14.809 1.00 96.06 393 ILE A N 1
ATOM 2974 C CA . ILE A 1 393 ? -9.989 6.008 15.845 1.00 96.06 393 ILE A CA 1
ATOM 2975 C C . ILE A 1 393 ? -8.939 6.968 16.415 1.00 96.06 393 ILE A C 1
ATOM 2977 O O . ILE A 1 393 ? -8.810 7.088 17.637 1.00 96.06 393 ILE A O 1
ATOM 2981 N N . ALA A 1 394 ? -8.222 7.688 15.549 1.00 93.06 394 ALA A N 1
ATOM 2982 C CA . ALA A 1 394 ? -7.197 8.656 15.928 1.00 93.06 394 ALA A CA 1
ATOM 2983 C C . ALA A 1 394 ? -7.780 9.799 16.775 1.00 93.06 394 ALA A C 1
ATOM 2985 O O . ALA A 1 394 ? -7.198 10.180 17.792 1.00 93.06 394 ALA A O 1
ATOM 2986 N N . SER A 1 395 ? -8.980 10.276 16.443 1.00 89.88 395 SER A N 1
ATOM 2987 C CA . SER A 1 395 ? -9.701 11.296 17.218 1.00 89.88 395 SER A CA 1
ATOM 2988 C C . SER A 1 395 ? -10.024 10.864 18.654 1.00 89.88 395 SER A C 1
ATOM 2990 O O . SER A 1 395 ? -10.253 11.707 19.523 1.00 89.88 395 SER A O 1
ATOM 2992 N N . ALA A 1 396 ? -10.018 9.561 18.936 1.00 86.75 396 ALA A N 1
ATOM 2993 C CA . ALA A 1 396 ? -10.266 9.008 20.262 1.00 86.75 396 ALA A CA 1
ATOM 2994 C C . ALA A 1 396 ? -9.042 8.364 20.907 1.00 86.75 396 ALA A C 1
ATOM 2996 O O . ALA A 1 396 ? -9.190 7.664 21.913 1.00 86.75 396 ALA A O 1
ATOM 2997 N N . ARG A 1 397 ? -7.841 8.638 20.384 1.00 87.25 397 ARG A N 1
ATOM 2998 C CA . ARG A 1 397 ? -6.568 8.073 20.857 1.00 87.25 397 ARG A CA 1
ATOM 2999 C C . ARG A 1 397 ? -6.379 8.211 22.370 1.00 87.25 397 ARG A C 1
ATOM 3001 O O . ARG A 1 397 ? -5.958 7.257 23.018 1.00 87.25 397 ARG A O 1
ATOM 3008 N N . GLU A 1 398 ? -6.790 9.336 22.954 1.00 85.31 398 GLU A N 1
ATOM 3009 C CA . GLU A 1 398 ? -6.722 9.593 24.405 1.00 85.31 398 GLU A CA 1
ATOM 3010 C C . GLU A 1 398 ? -7.620 8.682 25.252 1.00 85.31 398 GLU A C 1
ATOM 3012 O O . GLU A 1 398 ? -7.368 8.477 26.437 1.00 85.31 398 GLU A O 1
ATOM 3017 N N . THR A 1 399 ? -8.665 8.107 24.658 1.00 85.81 399 THR A N 1
ATOM 3018 C CA . THR A 1 399 ? -9.557 7.158 25.340 1.00 85.81 399 THR A CA 1
ATOM 3019 C C . THR A 1 399 ? -9.048 5.718 25.281 1.00 85.81 399 THR A C 1
ATOM 3021 O O . THR A 1 399 ? -9.600 4.845 25.955 1.00 85.81 399 THR A O 1
ATOM 3024 N N . LEU A 1 400 ? -8.004 5.465 24.484 1.00 86.94 400 LEU A N 1
ATOM 3025 C CA . LEU A 1 400 ? -7.409 4.147 24.304 1.00 86.94 400 LEU A CA 1
ATOM 3026 C C . LEU A 1 400 ? -6.360 3.878 25.393 1.00 86.94 400 LEU A C 1
ATOM 3028 O O . LEU A 1 400 ? -5.593 4.786 25.740 1.00 86.94 400 LEU A O 1
ATOM 3032 N N . PRO A 1 401 ? -6.249 2.630 25.889 1.00 84.06 401 PRO A N 1
ATOM 3033 C CA . PRO A 1 401 ? -5.194 2.247 26.824 1.00 84.06 401 PRO A CA 1
ATOM 3034 C C . PRO A 1 401 ? -3.797 2.626 26.308 1.00 84.06 401 PRO A C 1
ATOM 3036 O O . PRO A 1 401 ? -3.510 2.467 25.121 1.00 84.06 401 PRO A O 1
ATOM 3039 N N . SER A 1 402 ? -2.900 3.080 27.191 1.00 81.31 402 SER A N 1
ATOM 3040 C CA . SER A 1 402 ? -1.559 3.567 26.811 1.00 81.31 402 SER A CA 1
ATOM 3041 C C . SER A 1 402 ? -0.681 2.525 26.104 1.00 81.31 402 SER A C 1
ATOM 3043 O O . SER A 1 402 ? 0.233 2.898 25.385 1.00 81.31 402 SER A O 1
ATOM 3045 N N . GLY A 1 403 ? -0.956 1.229 26.290 1.00 83.44 403 GLY A N 1
ATOM 3046 C CA . GLY A 1 403 ? -0.277 0.129 25.592 1.00 83.44 403 GLY A CA 1
ATOM 3047 C C . GLY A 1 403 ? -1.082 -0.489 24.445 1.00 83.44 403 GLY A C 1
ATOM 3048 O O . GLY A 1 403 ? -0.732 -1.572 23.984 1.00 83.44 403 GLY A O 1
ATOM 3049 N N . SER A 1 404 ? -2.191 0.129 24.029 1.00 90.38 404 SER A N 1
ATOM 3050 C CA . SER A 1 404 ? -3.028 -0.408 22.955 1.00 90.38 404 SER A CA 1
ATOM 3051 C C . SER A 1 404 ? -2.306 -0.329 21.613 1.00 90.38 404 SER A C 1
ATOM 3053 O O . SER A 1 404 ? -1.827 0.735 21.223 1.00 90.38 404 SER A O 1
ATOM 3055 N N . TRP A 1 405 ? -2.296 -1.437 20.867 1.00 93.62 405 TRP A N 1
ATOM 3056 C CA . TRP A 1 405 ? -1.737 -1.485 19.513 1.00 93.62 405 TRP A CA 1
ATOM 3057 C C . TRP A 1 405 ? -2.466 -0.542 18.544 1.00 93.62 405 TRP A C 1
ATOM 3059 O O . TRP A 1 405 ? -1.881 -0.130 17.546 1.00 93.62 405 TRP A O 1
ATOM 3069 N N . LEU A 1 406 ? -3.703 -0.138 18.860 1.00 94.56 406 LEU A N 1
ATOM 3070 C CA . LEU A 1 406 ? -4.476 0.841 18.091 1.00 94.56 406 LEU A CA 1
ATOM 3071 C C . LEU A 1 406 ? -3.768 2.197 17.980 1.00 94.56 406 LEU A C 1
ATOM 3073 O O . LEU A 1 406 ? -3.979 2.919 17.013 1.00 94.56 406 LEU A O 1
ATOM 3077 N N . ARG A 1 407 ? -2.892 2.536 18.936 1.00 91.69 407 ARG A N 1
ATOM 3078 C CA . ARG A 1 407 ? -2.063 3.751 18.885 1.00 91.69 407 ARG A CA 1
ATOM 3079 C C . ARG A 1 407 ? -0.983 3.703 17.803 1.00 91.69 407 ARG A C 1
ATOM 3081 O O . ARG A 1 407 ? -0.428 4.751 17.485 1.00 91.69 407 ARG A O 1
ATOM 3088 N N . ASN A 1 408 ? -0.705 2.520 17.255 1.00 93.69 408 ASN A N 1
ATOM 3089 C CA . ASN A 1 408 ? 0.264 2.300 16.184 1.00 93.69 408 ASN A CA 1
ATOM 3090 C C . ASN A 1 408 ? -0.386 2.246 14.793 1.00 93.69 408 ASN A C 1
ATOM 3092 O O . ASN A 1 408 ? 0.317 2.052 13.801 1.00 93.69 408 ASN A O 1
ATOM 3096 N N . LEU A 1 409 ? -1.714 2.381 14.707 1.00 96.94 409 LEU A N 1
ATOM 3097 C CA . LEU A 1 409 ? -2.400 2.526 13.427 1.00 96.94 409 LEU A CA 1
ATOM 3098 C C . LEU A 1 409 ? -1.957 3.820 12.723 1.00 96.94 409 LEU A C 1
ATOM 3100 O O . LEU A 1 409 ? -1.609 4.796 13.398 1.00 96.94 409 LEU A O 1
ATOM 3104 N N . PRO A 1 410 ? -2.016 3.865 11.380 1.00 96.81 410 PRO A N 1
ATOM 3105 C CA . PRO A 1 410 ? -1.944 5.135 10.675 1.00 96.81 410 PRO A CA 1
ATOM 3106 C C . PRO A 1 410 ? -3.037 6.081 11.190 1.00 96.81 410 PRO A C 1
ATOM 3108 O O . PRO A 1 410 ? -4.167 5.662 11.437 1.00 96.81 410 PRO A O 1
ATOM 3111 N N . VAL A 1 411 ? -2.716 7.364 11.327 1.00 95.12 411 VAL A N 1
ATOM 3112 C CA . VAL A 1 411 ? -3.693 8.408 11.671 1.00 95.12 411 VAL A CA 1
ATOM 3113 C C . VAL A 1 411 ? -4.557 8.801 10.475 1.00 95.12 411 VAL A C 1
ATOM 3115 O O . VAL A 1 411 ? -5.611 9.401 10.648 1.00 95.12 411 VAL A O 1
ATOM 3118 N N . GLY A 1 412 ? -4.134 8.439 9.264 1.00 95.62 412 GLY A N 1
ATOM 3119 C CA . GLY A 1 412 ? -4.894 8.664 8.049 1.00 95.62 412 GLY A CA 1
ATOM 3120 C C . GLY A 1 412 ? -4.285 7.952 6.848 1.00 95.62 412 GLY A C 1
ATOM 3121 O O . GLY A 1 412 ? -3.102 7.604 6.826 1.00 95.62 412 GLY A O 1
ATOM 3122 N N . VAL A 1 413 ? -5.125 7.740 5.839 1.00 96.88 413 VAL A N 1
ATOM 3123 C CA . VAL A 1 413 ? -4.724 7.305 4.499 1.00 96.88 413 VAL A CA 1
ATOM 3124 C C . VAL A 1 413 ? -5.232 8.333 3.498 1.00 96.88 413 VAL A C 1
ATOM 3126 O O . VAL A 1 413 ? -6.412 8.673 3.505 1.00 96.88 413 VAL A O 1
ATOM 3129 N N . GLU A 1 414 ? -4.352 8.83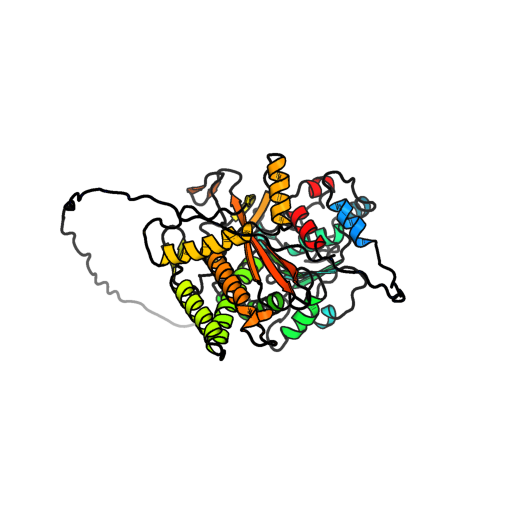1 2.642 1.00 96.81 414 GLU A N 1
ATOM 3130 C CA . GLU A 1 414 ? -4.707 9.713 1.535 1.00 96.81 414 GLU A CA 1
ATOM 3131 C C . GLU A 1 414 ? -4.627 8.930 0.224 1.00 96.81 414 GLU A C 1
ATOM 3133 O O . GLU A 1 414 ? -3.560 8.423 -0.119 1.00 96.81 414 GLU A O 1
ATOM 3138 N N . ILE A 1 415 ? -5.727 8.859 -0.531 1.00 97.62 415 ILE A N 1
ATOM 3139 C CA . ILE A 1 415 ? -5.676 8.561 -1.968 1.00 97.62 415 ILE A CA 1
ATOM 3140 C C . ILE A 1 415 ? -5.059 9.775 -2.668 1.00 97.62 415 ILE A C 1
ATOM 3142 O O . ILE A 1 415 ? -5.636 10.862 -2.639 1.00 97.62 415 ILE A O 1
ATOM 3146 N N . ILE A 1 416 ? -3.874 9.594 -3.247 1.00 96.56 416 ILE A N 1
ATOM 3147 C CA . ILE A 1 416 ? -3.077 10.689 -3.812 1.00 96.56 416 ILE A CA 1
ATOM 3148 C C . ILE A 1 416 ? -3.452 10.945 -5.270 1.00 96.56 416 ILE A C 1
ATOM 3150 O O . ILE A 1 416 ? -3.581 12.095 -5.697 1.00 96.56 416 ILE A O 1
ATOM 3154 N N . GLY A 1 417 ? -3.579 9.874 -6.050 1.00 95.19 417 GLY A N 1
ATOM 3155 C CA . GLY A 1 417 ? -3.707 9.982 -7.492 1.00 95.19 417 GLY A CA 1
ATOM 3156 C C . GLY A 1 417 ? -4.497 8.852 -8.124 1.00 95.19 417 GLY A C 1
ATOM 3157 O O . GLY A 1 417 ? -4.599 7.760 -7.567 1.00 95.19 417 GLY A O 1
ATOM 3158 N N . SER A 1 418 ? -4.998 9.149 -9.318 1.00 94.88 418 SER A N 1
ATOM 3159 C CA . SER A 1 418 ? -5.697 8.239 -10.226 1.00 94.88 418 SER A CA 1
ATOM 3160 C C . SER A 1 418 ? -4.973 8.214 -11.568 1.00 94.88 418 SER A C 1
ATOM 3162 O O . SER A 1 418 ? -4.258 9.165 -11.911 1.00 94.88 418 SER A O 1
ATOM 3164 N N . THR A 1 419 ? -5.169 7.158 -12.354 1.00 92.94 419 THR A N 1
ATOM 3165 C CA . THR A 1 419 ? -4.597 7.072 -13.703 1.00 92.94 419 THR A CA 1
ATOM 3166 C C . THR A 1 419 ? -5.613 7.403 -14.780 1.00 92.94 419 THR A C 1
ATOM 3168 O O . THR A 1 419 ? -6.804 7.114 -14.653 1.00 92.94 419 THR A O 1
ATOM 3171 N N . LYS A 1 420 ? -5.129 7.985 -15.877 1.00 88.31 420 LYS A N 1
ATOM 3172 C CA . LYS A 1 420 ? -5.877 8.129 -17.127 1.00 88.31 420 LYS A CA 1
ATOM 3173 C C . LYS A 1 420 ? -5.075 7.573 -18.288 1.00 88.31 420 LYS A C 1
ATOM 3175 O O . LYS A 1 420 ? -3.842 7.605 -18.294 1.00 88.31 420 LYS A O 1
ATOM 3180 N N . LEU A 1 421 ? -5.790 7.073 -19.287 1.00 77.69 421 LEU A N 1
ATOM 3181 C CA . LEU A 1 421 ? -5.176 6.628 -20.532 1.00 77.69 421 LEU A CA 1
ATOM 3182 C C . LEU A 1 421 ? -4.618 7.820 -21.313 1.00 77.69 421 LEU A C 1
ATOM 3184 O O . LEU A 1 421 ? -5.335 8.796 -21.550 1.00 77.69 421 LEU A O 1
ATOM 3188 N N . CYS A 1 422 ? -3.359 7.702 -21.749 1.00 73.44 422 CYS A N 1
ATOM 3189 C CA . CYS A 1 422 ? -2.705 8.692 -22.609 1.00 73.44 422 CYS A CA 1
ATOM 3190 C C . CYS A 1 422 ? -3.362 8.779 -23.995 1.00 73.44 422 CYS A C 1
ATOM 3192 O O . CYS A 1 422 ? -3.412 9.847 -24.596 1.00 73.44 422 CYS A O 1
ATOM 3194 N N . GLU A 1 423 ? -3.835 7.647 -24.518 1.00 71.62 423 GLU A N 1
ATOM 3195 C CA . GLU A 1 423 ? -4.348 7.517 -25.880 1.00 71.62 423 GLU A CA 1
ATOM 3196 C C . GLU A 1 423 ? -5.610 6.655 -25.898 1.00 71.62 423 GLU A C 1
ATOM 3198 O O . GLU A 1 423 ? -5.813 5.809 -25.024 1.00 71.62 423 GLU A O 1
ATOM 3203 N N . ASP A 1 424 ? -6.454 6.869 -26.907 1.00 73.50 424 ASP A N 1
ATOM 3204 C CA . ASP A 1 424 ? -7.609 6.015 -27.155 1.00 73.50 424 ASP A CA 1
ATOM 3205 C C . ASP A 1 424 ? -7.127 4.594 -27.457 1.00 73.50 424 ASP A C 1
ATOM 3207 O O . ASP A 1 424 ? -6.351 4.367 -28.390 1.00 73.50 424 ASP A O 1
ATOM 3211 N N . VAL A 1 425 ? -7.624 3.613 -26.710 1.00 68.88 425 VAL A N 1
ATOM 3212 C CA . VAL A 1 425 ? -7.267 2.208 -26.926 1.00 68.88 425 VAL A CA 1
ATOM 3213 C C . VAL A 1 425 ? -8.513 1.383 -27.165 1.00 68.88 425 VAL A C 1
ATOM 3215 O O . VAL A 1 425 ? -9.513 1.490 -26.457 1.00 68.88 425 VAL A O 1
ATOM 3218 N N . ASN A 1 426 ? -8.442 0.518 -28.172 1.00 62.06 426 ASN A N 1
ATOM 3219 C CA . ASN A 1 426 ? -9.454 -0.500 -28.389 1.00 62.06 426 ASN A CA 1
ATOM 3220 C C . ASN A 1 426 ? -9.067 -1.741 -27.576 1.00 62.06 426 ASN A C 1
ATOM 3222 O O . ASN A 1 426 ? -8.141 -2.461 -27.954 1.00 62.06 426 ASN A O 1
ATOM 3226 N N . ARG A 1 427 ? -9.740 -1.961 -26.444 1.00 64.19 427 ARG A N 1
ATOM 3227 C CA . ARG A 1 427 ? -9.531 -3.119 -25.563 1.00 64.19 427 ARG A CA 1
ATOM 3228 C C . ARG A 1 427 ? -10.766 -4.004 -25.602 1.00 64.19 427 ARG A C 1
ATOM 3230 O O . ARG A 1 427 ? -11.878 -3.533 -25.384 1.00 64.19 427 ARG A O 1
ATOM 3237 N N . ASP A 1 428 ? -10.575 -5.273 -25.955 1.00 62.97 428 ASP A N 1
ATOM 3238 C CA . ASP A 1 428 ? -11.640 -6.285 -26.026 1.00 62.97 428 ASP A CA 1
ATOM 3239 C C . ASP A 1 428 ? -12.869 -5.867 -26.860 1.00 62.97 428 ASP A C 1
ATOM 3241 O O . ASP A 1 428 ? -14.007 -6.252 -26.590 1.00 62.97 428 ASP A O 1
ATOM 3245 N N . GLY A 1 429 ? -12.639 -5.067 -27.909 1.00 57.88 429 GLY A N 1
ATOM 3246 C CA . GLY A 1 429 ? -13.685 -4.565 -28.803 1.00 57.88 429 GLY A CA 1
ATOM 3247 C C . GLY A 1 429 ? -14.438 -3.337 -28.285 1.00 57.88 429 GLY A C 1
ATOM 3248 O O . GLY A 1 429 ? -15.410 -2.917 -28.921 1.00 57.88 429 GLY A O 1
ATOM 3249 N N . ARG A 1 430 ? -14.005 -2.744 -27.167 1.00 61.16 430 ARG A N 1
ATOM 3250 C CA . ARG A 1 430 ? -14.498 -1.466 -26.651 1.00 61.16 430 ARG A CA 1
ATOM 3251 C C . ARG A 1 430 ? -13.422 -0.393 -26.802 1.00 61.16 430 ARG A C 1
ATOM 3253 O O . ARG A 1 430 ? -12.281 -0.572 -26.390 1.00 61.16 430 ARG A O 1
ATOM 3260 N N . LEU A 1 431 ? -13.811 0.747 -27.368 1.00 67.06 431 LEU A N 1
ATOM 3261 C CA . LEU A 1 431 ? -12.985 1.948 -27.354 1.00 67.06 431 LEU A CA 1
ATOM 3262 C C . LEU A 1 431 ? -13.045 2.559 -25.950 1.00 67.06 431 LEU A C 1
ATOM 3264 O O . LEU A 1 431 ? -14.130 2.937 -25.502 1.00 67.06 431 LEU A O 1
ATOM 3268 N N . VAL A 1 432 ? -11.904 2.628 -25.272 1.00 68.31 432 VAL A N 1
ATOM 3269 C CA . VAL A 1 432 ? -11.732 3.424 -24.054 1.00 68.31 432 VAL A CA 1
ATOM 3270 C C . VAL A 1 432 ? -11.078 4.730 -24.473 1.00 68.31 432 VAL A C 1
ATOM 3272 O O . VAL A 1 432 ? -10.039 4.712 -25.137 1.00 68.31 432 VAL A O 1
ATOM 3275 N N . ALA A 1 433 ? -11.731 5.847 -24.165 1.00 67.44 433 ALA A N 1
ATOM 3276 C CA . ALA A 1 433 ? -11.258 7.155 -24.587 1.00 67.44 433 ALA A CA 1
ATOM 3277 C C . ALA A 1 433 ? -10.089 7.617 -23.709 1.00 67.44 433 ALA A C 1
ATOM 3279 O O . ALA A 1 433 ? -10.087 7.437 -22.490 1.00 67.44 433 ALA A O 1
ATOM 3280 N N . SER A 1 434 ? -9.113 8.263 -24.336 1.00 71.44 434 SER A N 1
ATOM 3281 C CA . SER A 1 434 ? -8.092 9.048 -23.653 1.00 71.44 434 SER A CA 1
ATOM 3282 C C . SER A 1 434 ? -8.740 10.037 -22.680 1.00 71.44 434 SER A C 1
ATOM 3284 O O . SER A 1 434 ? -9.785 10.637 -22.949 1.00 71.44 434 SER A O 1
ATOM 3286 N N . GLY A 1 435 ? -8.130 10.183 -21.505 1.00 71.88 435 GLY A N 1
ATOM 3287 C CA . GLY A 1 435 ? -8.641 11.051 -20.443 1.00 71.88 435 GLY A CA 1
ATOM 3288 C C . GLY A 1 435 ? -9.762 10.466 -19.567 1.00 71.88 435 GLY A C 1
ATOM 3289 O O . GLY A 1 435 ? -10.131 11.119 -18.583 1.00 71.88 435 GLY A O 1
ATOM 3290 N N . GLU A 1 436 ? -10.277 9.266 -19.859 1.00 79.88 436 GLU A N 1
ATOM 3291 C CA . GLU A 1 436 ? -11.109 8.500 -18.918 1.00 79.88 436 GLU A CA 1
ATOM 3292 C C . GLU A 1 436 ? -10.233 7.961 -17.773 1.00 79.88 436 GLU A C 1
ATOM 3294 O O . GLU A 1 436 ? -9.084 7.563 -17.996 1.00 79.88 436 GLU A O 1
ATOM 3299 N N . VAL A 1 437 ? -10.753 8.003 -16.540 1.00 83.44 437 VAL A N 1
ATOM 3300 C CA . VAL A 1 437 ? -10.070 7.409 -15.381 1.00 83.44 437 VAL A CA 1
ATOM 3301 C C . VAL A 1 437 ? -10.080 5.894 -15.549 1.00 83.44 437 VAL A C 1
ATOM 3303 O O . VAL A 1 437 ? -11.125 5.320 -15.843 1.00 83.44 437 VAL A O 1
ATOM 3306 N N . SER A 1 438 ? -8.909 5.275 -15.412 1.00 86.12 438 SER A N 1
ATOM 3307 C CA . SER A 1 438 ? -8.728 3.831 -15.594 1.00 86.12 438 SER A CA 1
ATOM 3308 C C . SER A 1 438 ? -8.532 3.106 -14.266 1.00 86.12 438 SER A C 1
ATOM 3310 O O . SER A 1 438 ? -9.101 2.044 -14.064 1.00 86.12 438 SER A O 1
ATOM 3312 N N . THR A 1 439 ? -7.771 3.704 -13.348 1.00 91.12 439 THR A N 1
ATOM 3313 C CA . THR A 1 439 ? -7.621 3.231 -11.969 1.00 91.12 439 THR A CA 1
ATOM 3314 C C . THR A 1 439 ? -7.857 4.404 -11.021 1.00 91.12 439 THR A C 1
ATOM 3316 O O . THR A 1 439 ? -7.118 5.397 -11.065 1.00 91.12 439 THR A O 1
ATOM 3319 N N . ASP A 1 440 ? -8.856 4.290 -10.145 1.00 92.50 440 ASP A N 1
ATOM 3320 C CA . ASP A 1 440 ? -9.236 5.360 -9.211 1.00 92.50 440 ASP A CA 1
ATOM 3321 C C . ASP A 1 440 ? -8.182 5.571 -8.115 1.00 92.50 440 ASP A C 1
ATOM 3323 O O . ASP A 1 440 ? -7.790 6.703 -7.826 1.00 92.50 440 ASP A O 1
ATOM 3327 N N . VAL A 1 441 ? -7.683 4.477 -7.534 1.00 96.12 441 VAL A N 1
ATOM 3328 C CA . VAL A 1 441 ? -6.702 4.480 -6.439 1.00 96.12 441 VAL A CA 1
ATOM 3329 C C . VAL A 1 441 ? -5.339 4.046 -6.980 1.00 96.12 441 VAL A C 1
ATOM 3331 O O . VAL A 1 441 ? -4.878 2.934 -6.746 1.00 96.12 441 VAL A O 1
ATOM 3334 N N . ALA A 1 442 ? -4.676 4.915 -7.742 1.00 96.56 442 ALA A N 1
ATOM 3335 C CA . ALA A 1 442 ? -3.382 4.593 -8.347 1.00 96.56 442 ALA A CA 1
ATOM 3336 C C . ALA A 1 442 ? -2.227 4.656 -7.339 1.00 96.56 442 ALA A C 1
ATOM 3338 O O . ALA A 1 442 ? -1.244 3.925 -7.467 1.00 96.56 442 ALA A O 1
ATOM 3339 N N . CYS A 1 443 ? -2.319 5.531 -6.339 1.00 97.56 443 CYS A N 1
ATOM 3340 C CA . CYS A 1 443 ? -1.349 5.606 -5.252 1.00 97.56 443 CYS A CA 1
ATOM 3341 C C . CYS A 1 443 ? -1.955 6.172 -3.967 1.00 97.56 443 CYS A C 1
ATOM 3343 O O . CYS A 1 443 ? -2.896 6.969 -3.993 1.00 97.56 443 CYS A O 1
ATOM 3345 N N . MET A 1 444 ? -1.391 5.759 -2.832 1.00 97.94 444 MET A N 1
ATOM 3346 C CA . MET A 1 444 ? -1.811 6.199 -1.503 1.00 97.94 444 MET A CA 1
ATOM 3347 C C . MET A 1 444 ? -0.623 6.556 -0.615 1.00 97.94 444 MET A C 1
ATOM 3349 O O . MET A 1 444 ? 0.456 5.972 -0.758 1.00 97.94 444 MET A O 1
ATOM 3353 N N . ARG A 1 445 ? -0.854 7.455 0.346 1.00 97.00 445 ARG A N 1
ATOM 3354 C CA . ARG A 1 445 ? 0.061 7.755 1.455 1.00 97.00 445 ARG A CA 1
ATOM 3355 C C . ARG A 1 445 ? -0.587 7.362 2.776 1.00 97.00 445 ARG A C 1
ATOM 3357 O O . ARG A 1 445 ? -1.749 7.687 3.006 1.00 97.00 445 ARG A O 1
ATOM 3364 N N . PHE A 1 446 ? 0.152 6.662 3.629 1.00 95.44 446 PHE A N 1
ATOM 3365 C CA . PHE A 1 446 ? -0.266 6.320 4.989 1.00 95.44 446 PHE A CA 1
ATOM 3366 C C . PHE A 1 446 ? 0.515 7.195 5.950 1.00 95.44 446 PHE A C 1
ATOM 3368 O O . PHE A 1 446 ? 1.746 7.198 5.903 1.00 95.44 446 PHE A O 1
ATOM 3375 N N . ASP A 1 447 ? -0.188 7.898 6.822 1.00 94.94 447 ASP A N 1
ATOM 3376 C CA . ASP A 1 447 ? 0.421 8.865 7.721 1.00 94.94 447 ASP A CA 1
ATOM 3377 C C . ASP A 1 447 ? 0.365 8.358 9.149 1.00 94.94 447 ASP A C 1
ATOM 3379 O O . ASP A 1 447 ? -0.649 7.826 9.596 1.00 94.94 447 ASP A O 1
ATOM 3383 N N . TYR A 1 448 ? 1.456 8.543 9.877 1.00 94.12 448 TYR A N 1
ATOM 3384 C CA . TYR A 1 448 ? 1.609 8.121 11.261 1.00 94.12 448 TYR A CA 1
ATOM 3385 C C . TYR A 1 448 ? 2.051 9.315 12.087 1.00 94.12 448 TYR A C 1
ATOM 3387 O O . TYR A 1 448 ? 2.833 10.133 11.612 1.00 94.12 448 TYR A O 1
ATOM 3395 N N . CYS A 1 449 ? 1.577 9.389 13.326 1.00 90.62 449 CYS A N 1
ATOM 3396 C CA . CYS A 1 449 ? 1.973 10.416 14.280 1.00 90.62 449 CYS A CA 1
ATOM 3397 C C . CYS A 1 449 ? 2.601 9.739 15.498 1.00 90.62 449 CYS A C 1
ATOM 3399 O O . CYS A 1 449 ? 1.914 9.000 16.217 1.00 90.62 449 CYS A O 1
ATOM 3401 N N . ASP A 1 450 ? 3.898 9.967 15.704 1.00 83.88 450 ASP A N 1
ATOM 3402 C CA . ASP A 1 450 ? 4.617 9.454 16.869 1.00 83.88 450 ASP A CA 1
ATOM 3403 C C . ASP A 1 450 ? 4.052 10.085 18.152 1.00 83.88 450 ASP A C 1
ATOM 3405 O O . ASP A 1 450 ? 3.969 11.306 18.278 1.00 83.88 450 ASP A O 1
ATOM 3409 N N . ASP A 1 451 ? 3.635 9.245 19.102 1.00 78.31 451 ASP A N 1
ATOM 3410 C CA . ASP A 1 451 ? 3.070 9.688 20.382 1.00 78.31 451 ASP A CA 1
ATOM 3411 C C . ASP A 1 451 ? 4.094 10.467 21.228 1.00 78.31 451 ASP A C 1
ATOM 3413 O O . ASP A 1 451 ? 3.706 11.286 22.064 1.00 78.31 451 ASP A O 1
ATOM 3417 N N . ALA A 1 452 ? 5.394 10.216 21.043 1.00 80.62 452 ALA A N 1
ATOM 3418 C CA . ALA A 1 452 ? 6.437 10.810 21.871 1.00 80.62 452 ALA A CA 1
ATOM 3419 C C . ALA A 1 452 ? 6.705 12.284 21.535 1.00 80.62 452 ALA A C 1
ATOM 3421 O O . ALA A 1 452 ? 6.943 13.084 22.444 1.00 80.62 452 ALA A O 1
ATOM 3422 N N . ASP A 1 453 ? 6.696 12.644 20.251 1.00 82.44 453 ASP A N 1
ATOM 3423 C CA . ASP A 1 453 ? 7.125 13.968 19.784 1.00 82.44 453 ASP A CA 1
ATOM 3424 C C . ASP A 1 453 ? 6.225 14.595 18.703 1.00 82.44 453 ASP A C 1
ATOM 3426 O O . ASP A 1 453 ? 6.451 15.741 18.309 1.00 82.44 453 ASP A O 1
ATOM 3430 N N . GLY A 1 454 ? 5.179 13.892 18.260 1.00 84.19 454 GLY A N 1
ATOM 3431 C CA . GLY A 1 454 ? 4.270 14.351 17.212 1.00 84.19 454 GLY A CA 1
ATOM 3432 C C . GLY A 1 454 ? 4.871 14.315 15.806 1.00 84.19 454 GLY A C 1
ATOM 3433 O O . GLY A 1 454 ? 4.286 14.896 14.888 1.00 84.19 454 GLY A O 1
ATOM 3434 N N . THR A 1 455 ? 6.029 13.673 15.616 1.00 86.44 455 THR A N 1
ATOM 3435 C CA . THR A 1 455 ? 6.665 13.542 14.303 1.00 86.44 455 THR A CA 1
ATOM 3436 C C . THR A 1 455 ? 5.752 12.773 13.358 1.00 86.44 455 THR A C 1
ATOM 3438 O O . THR A 1 455 ? 5.284 11.674 13.669 1.00 86.44 455 THR A O 1
ATOM 3441 N N . LEU A 1 456 ? 5.530 13.352 12.176 1.00 88.56 456 LEU A N 1
ATOM 3442 C CA . LEU A 1 456 ? 4.814 12.690 11.098 1.00 88.56 456 LEU A CA 1
ATOM 3443 C C . LEU A 1 456 ? 5.764 11.798 10.304 1.00 88.56 456 LEU A C 1
ATOM 3445 O O . LEU A 1 456 ? 6.862 12.212 9.936 1.00 88.56 456 LEU A O 1
ATOM 3449 N N . ARG A 1 457 ? 5.325 10.570 10.041 1.00 91.12 457 ARG A N 1
ATOM 3450 C CA . ARG A 1 457 ? 6.010 9.613 9.166 1.00 91.12 457 ARG A CA 1
ATOM 3451 C C . ARG A 1 457 ? 5.048 9.149 8.091 1.00 91.12 457 ARG A C 1
ATOM 3453 O O . ARG A 1 457 ? 3.852 9.025 8.351 1.00 91.12 457 ARG A O 1
ATOM 3460 N N . HIS A 1 458 ? 5.590 8.834 6.922 1.00 92.25 458 HIS A N 1
ATOM 3461 C CA . HIS A 1 458 ? 4.797 8.468 5.756 1.00 92.25 458 HIS A CA 1
ATOM 3462 C C . HIS A 1 458 ? 5.218 7.106 5.204 1.00 92.25 458 HIS A C 1
ATOM 3464 O O . HIS A 1 458 ? 6.392 6.742 5.223 1.00 92.25 458 HIS A O 1
ATOM 3470 N N . SER A 1 459 ? 4.264 6.340 4.701 1.00 96.12 459 SER A N 1
ATOM 3471 C CA . SER A 1 459 ? 4.515 5.188 3.832 1.00 96.12 459 SER A CA 1
ATOM 3472 C C . SER A 1 459 ? 3.744 5.383 2.539 1.00 96.12 459 SER A C 1
ATOM 3474 O O . SER A 1 459 ? 2.695 6.027 2.547 1.00 96.12 459 SER A O 1
ATOM 3476 N N . TYR A 1 460 ? 4.233 4.817 1.440 1.00 97.75 460 TYR A N 1
ATOM 3477 C CA . TYR A 1 460 ? 3.595 4.967 0.134 1.00 97.75 460 TYR A CA 1
ATOM 3478 C C . TYR A 1 460 ? 3.177 3.621 -0.430 1.00 97.75 460 TYR A C 1
ATOM 3480 O O . TYR A 1 460 ? 3.823 2.598 -0.209 1.00 97.75 460 TYR A O 1
ATOM 3488 N N . SER A 1 461 ? 2.108 3.626 -1.212 1.00 98.38 461 SER A N 1
ATOM 3489 C CA . SER A 1 461 ? 1.748 2.484 -2.039 1.00 98.38 461 SER A CA 1
ATOM 3490 C C . SER A 1 461 ? 1.353 2.938 -3.438 1.00 98.38 461 SER A C 1
ATOM 3492 O O . SER A 1 461 ? 0.765 4.007 -3.587 1.00 98.38 461 SER A O 1
ATOM 3494 N N . CYS A 1 462 ? 1.683 2.142 -4.450 1.00 97.88 462 CYS A N 1
ATOM 3495 C CA . CYS A 1 462 ? 1.449 2.438 -5.860 1.00 97.88 462 CYS A CA 1
ATOM 3496 C C . CYS A 1 462 ? 0.883 1.198 -6.556 1.00 97.88 462 CYS A C 1
ATOM 3498 O O . CYS A 1 462 ? 1.466 0.123 -6.461 1.00 97.88 462 CYS A O 1
ATOM 3500 N N . GLN A 1 463 ? -0.223 1.336 -7.281 1.00 96.31 463 GLN A N 1
ATOM 3501 C CA . GLN A 1 463 ? -0.764 0.277 -8.136 1.00 96.31 463 GLN A CA 1
ATOM 3502 C C . GLN A 1 463 ? 0.128 0.036 -9.369 1.00 96.31 463 GLN A C 1
ATOM 3504 O O . GLN A 1 463 ? 0.182 -1.076 -9.895 1.00 96.31 463 GLN A O 1
ATOM 3509 N N . PHE A 1 464 ? 0.842 1.076 -9.798 1.00 94.94 464 PHE A N 1
ATOM 3510 C CA . PHE A 1 464 ? 1.842 1.048 -10.861 1.00 94.94 464 PHE A CA 1
ATOM 3511 C C . PHE A 1 464 ? 3.206 0.580 -10.374 1.00 94.94 464 PHE A C 1
ATOM 3513 O O . PHE A 1 464 ? 3.492 0.610 -9.180 1.00 94.94 464 PHE A O 1
ATOM 3520 N N . HIS A 1 465 ? 4.061 0.253 -11.338 1.00 94.62 465 HIS A N 1
ATOM 3521 C CA . HIS A 1 465 ? 5.465 -0.073 -11.145 1.00 94.62 465 HIS A CA 1
ATOM 3522 C C . HIS A 1 465 ? 6.335 1.147 -11.480 1.00 94.62 465 HIS A C 1
ATOM 3524 O O . HIS A 1 465 ? 6.693 1.334 -12.648 1.00 94.62 465 HIS A O 1
ATOM 3530 N N . PRO A 1 466 ? 6.649 2.030 -10.512 1.00 93.19 466 PRO A N 1
ATOM 3531 C CA . PRO A 1 466 ? 7.456 3.221 -10.781 1.00 93.19 466 PRO A CA 1
ATOM 3532 C C . PRO A 1 466 ? 8.851 2.887 -11.336 1.00 93.19 466 PRO A C 1
ATOM 3534 O O . PRO A 1 466 ? 9.438 3.671 -12.070 1.00 93.19 466 PRO A O 1
ATOM 3537 N N . GLU A 1 467 ? 9.383 1.715 -11.028 1.00 91.81 467 GLU A N 1
ATOM 3538 C CA . GLU A 1 467 ? 10.666 1.203 -11.496 1.00 91.81 467 GLU A CA 1
ATOM 3539 C C . GLU A 1 467 ? 10.671 0.743 -12.963 1.00 91.81 467 GLU A C 1
ATOM 3541 O O . GLU A 1 467 ? 11.745 0.624 -13.567 1.00 91.81 467 GLU A O 1
ATOM 3546 N N . LEU A 1 468 ? 9.498 0.480 -13.547 1.00 90.00 468 LEU A N 1
ATOM 3547 C CA . LEU A 1 468 ? 9.369 0.052 -14.937 1.00 90.00 468 LEU A CA 1
ATOM 3548 C C . LEU A 1 468 ? 9.268 1.251 -15.886 1.00 90.00 468 LEU A C 1
ATOM 3550 O O . LEU A 1 468 ? 8.804 2.339 -15.545 1.00 90.00 468 LEU A O 1
ATOM 3554 N N . THR A 1 469 ? 9.710 1.027 -17.120 1.00 85.12 469 THR A N 1
ATOM 3555 C CA . THR A 1 469 ? 9.641 1.995 -18.218 1.00 85.12 469 THR A CA 1
ATOM 3556 C C . THR A 1 469 ? 8.536 1.605 -19.206 1.00 85.12 469 THR A C 1
ATOM 3558 O O . THR A 1 469 ? 7.819 0.620 -19.019 1.00 85.12 469 THR A O 1
ATOM 3561 N N . ALA A 1 470 ? 8.409 2.361 -20.301 1.00 80.88 470 ALA A N 1
ATOM 3562 C CA . ALA A 1 470 ? 7.443 2.090 -21.365 1.00 80.88 470 ALA A CA 1
ATOM 3563 C C . ALA A 1 470 ? 7.577 0.692 -21.993 1.00 80.88 470 ALA A C 1
ATOM 3565 O O . ALA A 1 470 ? 6.600 0.167 -22.522 1.00 80.88 470 ALA A O 1
ATOM 3566 N N . SER A 1 471 ? 8.773 0.095 -21.963 1.00 79.75 471 SER A N 1
ATOM 3567 C CA . SER A 1 471 ? 9.007 -1.243 -22.510 1.00 79.75 471 SER A CA 1
ATOM 3568 C C . SER A 1 471 ? 8.415 -2.352 -21.651 1.00 79.75 471 SER A C 1
ATOM 3570 O O . SER A 1 471 ? 8.264 -3.457 -22.165 1.00 79.75 471 SER A O 1
ATOM 3572 N N . LEU A 1 472 ? 8.078 -2.085 -20.381 1.00 79.69 472 LEU A N 1
ATOM 3573 C CA . LEU A 1 472 ? 7.617 -3.096 -19.422 1.00 79.69 472 LEU A CA 1
ATOM 3574 C C . LEU A 1 472 ? 8.562 -4.307 -19.377 1.00 79.69 472 LEU A C 1
ATOM 3576 O O . LEU A 1 472 ? 8.133 -5.458 -19.416 1.00 79.69 472 LEU A O 1
ATOM 3580 N N . ARG A 1 473 ? 9.869 -4.046 -19.363 1.00 83.38 473 ARG A N 1
ATOM 3581 C CA . ARG A 1 473 ? 10.913 -5.066 -19.256 1.00 83.38 473 ARG A CA 1
ATOM 3582 C C . ARG A 1 473 ? 11.695 -4.830 -17.982 1.00 83.38 473 ARG A C 1
ATOM 3584 O O . ARG A 1 473 ? 11.817 -3.697 -17.513 1.00 83.38 473 ARG A O 1
ATOM 3591 N N . ASP A 1 474 ? 12.229 -5.908 -17.428 1.00 79.31 474 ASP A N 1
ATOM 3592 C CA . ASP A 1 474 ? 13.188 -5.757 -16.349 1.00 79.31 474 ASP A CA 1
ATOM 3593 C C . ASP A 1 474 ? 14.599 -5.460 -16.873 1.00 79.31 474 ASP A C 1
ATOM 3595 O O . ASP A 1 474 ? 14.930 -5.678 -18.044 1.00 79.31 474 ASP A O 1
ATOM 3599 N N . ALA A 1 475 ? 15.450 -4.963 -15.980 1.00 75.81 475 ALA A N 1
ATOM 3600 C CA . ALA A 1 475 ? 16.786 -4.489 -16.309 1.00 75.81 475 ALA A CA 1
ATOM 3601 C C . ALA A 1 475 ? 17.739 -5.588 -16.825 1.00 75.81 475 ALA A C 1
ATOM 3603 O O . ALA A 1 475 ? 18.811 -5.255 -17.327 1.00 75.81 475 ALA A O 1
ATOM 3604 N N . ARG A 1 476 ? 17.379 -6.884 -16.762 1.00 72.94 476 ARG A N 1
ATOM 3605 C CA . ARG A 1 476 ? 18.164 -7.969 -17.395 1.00 72.94 476 ARG A CA 1
ATOM 3606 C C . ARG A 1 476 ? 18.053 -7.925 -18.919 1.00 72.94 476 ARG A C 1
ATOM 3608 O O . ARG A 1 476 ? 18.934 -8.416 -19.624 1.00 72.94 476 ARG A O 1
ATOM 3615 N N . HIS A 1 477 ? 16.955 -7.362 -19.415 1.00 66.75 477 HIS A N 1
ATOM 3616 C CA . HIS A 1 477 ? 16.569 -7.356 -20.821 1.00 66.75 477 HIS A CA 1
ATOM 3617 C C . HIS A 1 477 ? 16.689 -5.972 -21.476 1.00 66.75 477 HIS A C 1
ATOM 3619 O O . HIS A 1 477 ? 16.558 -5.853 -22.701 1.00 66.75 477 HIS A O 1
ATOM 3625 N N . GLU A 1 478 ? 16.950 -4.931 -20.684 1.00 67.75 478 GLU A N 1
ATOM 3626 C CA . GLU A 1 478 ? 17.111 -3.553 -21.143 1.00 67.75 478 GLU A CA 1
ATOM 3627 C C . GLU A 1 478 ? 18.579 -3.124 -21.194 1.00 67.75 478 GLU A C 1
ATOM 3629 O O . GLU A 1 478 ? 19.433 -3.600 -20.448 1.00 67.75 478 GLU A O 1
ATOM 3634 N N . VAL A 1 479 ? 18.872 -2.180 -22.089 1.00 65.31 479 VAL A N 1
ATOM 3635 C CA . VAL A 1 479 ? 20.124 -1.428 -22.002 1.00 65.31 479 VAL A CA 1
ATOM 3636 C C . VAL A 1 479 ? 19.999 -0.498 -20.792 1.00 65.31 479 VAL A C 1
ATOM 3638 O O . VAL A 1 479 ? 19.002 0.221 -20.710 1.00 65.31 479 VAL A O 1
ATOM 3641 N N . PRO A 1 480 ? 20.984 -0.478 -19.875 1.00 64.12 480 PRO A N 1
ATOM 3642 C CA . PRO A 1 480 ? 21.006 0.451 -18.752 1.00 64.12 480 PRO A CA 1
ATOM 3643 C C . PRO A 1 480 ? 20.737 1.883 -19.218 1.00 64.12 480 PRO A C 1
ATOM 3645 O O . PRO A 1 480 ? 21.470 2.401 -20.067 1.00 64.12 480 PRO A O 1
ATOM 3648 N N . LEU A 1 481 ? 19.700 2.515 -18.660 1.00 65.12 481 LEU A N 1
ATOM 3649 C CA . LEU A 1 481 ? 19.362 3.892 -19.002 1.00 65.12 481 LEU A CA 1
ATOM 3650 C C . LEU A 1 481 ? 20.539 4.820 -18.691 1.00 65.12 481 LEU A C 1
ATOM 3652 O O . LEU A 1 481 ? 21.133 4.783 -17.607 1.00 65.12 481 LEU A O 1
ATOM 3656 N N . GLY A 1 482 ? 20.860 5.690 -19.641 1.00 64.75 482 GLY A N 1
ATOM 3657 C CA . GLY A 1 482 ? 21.727 6.830 -19.409 1.00 64.75 482 GLY A CA 1
ATOM 3658 C C . GLY A 1 482 ? 21.085 7.827 -18.442 1.00 64.75 482 GLY A C 1
ATOM 3659 O O . GLY A 1 482 ? 19.872 7.871 -18.259 1.00 64.75 482 GLY A O 1
ATOM 3660 N N . PHE A 1 483 ? 21.905 8.697 -17.854 1.00 66.06 483 PHE A N 1
ATOM 3661 C CA . PHE A 1 483 ? 21.447 9.677 -16.867 1.00 66.06 483 PHE A CA 1
ATOM 3662 C C . PHE A 1 483 ? 20.322 10.590 -17.393 1.00 66.06 483 PHE A C 1
ATOM 3664 O O . PHE A 1 483 ? 19.346 10.845 -16.697 1.00 66.06 483 PHE A O 1
ATOM 3671 N N . SER A 1 484 ? 20.411 11.020 -18.658 1.00 69.94 484 SER A N 1
ATOM 3672 C CA . SER A 1 484 ? 19.362 11.826 -19.299 1.00 69.94 484 SER A CA 1
ATOM 3673 C C . SER A 1 484 ? 18.045 11.064 -19.492 1.00 69.94 484 SER A C 1
ATOM 3675 O O . SER A 1 484 ? 16.989 11.689 -19.517 1.00 69.94 484 SER A O 1
ATOM 3677 N N . GLU A 1 485 ? 18.095 9.744 -19.666 1.00 72.94 485 GLU A N 1
ATOM 3678 C CA . GLU A 1 485 ? 16.904 8.907 -19.850 1.00 72.94 485 GLU A CA 1
ATOM 3679 C C . GLU A 1 485 ? 16.238 8.635 -18.496 1.00 72.94 485 GLU A C 1
ATOM 3681 O O . GLU A 1 485 ? 15.023 8.761 -18.381 1.00 72.94 485 GLU A O 1
ATOM 3686 N N . LEU A 1 486 ? 17.034 8.401 -17.444 1.00 69.31 486 LEU A N 1
ATOM 3687 C CA . LEU A 1 486 ? 16.554 8.353 -16.056 1.00 69.31 486 LEU A CA 1
ATOM 3688 C C . LEU A 1 486 ? 15.881 9.667 -15.639 1.00 69.31 486 LEU A C 1
ATOM 3690 O O . LEU A 1 486 ? 14.829 9.647 -15.007 1.00 69.31 486 LEU A O 1
ATOM 3694 N N . GLN A 1 487 ? 16.433 10.820 -16.036 1.00 69.56 487 GLN A N 1
ATOM 3695 C CA . GLN A 1 487 ? 15.805 12.122 -15.776 1.00 69.56 487 GLN A CA 1
ATOM 3696 C C . GLN A 1 487 ? 14.436 12.281 -16.464 1.00 69.56 487 GLN A C 1
ATOM 3698 O O . GLN A 1 487 ? 13.574 13.018 -15.977 1.00 69.56 487 GLN A O 1
ATOM 3703 N N . ALA A 1 488 ? 14.222 11.595 -17.587 1.00 76.00 488 ALA A N 1
ATOM 3704 C CA . ALA A 1 488 ? 12.954 11.597 -18.308 1.00 76.00 488 ALA A CA 1
ATOM 3705 C C . ALA A 1 488 ? 11.961 10.536 -17.790 1.00 76.00 488 ALA A C 1
ATOM 3707 O O . ALA A 1 488 ? 10.761 10.673 -18.028 1.00 76.00 488 ALA A O 1
ATOM 3708 N N . ALA A 1 489 ? 12.434 9.515 -17.068 1.00 85.75 489 ALA A N 1
ATOM 3709 C CA . ALA A 1 489 ? 11.624 8.437 -16.509 1.00 85.75 489 ALA A CA 1
ATOM 3710 C C . ALA A 1 489 ? 10.938 8.867 -15.200 1.00 85.75 489 ALA A C 1
ATOM 3712 O O . ALA A 1 489 ? 11.470 8.709 -14.100 1.00 85.75 489 ALA A O 1
ATOM 3713 N N . ASP A 1 490 ? 9.730 9.417 -15.323 1.00 89.50 490 ASP A N 1
ATOM 3714 C CA . ASP A 1 490 ? 8.946 9.946 -14.201 1.00 89.50 490 ASP A CA 1
ATOM 3715 C C . ASP A 1 490 ? 8.741 8.954 -13.054 1.00 89.50 490 ASP A C 1
ATOM 3717 O O . ASP A 1 490 ? 8.978 9.310 -11.900 1.00 89.50 490 ASP A O 1
ATOM 3721 N N . GLY A 1 491 ? 8.351 7.712 -13.356 1.00 91.62 491 GLY A N 1
ATOM 3722 C CA . GLY A 1 491 ? 8.205 6.668 -12.340 1.00 91.62 491 GLY A CA 1
ATOM 3723 C C . GLY A 1 491 ? 9.500 6.433 -11.555 1.00 91.62 491 GLY A C 1
ATOM 3724 O O . GLY A 1 491 ? 9.498 6.451 -10.327 1.00 91.62 491 GLY A O 1
ATOM 3725 N N . GLN A 1 492 ? 10.633 6.287 -12.244 1.00 90.00 492 GLN A N 1
ATOM 3726 C CA . GLN A 1 492 ? 11.902 5.957 -11.590 1.00 90.00 492 GLN A CA 1
ATOM 3727 C C . GLN A 1 492 ? 12.406 7.123 -10.740 1.00 90.00 492 GLN A C 1
ATOM 3729 O O . GLN A 1 492 ? 12.886 6.920 -9.626 1.00 90.00 492 GLN A O 1
ATOM 3734 N N . ARG A 1 493 ? 12.221 8.360 -11.212 1.00 87.94 493 ARG A N 1
ATOM 3735 C CA . ARG A 1 493 ? 12.467 9.555 -10.396 1.00 87.94 493 ARG A CA 1
ATOM 3736 C C . ARG A 1 493 ? 11.584 9.585 -9.158 1.00 87.94 493 ARG A C 1
ATOM 3738 O O . ARG A 1 493 ? 12.079 9.896 -8.080 1.00 87.94 493 ARG A O 1
ATOM 3745 N N . MET A 1 494 ? 10.304 9.253 -9.302 1.00 92.62 494 MET A N 1
ATOM 3746 C CA . MET A 1 494 ? 9.374 9.185 -8.178 1.00 92.62 494 MET A CA 1
ATOM 3747 C C . MET A 1 494 ? 9.845 8.184 -7.129 1.00 92.62 494 MET A C 1
ATOM 3749 O O . MET A 1 494 ? 9.965 8.554 -5.964 1.00 92.62 494 MET A O 1
ATOM 3753 N N . LEU A 1 495 ? 10.183 6.957 -7.530 1.00 93.12 495 LEU A N 1
ATOM 3754 C CA . LEU A 1 495 ? 10.692 5.946 -6.604 1.00 93.12 495 LEU A CA 1
ATOM 3755 C C . LEU A 1 495 ? 11.983 6.405 -5.916 1.00 93.12 495 LEU A C 1
ATOM 3757 O O . LEU A 1 495 ? 12.115 6.250 -4.704 1.00 93.12 495 LEU A O 1
ATOM 3761 N N . ALA A 1 496 ? 12.901 7.028 -6.656 1.00 89.31 496 ALA A N 1
ATOM 3762 C CA . ALA A 1 496 ? 14.129 7.569 -6.085 1.00 89.31 496 ALA A CA 1
ATOM 3763 C C . ALA A 1 496 ? 13.860 8.672 -5.048 1.00 89.31 496 ALA A C 1
ATOM 3765 O O . ALA A 1 496 ? 14.465 8.669 -3.977 1.00 89.31 496 ALA A O 1
ATOM 3766 N N . HIS A 1 497 ? 12.928 9.589 -5.323 1.00 88.06 497 HIS A N 1
ATOM 3767 C CA . HIS A 1 497 ? 12.535 10.617 -4.359 1.00 88.06 497 HIS A CA 1
ATOM 3768 C C . HIS A 1 497 ? 11.889 10.012 -3.103 1.00 88.06 497 HIS A C 1
ATOM 3770 O O . HIS A 1 497 ? 12.192 10.469 -2.005 1.00 88.06 497 HIS A O 1
ATOM 3776 N N . ILE A 1 498 ? 11.043 8.983 -3.243 1.00 92.19 498 ILE A N 1
ATOM 3777 C CA . ILE A 1 498 ? 10.419 8.304 -2.093 1.00 92.19 498 ILE A CA 1
ATOM 3778 C C . ILE A 1 498 ? 11.484 7.596 -1.245 1.00 92.19 498 ILE A C 1
ATOM 3780 O O . ILE A 1 498 ? 11.478 7.710 -0.021 1.00 92.19 498 ILE A O 1
ATOM 3784 N N . LEU A 1 499 ? 12.420 6.885 -1.881 1.00 88.50 499 LEU A N 1
ATOM 3785 C CA . LEU A 1 499 ? 13.513 6.202 -1.182 1.00 88.50 499 LEU A CA 1
ATOM 3786 C C . LEU A 1 499 ? 14.424 7.179 -0.431 1.00 88.50 499 LEU A C 1
ATOM 3788 O O . LEU A 1 499 ? 14.969 6.807 0.604 1.00 88.50 499 LEU A O 1
ATOM 3792 N N . ALA A 1 500 ? 14.565 8.410 -0.927 1.00 84.00 500 ALA A N 1
ATOM 3793 C CA . ALA A 1 500 ? 15.396 9.441 -0.315 1.00 84.00 500 ALA A CA 1
ATOM 3794 C C . ALA A 1 500 ? 14.724 10.200 0.849 1.00 84.00 500 ALA A C 1
ATOM 3796 O O . ALA A 1 500 ? 15.408 10.933 1.559 1.00 84.00 500 ALA A O 1
ATOM 3797 N N . GLU A 1 501 ? 13.408 10.057 1.056 1.00 77.88 501 GLU A N 1
ATOM 3798 C CA . GLU A 1 501 ? 12.649 10.842 2.049 1.00 77.88 501 GLU A CA 1
ATOM 3799 C C . GLU A 1 501 ? 13.104 10.568 3.500 1.00 77.88 501 GLU A C 1
ATOM 3801 O O . GLU A 1 501 ? 13.073 11.467 4.336 1.00 77.88 501 GLU A O 1
ATOM 3806 N N . ASP A 1 502 ? 13.605 9.354 3.769 1.00 65.44 502 ASP A N 1
ATOM 3807 C CA . ASP A 1 502 ? 14.026 8.872 5.097 1.00 65.44 502 ASP A CA 1
ATOM 3808 C C . ASP A 1 502 ? 15.552 8.603 5.214 1.00 65.44 502 ASP A C 1
ATOM 3810 O O . ASP A 1 502 ? 15.985 8.017 6.215 1.00 65.44 502 ASP A O 1
ATOM 3814 N N . THR A 1 503 ? 16.368 8.962 4.207 1.00 54.94 503 THR A N 1
ATOM 3815 C CA . THR A 1 503 ? 17.823 8.647 4.153 1.00 54.94 503 THR A CA 1
ATOM 3816 C C . THR A 1 503 ? 18.762 9.760 4.597 1.00 54.94 503 THR A C 1
ATOM 3818 O O . THR A 1 503 ? 18.529 10.944 4.251 1.00 54.94 503 THR A O 1
#